Protein AF-A0A815QTU0-F1 (afdb_monomer)

Mean predicted aligned error: 11.9 Å

Nearest PDB structures (foldseek):
  2ivs-assembly1_A  TM=8.828E-01  e=6.767E-10  Homo sapiens
  2pvy-assembly1_A  TM=8.975E-01  e=2.713E-09  Homo sapiens
  6ne7-assembly1_A  TM=8.838E-01  e=2.173E-09  Homo sapiens
  3kxx-assembly1_A  TM=8.922E-01  e=3.032E-09  Homo sapiens
  4j95-assembly6_C  TM=8.896E-01  e=1.088E-08  Homo sapiens

Sequence (468 aa):
MAFQIASGINYLHQLPEPILHRDIKSLNFLIQRAYEGYIVKVCDFGLARTRNETTRYTTFNSTLAHTLPWTAPEILLLEDYVDKSDIYSLGIVFWELASRRVPYYEHKDDVIRTSVLAGDRLQIPESTPSGFQTIIERCWAQQPNDRPNSSYLVEMIEECIQMQIIRNIPVDARWSQNGKTVAGGNGQGNATNQLNYPHGLFVDDDQTMIIADCWNDRIVQWKMGDTMGQVVAGGKDRGNRSDQLYGPIDVLVDKETGSLIICDWQNRRVVRWSPRNGTTQGEILIDNIDCHGLFMDDQRYLYVSDYIKHEVRRYKIGDKNGIIVAGGNGKGAALNQLNSPTYAFVDQQQNVYVSDTHNHRVTKWNKGAKEGIVVAGGQGEGNALTQLSHSNGLFIDTLGNVYVADSWNNRVMRWPKGAKQGTVIVGGNGEGAGANQFNRLRGLSFDRKGNLYVVDVRNHRVHLFSIQ

Solvent-accessible surface area (backbone atoms only — not comparable to full-atom values): 23890 Å² total; per-residue (Å²): 106,70,56,47,53,39,48,53,52,24,54,36,53,68,36,99,70,27,41,39,54,80,63,53,47,68,89,34,49,50,77,43,84,51,99,84,57,70,48,59,44,81,50,75,64,88,67,40,42,49,72,88,50,80,44,63,74,83,67,93,48,86,66,51,80,79,46,50,82,32,57,32,53,52,58,79,70,72,40,65,68,51,73,40,41,45,36,21,6,46,16,45,39,49,45,30,71,68,60,75,50,69,72,68,69,97,59,53,70,70,57,51,51,52,37,47,67,72,65,54,75,82,86,76,56,86,89,46,55,62,61,56,48,53,50,32,55,34,22,52,37,80,52,58,84,69,24,58,55,50,64,58,44,37,51,52,43,50,47,34,58,51,60,72,45,41,46,76,56,56,95,83,64,41,48,44,69,67,33,40,80,59,42,43,57,70,45,77,42,79,53,54,40,27,22,25,49,32,32,19,44,30,50,40,87,85,48,38,32,39,33,12,22,16,77,52,16,21,30,33,36,34,46,74,86,48,79,53,38,44,80,69,41,45,59,81,53,75,44,80,53,48,56,31,23,27,41,22,40,21,42,44,70,44,78,90,78,61,22,38,40,33,25,24,29,76,67,19,22,32,29,39,31,38,56,87,77,73,46,75,46,40,45,79,56,36,69,90,32,45,36,45,16,68,35,68,48,97,86,52,36,40,35,36,14,22,30,81,62,6,28,30,30,41,22,54,80,90,45,76,75,53,48,80,61,41,45,66,66,38,76,42,81,53,54,38,26,20,27,41,24,32,24,42,43,67,48,94,80,50,29,39,33,34,16,22,12,78,52,8,20,30,32,40,18,50,69,89,49,79,47,40,43,82,63,39,44,61,69,42,73,44,82,53,56,42,27,19,26,47,25,27,18,54,49,68,37,74,81,49,30,39,36,35,18,22,13,77,56,14,25,33,34,38,20,52,63,89,47,84,47,43,43,79,60,44,44,59,69,47,78,42,83,53,52,39,26,21,32,51,30,31,20,46,36,50,37,81,84,42,26,40,38,37,23,21,18,76,53,10,27,31,34,39,22,49,56,105

Radius of gyration: 25.5 Å; Cα contacts (8 Å, |Δi|>4): 1181; chains: 1; bounding box: 70×51×62 Å

Foldseek 3Di:
DLLLVLVQQLVQCPPPFRKAQVQQDLVQWDWDQDPPGIHIHGHDSVVIDTPPPDQFPPDPDPPCQVRLLLAALCVLVRHGDDQLRNLQSSLSRLLCVQVVDDRPPPDHSVRSNVCLNVVHDDDGDPPGFPLSVVLSPLSNGNDSVSHDHSVVSSVSVVVVVVQLPPQCQDPPWAWDQQKDFFAALPDDDLFQRFAHQWAAWDADQQRWIWIQRFVQQFIWIGGGPDNGTDTQAARPDADDFQLTAHRWHYWDAPVVQRWIWICRQVQQFIWTGRSPVVDSGTDTQEHNANFQEWDADPQGWIWTQRQQQQFIFTHRRPDHDTDTQAANPGADLFQLHAHRWHYWDADSQRWIWTCSFCQQFIWTGGGPRNGTDTFAANPGDDDPQRTAHRWAAWGAGPQRWIWICSFVQQFIWIGGGPRNGTDTRAANPDDDDGSRHAHRKHHWDAYSQRWIWICRRVSRTIIIIHID

Secondary structure (DSSP, 8-state):
-HHHHHHHHHHHHTSSSPEE-S---GGGEEEEEETTEEEEEE---TT-EETTS-------STTHHHHGGG--HHHHTT----HHHHHHHHHHHHHHHHH-S-TTTT--HHHHHHHHHHT--PPPPTTS-HHHHHHHHHHT-SSGGGSPPHHHHHHHHHHHHHHS-S----TT--B-SS-EEEEE-S-BSSSTT-BSSEEEEEE-TT--EEEEEGGGTEEEEE-TT-SS-EEEEE-S-SSSSTT--SSEEEEEEETTTTEEEEEEGGGTEEEEE-GGGT---EEEEE-S--EEEEEE-TT-EEEEEETTTTEEEEEETT-SSPEEEEE-S-BSSSTT-BSS--EEEE-TT-PEEEEEGGGTEEEEE-TT-SS-EEEEE-S-BSSSTT-BSSEEEEEE-TT--EEEEEGGGTEEEEE-TT-SS-EEEEE-S-BSSSTT-BSS---EEE-TT--EEEEEGGGTEEEEE-B-

pLDDT: mean 91.35, std 10.58, range [44.47, 98.69]

Structure (mmCIF, N/CA/C/O backbone):
data_AF-A0A815QTU0-F1
#
_entry.id   AF-A0A815QTU0-F1
#
loop_
_atom_site.group_PDB
_atom_site.id
_atom_site.type_symbol
_atom_site.label_atom_id
_atom_site.label_alt_id
_atom_site.label_comp_id
_atom_site.label_asym_id
_atom_site.label_entity_id
_atom_site.label_seq_id
_atom_site.pdbx_PDB_ins_code
_atom_site.Cartn_x
_atom_site.Cartn_y
_atom_site.Cartn_z
_atom_site.occupancy
_atom_site.B_iso_or_equiv
_atom_site.auth_seq_id
_atom_site.auth_comp_id
_atom_site.auth_asym_id
_atom_site.auth_atom_id
_atom_site.pdbx_PDB_model_num
ATOM 1 N N . MET A 1 1 ? -22.224 14.462 4.110 1.00 89.50 1 MET A N 1
ATOM 2 C CA . MET A 1 1 ? -23.305 14.671 5.103 1.00 89.50 1 MET A CA 1
ATOM 3 C C . MET A 1 1 ? -22.862 14.247 6.497 1.00 89.50 1 MET A C 1
ATOM 5 O O . MET A 1 1 ? -22.789 15.128 7.337 1.00 89.50 1 MET A O 1
ATOM 9 N N . ALA A 1 2 ? -22.486 12.978 6.726 1.00 94.44 2 ALA A N 1
ATOM 10 C CA . ALA A 1 2 ? -22.025 12.492 8.040 1.00 94.44 2 ALA A CA 1
ATOM 11 C C . ALA A 1 2 ? -20.938 13.375 8.685 1.00 94.44 2 ALA A C 1
ATOM 13 O O . ALA A 1 2 ? -21.074 13.745 9.843 1.00 94.44 2 ALA A O 1
ATOM 14 N N . PHE A 1 3 ? -19.936 13.801 7.905 1.00 94.44 3 PHE A N 1
ATOM 15 C CA . PHE A 1 3 ? -18.907 14.743 8.360 1.00 94.44 3 PHE A CA 1
ATOM 16 C C . PHE A 1 3 ? -19.494 16.042 8.925 1.00 94.44 3 PHE A C 1
ATOM 18 O O . PHE A 1 3 ? -19.258 16.360 10.078 1.00 94.44 3 PHE A O 1
ATOM 25 N N . GLN A 1 4 ? -20.341 16.743 8.163 1.00 95.62 4 GLN A N 1
ATOM 26 C CA . GLN A 1 4 ? -20.954 18.004 8.607 1.00 95.62 4 GLN A CA 1
ATOM 27 C C . GLN A 1 4 ? -21.816 17.825 9.869 1.00 95.62 4 GLN A C 1
ATOM 29 O O . GLN A 1 4 ? -21.808 18.689 10.743 1.00 95.62 4 GLN A O 1
ATOM 34 N N . ILE A 1 5 ? -22.523 16.694 9.983 1.00 97.44 5 ILE A N 1
ATOM 35 C CA . ILE A 1 5 ? -23.316 16.339 11.168 1.00 97.44 5 ILE A CA 1
ATOM 36 C C . ILE A 1 5 ? -22.399 16.163 12.390 1.00 97.44 5 ILE A C 1
ATOM 38 O O . ILE A 1 5 ? -22.608 16.819 13.409 1.00 97.44 5 ILE A O 1
ATOM 42 N N . ALA A 1 6 ? -21.353 15.340 12.274 1.00 97.81 6 ALA A N 1
ATOM 43 C CA . ALA A 1 6 ? -20.394 15.109 13.352 1.00 97.81 6 ALA A CA 1
ATOM 44 C C . ALA A 1 6 ? -19.643 16.387 13.747 1.00 97.81 6 ALA A C 1
ATOM 46 O O . ALA A 1 6 ? -19.516 16.667 14.934 1.00 97.81 6 ALA A O 1
ATOM 47 N N . SER A 1 7 ? -19.207 17.198 12.778 1.00 97.44 7 SER A N 1
ATOM 48 C CA . SER A 1 7 ? -18.537 18.478 13.033 1.00 97.44 7 SER A CA 1
ATOM 49 C C . SER A 1 7 ? -19.438 19.457 13.785 1.00 97.44 7 SER A C 1
ATOM 51 O O . SER A 1 7 ? -18.960 20.161 14.671 1.00 97.44 7 SER A O 1
ATOM 53 N N . GLY A 1 8 ? -20.740 19.482 13.474 1.00 97.44 8 GLY A N 1
ATOM 54 C CA . GLY A 1 8 ? -21.716 20.299 14.194 1.00 97.44 8 GLY A CA 1
ATOM 55 C C . GLY A 1 8 ? -21.842 19.905 15.667 1.00 97.44 8 GLY A C 1
ATOM 56 O O . GLY A 1 8 ? -21.831 20.775 16.532 1.00 97.44 8 GLY A O 1
ATOM 57 N N . ILE A 1 9 ? -21.897 18.604 15.965 1.00 98.06 9 ILE A N 1
ATOM 58 C CA . ILE A 1 9 ? -21.956 18.110 17.352 1.00 98.06 9 ILE A CA 1
ATOM 59 C C . ILE A 1 9 ? -20.617 18.276 18.070 1.00 98.06 9 ILE A C 1
ATOM 61 O O . ILE A 1 9 ? -20.589 18.692 19.226 1.00 98.06 9 ILE A O 1
ATOM 65 N N . ASN A 1 10 ? -19.504 18.040 17.378 1.00 98.06 10 ASN A N 1
ATOM 66 C CA . ASN A 1 10 ? -18.172 18.296 17.909 1.00 98.06 10 ASN A CA 1
ATOM 67 C C . ASN A 1 10 ? -18.011 19.753 18.338 1.00 98.06 10 ASN A C 1
ATOM 69 O O . ASN A 1 10 ? -17.550 20.015 19.441 1.00 98.06 10 ASN A O 1
ATOM 73 N N . TYR A 1 11 ? -18.472 20.701 17.520 1.00 97.88 11 TYR A N 1
ATOM 74 C CA . TYR A 1 11 ? -18.448 22.112 17.890 1.00 97.88 11 TYR A CA 1
ATOM 75 C C . TYR A 1 11 ? -19.138 22.371 19.238 1.00 97.88 11 TYR A C 1
ATOM 77 O O . TYR A 1 11 ? -18.557 23.040 20.085 1.00 97.88 11 TYR A O 1
ATOM 85 N N . LEU A 1 12 ? -20.326 21.797 19.471 1.00 96.44 12 LEU A N 1
ATOM 86 C CA . LEU A 1 12 ? -21.066 21.948 20.733 1.00 96.44 12 LEU A CA 1
ATOM 87 C C . LEU A 1 12 ? -20.329 21.330 21.929 1.00 96.44 12 LEU A C 1
ATOM 89 O O . LEU A 1 12 ? -20.292 21.916 23.012 1.00 96.44 12 LEU A O 1
ATOM 93 N N . HIS A 1 13 ? -19.734 20.152 21.735 1.00 95.44 13 HIS A N 1
ATOM 94 C CA . HIS A 1 13 ? -19.006 19.425 22.779 1.00 95.44 13 HIS A CA 1
ATOM 95 C C . HIS A 1 13 ? -17.661 20.067 23.142 1.00 95.44 13 HIS A C 1
ATOM 97 O O . HIS A 1 13 ? -17.190 19.870 24.258 1.00 95.44 13 HIS A O 1
ATOM 103 N N . GLN A 1 14 ? -17.051 20.819 22.223 1.00 95.00 14 GLN A N 1
ATOM 104 C CA . GLN A 1 14 ? -15.752 21.481 22.412 1.00 95.00 14 GLN A CA 1
ATOM 105 C C . GLN A 1 14 ? -15.862 22.924 22.930 1.00 95.00 14 GLN A C 1
ATOM 107 O O . GLN A 1 14 ? -14.842 23.596 23.102 1.00 95.00 14 GLN A O 1
ATOM 112 N N . LEU A 1 15 ? -17.073 23.432 23.176 1.00 94.31 15 LEU A N 1
ATOM 113 C CA . LEU A 1 15 ? -17.246 24.736 23.816 1.00 94.31 15 LEU A CA 1
ATOM 114 C C . LEU A 1 15 ? -16.633 24.735 25.232 1.00 94.31 15 LEU A C 1
ATOM 116 O O . LEU A 1 15 ? -16.639 23.694 25.891 1.00 94.31 15 LEU A O 1
ATOM 120 N N . PRO A 1 16 ? -16.155 25.893 25.739 1.00 92.00 16 PRO A N 1
ATOM 121 C CA . PRO A 1 16 ? -15.638 26.003 27.109 1.00 92.00 16 PRO A CA 1
ATOM 122 C C . PRO A 1 16 ? -16.620 25.484 28.166 1.00 92.00 16 PRO A C 1
ATOM 124 O O . PRO A 1 16 ? -16.212 24.866 29.146 1.00 92.00 16 PRO A O 1
ATOM 127 N N . GLU A 1 17 ? -17.916 25.693 27.921 1.00 91.62 17 GLU A N 1
ATOM 128 C CA . GLU A 1 17 ? -19.011 24.995 28.587 1.00 91.62 17 GLU A CA 1
ATOM 129 C C . GLU A 1 17 ? -19.677 24.050 27.574 1.00 91.62 17 GLU A C 1
ATOM 131 O O . GLU A 1 17 ? -20.460 24.512 26.738 1.00 91.62 17 GLU A O 1
ATOM 136 N N . PRO A 1 18 ? -19.361 22.740 27.600 1.00 92.75 18 PRO A N 1
ATOM 137 C CA . PRO A 1 18 ? -19.889 21.795 26.624 1.00 92.75 18 PRO A CA 1
ATOM 138 C C . PRO A 1 18 ? -21.416 21.730 26.648 1.00 92.75 18 PRO A C 1
ATOM 140 O O . PRO A 1 18 ? -22.024 21.571 27.713 1.00 92.75 18 PRO A O 1
ATOM 143 N N . ILE A 1 19 ? -22.026 21.797 25.464 1.00 93.94 19 ILE A N 1
ATOM 144 C CA . ILE A 1 19 ? -23.475 21.685 25.273 1.00 93.94 19 ILE A CA 1
ATOM 145 C C . ILE A 1 19 ? -23.805 20.273 24.787 1.00 93.94 19 ILE A C 1
ATOM 147 O O . ILE A 1 19 ? -23.306 19.838 23.752 1.00 93.94 19 ILE A O 1
ATOM 151 N N . LEU A 1 20 ? -24.675 19.572 25.515 1.00 93.19 20 LEU A N 1
ATOM 152 C CA . LEU A 1 20 ? -25.203 18.258 25.141 1.00 93.19 20 LEU A CA 1
ATOM 153 C C . LEU A 1 20 ? -26.530 18.448 24.406 1.00 93.19 20 LEU A C 1
ATOM 155 O O . LEU A 1 20 ? -27.410 19.138 24.924 1.00 93.19 20 LEU A O 1
ATOM 159 N N . HIS A 1 21 ? -26.691 17.853 23.221 1.00 93.56 21 HIS A N 1
ATOM 160 C CA . HIS A 1 21 ? -27.870 18.110 22.384 1.00 93.56 21 HIS A CA 1
ATOM 161 C C . HIS A 1 21 ? -29.121 17.388 22.889 1.00 93.56 21 HIS A C 1
ATOM 163 O O . HIS A 1 21 ? -30.208 17.963 22.860 1.00 93.56 21 HIS A O 1
ATOM 169 N N . ARG A 1 22 ? -28.984 16.139 23.356 1.00 91.19 22 ARG A N 1
ATOM 170 C CA . ARG A 1 22 ? -30.058 15.354 24.005 1.00 91.19 22 ARG A CA 1
ATOM 171 C C . ARG A 1 22 ? -31.246 14.934 23.135 1.00 91.19 22 ARG A C 1
ATOM 173 O O . ARG A 1 22 ? -32.146 14.285 23.661 1.00 91.19 22 ARG A O 1
ATOM 180 N N . ASP A 1 23 ? -31.244 15.254 21.844 1.00 90.81 23 ASP A N 1
ATOM 181 C CA . ASP A 1 23 ? -32.301 14.884 20.885 1.00 90.81 23 ASP A CA 1
ATOM 182 C C . ASP A 1 23 ? -31.726 14.712 19.473 1.00 90.81 23 ASP A C 1
ATOM 184 O O . ASP A 1 23 ? -32.188 15.295 18.495 1.00 90.81 23 ASP A O 1
ATOM 188 N N . ILE A 1 24 ? -30.633 13.963 19.360 1.00 94.88 24 ILE A N 1
ATOM 189 C CA . ILE A 1 24 ? -30.015 13.694 18.062 1.00 94.88 24 ILE A CA 1
ATOM 190 C C . ILE A 1 24 ? -30.853 12.658 17.310 1.00 94.88 24 ILE A C 1
ATOM 192 O O . ILE A 1 24 ? -30.948 11.505 17.717 1.00 94.88 24 ILE A O 1
ATOM 196 N N . LYS A 1 25 ? -31.426 13.078 16.182 1.00 94.38 25 LYS A N 1
ATOM 197 C CA . LYS A 1 25 ? -32.176 12.244 15.232 1.00 94.38 25 LYS A CA 1
ATOM 198 C C . LYS A 1 25 ? -32.123 12.868 13.845 1.00 94.38 25 LYS A C 1
ATOM 200 O O . LYS A 1 25 ? -31.912 14.075 13.728 1.00 94.38 25 LYS A O 1
ATOM 205 N N . SER A 1 26 ? -32.339 12.079 12.795 1.00 93.81 26 SER A N 1
ATOM 206 C CA . SER A 1 26 ? -32.249 12.549 11.402 1.00 93.81 26 SER A CA 1
ATOM 207 C C . SER A 1 26 ? -33.130 13.774 11.106 1.00 93.81 26 SER A C 1
ATOM 209 O O . SER A 1 26 ? -32.721 14.645 10.340 1.00 93.81 26 SER A O 1
ATOM 211 N N . LEU A 1 27 ? -34.287 13.894 11.769 1.00 92.94 27 LEU A N 1
ATOM 212 C CA . LEU A 1 27 ? -35.217 15.028 11.644 1.00 92.94 27 LEU A CA 1
ATOM 213 C C . LEU A 1 27 ? -34.658 16.370 12.153 1.00 92.94 27 LEU A C 1
ATOM 215 O O . LEU A 1 27 ? -35.131 17.417 11.720 1.00 92.94 27 LEU A O 1
ATOM 219 N N . ASN A 1 28 ? -33.642 16.345 13.019 1.00 95.31 28 ASN A N 1
ATOM 220 C CA . ASN A 1 28 ? -33.026 17.540 13.606 1.00 95.31 28 ASN A CA 1
ATOM 221 C C . ASN A 1 28 ? -31.789 18.016 12.816 1.00 95.31 28 ASN A C 1
ATOM 223 O O . ASN A 1 28 ? -30.981 18.811 13.302 1.00 95.31 28 ASN A O 1
ATOM 227 N N . PHE A 1 29 ? -31.642 17.548 11.572 1.00 96.44 29 PHE A N 1
ATOM 228 C CA . PHE A 1 29 ? -30.621 18.009 10.637 1.00 96.44 29 PHE A CA 1
ATOM 229 C C . PHE A 1 29 ? -31.271 18.587 9.380 1.00 96.44 29 PHE A C 1
ATOM 231 O O . PHE A 1 29 ? -31.839 17.873 8.554 1.00 96.44 29 PHE A O 1
ATOM 238 N N . LEU A 1 30 ? -31.153 19.902 9.205 1.00 96.06 30 LEU A N 1
ATOM 239 C CA . LEU A 1 30 ? -31.683 20.611 8.044 1.00 96.06 30 LEU A CA 1
ATOM 240 C C . LEU A 1 30 ? -30.687 20.554 6.890 1.00 96.06 30 LEU A C 1
ATOM 242 O O . LEU A 1 30 ? -29.495 20.801 7.080 1.00 96.06 30 LEU A O 1
ATOM 246 N N . ILE A 1 31 ? -31.183 20.274 5.685 1.00 93.81 31 ILE A N 1
ATOM 247 C CA . ILE A 1 31 ? -30.371 20.151 4.472 1.00 93.81 31 ILE A CA 1
ATOM 248 C C . ILE A 1 31 ? -30.739 21.278 3.506 1.00 93.81 31 ILE A C 1
ATOM 250 O O . ILE A 1 31 ? -31.879 21.388 3.060 1.00 93.81 31 ILE A O 1
ATOM 254 N N . GLN A 1 32 ? -29.750 22.085 3.133 1.00 92.19 32 GLN A N 1
ATOM 255 C CA . GLN A 1 32 ? -29.858 23.099 2.091 1.00 92.19 32 GLN A CA 1
ATOM 256 C C . GLN A 1 32 ? -29.030 22.687 0.870 1.00 92.19 32 GLN A C 1
ATOM 258 O O . GLN A 1 32 ? -27.872 22.286 0.996 1.00 92.19 32 GLN A O 1
ATOM 263 N N . ARG A 1 33 ? -29.600 22.819 -0.332 1.00 86.69 33 ARG A N 1
ATOM 264 C CA . ARG A 1 33 ? -28.853 22.651 -1.586 1.00 86.69 33 ARG A CA 1
ATOM 265 C C . ARG A 1 33 ? -27.960 23.873 -1.824 1.00 86.69 33 ARG A C 1
ATOM 267 O O . ARG A 1 33 ? -28.449 25.000 -1.793 1.00 86.69 33 ARG A O 1
ATOM 274 N N . ALA A 1 34 ? -26.678 23.641 -2.078 1.00 80.44 34 ALA A N 1
ATOM 275 C CA . ALA A 1 34 ? -25.694 24.663 -2.428 1.00 80.44 34 ALA A CA 1
ATOM 276 C C . ALA A 1 34 ? -25.185 24.454 -3.866 1.00 80.44 34 ALA A C 1
ATOM 278 O O . ALA A 1 34 ? -25.551 23.477 -4.522 1.00 80.44 34 ALA A O 1
ATOM 279 N N . TYR A 1 35 ? -24.350 25.376 -4.359 1.00 64.31 35 TYR A N 1
ATOM 280 C CA . TYR A 1 35 ? -23.713 25.254 -5.678 1.00 64.31 35 TYR A CA 1
ATOM 281 C C . TYR A 1 35 ? -22.857 23.975 -5.772 1.00 64.31 35 TYR A C 1
ATOM 283 O O . TYR A 1 35 ? -22.950 23.239 -6.750 1.00 64.31 35 TYR A O 1
ATOM 291 N N . GLU A 1 36 ? -22.129 23.648 -4.698 1.00 62.00 36 GLU A N 1
ATOM 292 C CA . GLU A 1 36 ? -21.351 22.413 -4.548 1.00 62.00 36 GLU A CA 1
ATOM 293 C C . GLU A 1 36 ? -21.974 21.499 -3.478 1.00 62.00 36 GLU A C 1
ATOM 295 O O . GLU A 1 36 ? -21.541 21.431 -2.330 1.00 62.00 36 GLU A O 1
ATOM 300 N N . GLY A 1 37 ? -23.037 20.783 -3.853 1.00 77.00 37 GLY A N 1
ATOM 301 C CA . GLY A 1 37 ? -23.627 19.728 -3.023 1.00 77.00 37 GLY A CA 1
ATOM 302 C C . GLY A 1 37 ? -24.642 20.221 -1.986 1.00 77.00 37 GLY A C 1
ATOM 303 O O . GLY A 1 37 ? -25.589 20.938 -2.316 1.00 77.00 37 GLY A O 1
ATOM 304 N N . TYR A 1 38 ? -24.492 19.765 -0.741 1.00 86.75 38 TYR A N 1
ATOM 305 C CA . TYR A 1 38 ? -25.451 20.000 0.341 1.00 86.75 38 TYR A CA 1
ATOM 306 C C . TYR A 1 38 ? -24.764 20.546 1.589 1.00 86.75 38 TYR A C 1
ATOM 308 O O . TYR A 1 38 ? -23.722 20.034 2.006 1.00 86.75 38 TYR A O 1
ATOM 316 N N . ILE A 1 39 ? -25.401 21.535 2.209 1.00 90.81 39 ILE A N 1
ATOM 317 C CA . ILE A 1 39 ? -25.052 22.058 3.527 1.00 90.81 39 ILE A CA 1
ATOM 318 C C . ILE A 1 39 ? -26.024 21.450 4.536 1.00 90.81 39 ILE A C 1
ATOM 320 O O . ILE A 1 39 ? -27.236 21.530 4.345 1.00 90.81 39 ILE A O 1
ATOM 324 N N . VAL A 1 40 ? -25.493 20.849 5.596 1.00 95.44 40 VAL A N 1
ATOM 325 C CA . VAL A 1 40 ? -26.256 20.254 6.695 1.00 95.44 40 VAL A CA 1
ATOM 326 C C . VAL A 1 40 ? -26.027 21.076 7.957 1.00 95.44 40 VAL A C 1
ATOM 328 O O . VAL A 1 40 ? -24.883 21.366 8.304 1.00 95.44 40 VAL A O 1
ATOM 331 N N . LYS A 1 41 ? -27.104 21.453 8.650 1.00 95.81 41 LYS A N 1
ATOM 332 C CA . LYS A 1 41 ? -27.037 22.174 9.927 1.00 95.81 41 LYS A CA 1
ATOM 333 C C . LYS A 1 41 ? -27.876 21.487 10.993 1.00 95.81 41 LYS A C 1
ATOM 335 O O . LYS A 1 41 ? -28.964 21.001 10.704 1.00 95.81 41 LYS A O 1
ATOM 340 N N . VAL A 1 42 ? -27.357 21.490 12.216 1.00 96.00 42 VAL A N 1
ATOM 341 C CA . VAL A 1 42 ? -28.051 20.993 13.408 1.00 96.00 42 VAL A CA 1
ATOM 342 C C . VAL A 1 42 ? -29.141 21.988 13.807 1.00 96.00 42 VAL A C 1
ATOM 344 O O . VAL A 1 42 ? -28.900 23.199 13.794 1.00 96.00 42 VAL A O 1
ATOM 347 N N . CYS A 1 43 ? -30.330 21.497 14.142 1.00 94.06 43 CYS A N 1
ATOM 348 C CA . CYS A 1 43 ? -31.433 22.300 14.658 1.00 94.06 43 CYS A CA 1
ATOM 349 C C . CYS A 1 43 ? -32.085 21.640 15.881 1.00 94.06 43 CYS A C 1
ATOM 351 O O . CYS A 1 43 ? -31.730 20.532 16.253 1.00 94.06 43 CYS A O 1
ATOM 353 N N . ASP A 1 44 ? -33.067 22.332 16.462 1.00 88.69 44 ASP A N 1
ATOM 354 C CA . ASP A 1 44 ? -33.854 21.889 17.621 1.00 88.69 44 ASP A CA 1
ATOM 355 C C . ASP A 1 44 ? -33.043 21.655 18.912 1.00 88.69 44 ASP A C 1
ATOM 357 O O . ASP A 1 44 ? -32.759 20.542 19.344 1.00 88.69 44 ASP A O 1
ATOM 361 N N . PHE A 1 45 ? -32.710 22.763 19.574 1.00 90.31 45 PHE A N 1
ATOM 362 C CA . PHE A 1 45 ? -31.976 22.784 20.842 1.00 90.31 45 PHE A CA 1
ATOM 363 C C . PHE A 1 45 ? -32.904 22.802 22.071 1.00 90.31 45 PHE A C 1
ATOM 365 O O . PHE A 1 45 ? -32.465 23.156 23.164 1.00 90.31 45 PHE A O 1
ATOM 372 N N . GLY A 1 46 ? -34.190 22.448 21.929 1.00 85.06 46 GLY A N 1
ATOM 373 C CA . GLY A 1 46 ? -35.176 22.559 23.017 1.00 85.06 46 GLY A CA 1
ATOM 374 C C . GLY A 1 46 ? -34.840 21.722 24.260 1.00 85.06 46 GLY A C 1
ATOM 375 O O . GLY A 1 46 ? -35.170 22.103 25.387 1.00 85.06 46 GLY A O 1
ATOM 376 N N . LEU A 1 47 ? -34.129 20.608 24.060 1.00 84.44 47 LEU A N 1
ATOM 377 C CA . LEU A 1 47 ? -33.662 19.707 25.119 1.00 84.44 47 LEU A CA 1
ATOM 378 C C . LEU A 1 47 ? -32.176 19.883 25.463 1.00 84.44 47 LEU A C 1
ATOM 380 O O . LEU A 1 47 ? -31.690 19.235 26.394 1.00 84.44 47 LEU A O 1
ATOM 384 N N . ALA A 1 48 ? -31.466 20.773 24.765 1.00 88.38 48 ALA A N 1
ATOM 385 C CA . ALA A 1 48 ? -30.041 20.969 24.971 1.00 88.38 48 ALA A CA 1
ATOM 386 C C . ALA A 1 48 ? -29.752 21.559 26.360 1.00 88.38 48 ALA A C 1
ATOM 388 O O . ALA A 1 48 ? -30.507 22.394 26.874 1.00 88.38 48 ALA A O 1
ATOM 389 N N . ARG A 1 49 ? -28.667 21.108 26.990 1.00 88.31 49 ARG A N 1
ATOM 390 C CA . ARG A 1 49 ? -28.233 21.556 28.324 1.00 88.31 49 ARG A CA 1
ATOM 391 C C . ARG A 1 49 ? -26.717 21.642 28.389 1.00 88.31 49 ARG A C 1
ATOM 393 O O . ARG A 1 49 ? -26.029 20.913 27.671 1.00 88.31 49 ARG A O 1
ATOM 400 N N . THR A 1 50 ? -26.200 22.509 29.254 1.00 86.69 50 THR A N 1
ATOM 401 C CA . THR A 1 50 ? -24.764 22.503 29.552 1.00 86.69 50 THR A CA 1
ATOM 402 C C . THR A 1 50 ? -24.427 21.273 30.393 1.00 86.69 50 THR A C 1
ATOM 404 O O . THR A 1 50 ? -25.246 20.790 31.175 1.00 86.69 50 THR A O 1
ATOM 407 N N . ARG A 1 51 ? -23.211 20.743 30.251 1.00 78.94 51 ARG A N 1
ATOM 408 C CA . ARG A 1 51 ? -22.771 19.540 30.982 1.00 78.94 51 ARG A CA 1
ATOM 409 C C . ARG A 1 51 ? -22.839 19.683 32.512 1.00 78.94 51 ARG A C 1
ATOM 411 O O . ARG A 1 51 ? -22.964 18.680 33.206 1.00 78.94 51 ARG A O 1
ATOM 418 N N . ASN A 1 52 ? -22.737 20.909 33.026 1.00 72.06 52 ASN A N 1
ATOM 419 C CA . ASN A 1 52 ? -22.706 21.203 34.461 1.00 72.06 52 ASN A CA 1
ATOM 420 C C . ASN A 1 52 ? -24.108 21.365 35.081 1.00 72.06 52 ASN A C 1
ATOM 422 O O . ASN A 1 52 ? -24.236 21.393 36.305 1.00 72.06 52 ASN A O 1
ATOM 426 N N . GLU A 1 53 ? -25.158 21.466 34.263 1.00 69.12 53 GLU A N 1
ATOM 427 C CA . GLU A 1 53 ? -26.546 21.437 34.727 1.00 69.12 53 GLU A CA 1
ATOM 428 C C . GLU A 1 53 ? -26.963 19.994 35.048 1.00 69.12 53 GLU A C 1
ATOM 430 O O . GLU A 1 53 ? -26.543 19.049 34.384 1.00 69.12 53 GLU A O 1
ATOM 435 N N . THR A 1 54 ? -27.773 19.815 36.097 1.00 57.50 54 THR A N 1
ATOM 436 C CA . THR A 1 54 ? -28.089 18.516 36.718 1.00 57.50 54 THR A CA 1
ATOM 437 C C . THR A 1 54 ? -28.404 17.432 35.671 1.00 57.50 54 THR A C 1
ATOM 439 O O . THR A 1 54 ? -29.380 17.524 34.927 1.00 57.50 54 THR A O 1
ATOM 442 N N . THR A 1 55 ? -27.562 16.397 35.626 1.00 59.38 55 THR A N 1
ATOM 443 C CA . THR A 1 55 ? -27.428 15.395 34.547 1.00 59.38 55 THR A CA 1
ATOM 444 C C . THR A 1 55 ? -28.575 14.395 34.433 1.00 59.38 55 THR A C 1
ATOM 446 O O . THR A 1 55 ? -28.691 13.706 33.412 1.00 59.38 55 THR A O 1
ATOM 449 N N . ARG A 1 56 ? -29.473 14.350 35.425 1.00 58.50 56 ARG A N 1
ATOM 45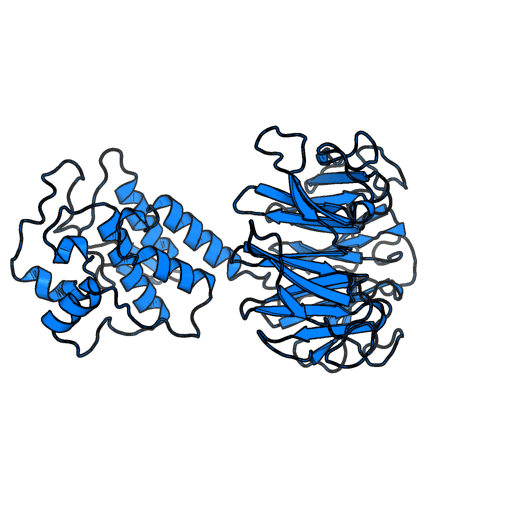0 C CA . ARG A 1 56 ? -30.663 13.498 35.376 1.00 58.50 56 ARG A CA 1
ATOM 451 C C . ARG A 1 56 ? -31.560 13.933 34.226 1.00 58.50 56 ARG A C 1
ATOM 453 O O . ARG A 1 56 ? -32.011 15.077 34.154 1.00 58.50 56 ARG A O 1
ATOM 460 N N . TYR A 1 57 ? -31.842 13.008 33.319 1.00 59.22 57 TYR A N 1
ATOM 461 C CA . TYR A 1 57 ? -32.864 13.186 32.295 1.00 59.22 57 TYR A CA 1
ATOM 462 C C . TYR A 1 57 ? -34.240 13.122 32.988 1.00 59.22 57 TYR A C 1
ATOM 464 O O . TYR A 1 57 ? -34.853 12.071 33.114 1.00 59.22 57 TYR A O 1
ATOM 472 N N . THR A 1 58 ? -34.696 14.240 33.561 1.00 49.28 58 THR A N 1
ATOM 473 C CA . THR A 1 58 ? -35.874 14.292 34.455 1.00 49.28 58 THR A CA 1
ATOM 474 C C . THR A 1 58 ? -37.224 14.237 33.736 1.00 49.28 58 THR A C 1
ATOM 476 O O . THR A 1 58 ? -38.265 14.285 34.386 1.00 49.28 58 THR A O 1
ATOM 479 N N . THR A 1 59 ? -37.248 14.118 32.408 1.00 48.59 59 THR A N 1
ATOM 480 C CA . THR A 1 59 ? -38.484 14.106 31.615 1.00 48.59 59 THR A CA 1
ATOM 481 C C . THR A 1 59 ? -38.779 12.722 31.053 1.00 48.59 59 THR A C 1
ATOM 483 O O . THR A 1 59 ? -38.606 12.447 29.874 1.00 48.59 59 THR A O 1
ATOM 486 N N . PHE A 1 60 ? -39.361 11.876 31.899 1.00 46.66 60 PHE A N 1
ATOM 487 C CA . PHE A 1 60 ? -40.205 10.754 31.468 1.00 46.66 60 PHE A CA 1
ATOM 488 C C . PHE A 1 60 ? -41.591 11.235 31.002 1.00 46.66 60 PHE A C 1
ATOM 490 O O . PHE A 1 60 ? -42.618 10.653 31.330 1.00 46.66 60 PHE A O 1
ATOM 497 N N . ASN A 1 61 ? -41.638 12.338 30.259 1.00 49.81 61 ASN A N 1
ATOM 498 C CA . ASN A 1 61 ? -42.864 12.787 29.612 1.00 49.81 61 ASN A CA 1
ATOM 499 C C . ASN A 1 61 ? -42.797 12.433 28.123 1.00 49.81 61 ASN A C 1
ATOM 501 O O . ASN A 1 61 ? -41.718 12.177 27.594 1.00 49.81 61 ASN A O 1
ATOM 505 N N . SER A 1 62 ? -43.970 12.399 27.489 1.00 49.22 62 SER A N 1
ATOM 506 C CA . SER A 1 62 ? -44.338 11.973 26.121 1.00 49.22 62 SER A CA 1
ATOM 507 C C . SER A 1 62 ? -43.324 12.108 24.967 1.00 49.22 62 SER A C 1
ATOM 509 O O . SER A 1 62 ? -43.512 11.482 23.930 1.00 49.22 62 SER A O 1
ATOM 511 N N . THR A 1 63 ? -42.266 12.903 25.103 1.00 52.22 63 THR A N 1
ATOM 512 C CA . THR A 1 63 ? -41.206 13.135 24.113 1.00 52.22 63 THR A CA 1
ATOM 513 C C . THR A 1 63 ? -40.306 11.911 23.881 1.00 52.22 63 THR A C 1
ATOM 515 O O . THR A 1 63 ? -39.870 11.687 22.755 1.00 52.22 63 THR A O 1
ATOM 518 N N . LEU A 1 64 ? -40.067 11.072 24.901 1.00 53.78 64 LEU A N 1
ATOM 519 C CA . LEU A 1 64 ? -39.184 9.894 24.782 1.00 53.78 64 LEU A CA 1
ATOM 520 C C . LEU A 1 64 ? -39.770 8.790 23.882 1.00 53.78 64 LEU A C 1
ATOM 522 O O . LEU A 1 64 ? -39.016 8.081 23.224 1.00 53.78 64 LEU A O 1
ATOM 526 N N . ALA A 1 65 ? -41.102 8.703 23.778 1.00 51.00 65 ALA A N 1
ATOM 527 C CA . ALA A 1 65 ? -41.780 7.752 22.889 1.00 51.00 65 ALA A CA 1
ATOM 528 C C . ALA A 1 65 ? -41.458 7.999 21.399 1.00 51.00 65 ALA A C 1
ATOM 530 O O . ALA A 1 65 ? -41.473 7.075 20.597 1.00 51.00 65 ALA A O 1
ATOM 531 N N . HIS A 1 66 ? -41.111 9.236 21.017 1.00 57.41 66 HIS A N 1
ATOM 532 C CA . HIS A 1 66 ? -40.827 9.596 19.622 1.00 57.41 66 HIS A CA 1
ATOM 533 C C . HIS A 1 66 ? -39.328 9.573 19.260 1.00 57.41 66 HIS A C 1
ATOM 535 O O . HIS A 1 66 ? -38.997 9.546 18.076 1.00 57.41 66 HIS A O 1
ATOM 541 N N . THR A 1 67 ? -38.423 9.559 20.249 1.00 73.12 67 THR A N 1
ATOM 542 C CA . THR A 1 67 ? -36.955 9.519 20.045 1.00 73.12 67 THR A CA 1
ATOM 543 C C . THR A 1 67 ? -36.343 8.167 20.469 1.00 73.12 67 THR A C 1
ATOM 545 O O . THR A 1 67 ? -35.139 7.947 20.320 1.00 73.12 67 THR A O 1
ATOM 548 N N . LEU A 1 68 ? -37.155 7.210 20.937 1.00 87.50 68 LEU A N 1
ATOM 549 C CA . LEU A 1 68 ? -36.693 5.907 21.433 1.00 87.50 68 LEU A CA 1
ATOM 550 C C . LEU A 1 68 ? -35.706 5.174 20.497 1.00 87.50 68 LEU A C 1
ATOM 552 O O . LEU A 1 68 ? -34.691 4.698 21.004 1.00 87.50 68 LEU A O 1
ATOM 556 N N . PRO A 1 69 ? -35.901 5.138 19.158 1.00 92.62 69 PRO A N 1
ATOM 557 C CA . PRO A 1 69 ? -34.969 4.463 18.247 1.00 92.62 69 PRO A CA 1
ATOM 558 C C . PRO A 1 69 ? -33.530 5.002 18.267 1.00 92.62 69 PRO A C 1
ATOM 560 O O . PRO A 1 69 ? -32.603 4.264 17.940 1.00 92.62 69 PRO A O 1
ATOM 563 N N . TRP A 1 70 ? -33.338 6.271 18.641 1.00 95.44 70 TRP A N 1
ATOM 564 C CA . TRP A 1 70 ? -32.026 6.923 18.731 1.00 95.44 70 TRP A CA 1
ATOM 565 C C . TRP A 1 70 ? -31.455 6.921 20.154 1.00 95.44 70 TRP A C 1
ATOM 567 O O . TRP A 1 70 ? -30.318 7.333 20.361 1.00 95.44 70 TRP A O 1
ATOM 577 N N . THR A 1 71 ? -32.226 6.467 21.144 1.00 93.06 71 THR A N 1
ATOM 578 C CA . THR A 1 71 ? -31.890 6.633 22.562 1.00 93.06 71 THR A CA 1
ATOM 579 C C . THR A 1 71 ? -30.829 5.629 23.017 1.00 93.06 71 THR A C 1
ATOM 581 O O . THR A 1 71 ? -30.957 4.424 22.807 1.00 93.06 71 THR A O 1
ATOM 584 N N . ALA A 1 72 ? -29.786 6.130 23.684 1.00 95.19 72 ALA A N 1
ATOM 585 C CA . ALA A 1 72 ? -28.678 5.315 24.175 1.00 95.19 72 ALA A CA 1
ATOM 586 C C . ALA A 1 72 ? -29.080 4.388 25.350 1.00 95.19 72 ALA A C 1
ATOM 588 O O . ALA A 1 72 ? -29.961 4.753 26.136 1.00 95.19 72 ALA A O 1
ATOM 589 N N . PRO A 1 73 ? -28.422 3.221 25.526 1.00 95.50 73 PRO A N 1
ATOM 590 C CA . PRO A 1 73 ? -28.747 2.251 26.575 1.00 95.50 73 PRO A CA 1
ATOM 591 C C . PRO A 1 73 ? -28.786 2.828 27.994 1.00 95.50 73 PRO A C 1
ATOM 593 O O . PRO A 1 73 ? -29.713 2.538 28.743 1.00 95.50 73 PRO A O 1
ATOM 596 N N . GLU A 1 74 ? -27.825 3.679 28.353 1.00 92.88 74 GLU A N 1
ATOM 597 C CA . GLU A 1 74 ? -27.747 4.315 29.674 1.00 92.88 74 GLU A CA 1
ATOM 598 C C . GLU A 1 74 ? -28.967 5.211 29.957 1.00 92.88 74 GLU A C 1
ATOM 600 O O . GLU A 1 74 ? -29.496 5.241 31.066 1.00 92.88 74 GLU A O 1
ATOM 605 N N . ILE A 1 75 ? -29.516 5.854 28.923 1.00 90.81 75 ILE A N 1
ATOM 606 C CA . ILE A 1 75 ? -30.714 6.692 29.046 1.00 90.81 75 ILE A CA 1
ATOM 607 C C . ILE A 1 75 ? -31.964 5.823 29.193 1.00 90.81 75 ILE A C 1
ATOM 609 O O . ILE A 1 75 ? -32.852 6.144 29.980 1.00 90.81 75 ILE A O 1
ATOM 613 N N . LEU A 1 76 ? -32.016 4.676 28.508 1.00 89.50 76 LEU A N 1
ATOM 614 C CA . LEU A 1 76 ? -33.070 3.675 28.706 1.00 89.50 76 LEU A CA 1
ATOM 615 C C . LEU A 1 76 ? -33.024 3.044 30.110 1.00 89.50 76 LEU A C 1
ATOM 617 O O . LEU A 1 76 ? -34.052 2.548 30.580 1.00 89.50 76 LEU A O 1
ATOM 621 N N . LEU A 1 77 ? -31.867 3.060 30.777 1.00 88.88 77 LEU A N 1
ATOM 622 C CA . LEU A 1 77 ? -31.674 2.630 32.168 1.00 88.88 77 LEU A CA 1
ATOM 623 C C . LEU A 1 77 ? -31.884 3.749 33.196 1.00 88.88 77 LEU A C 1
ATOM 625 O O . LEU A 1 77 ? -31.858 3.472 34.393 1.00 88.88 77 LEU A O 1
ATOM 629 N N . LEU A 1 78 ? -32.185 4.973 32.747 1.00 85.00 78 LEU A N 1
ATOM 630 C CA . LEU A 1 78 ? -32.408 6.149 33.603 1.00 85.00 78 LEU A CA 1
ATOM 631 C C . LEU A 1 78 ? -31.160 6.620 34.336 1.00 85.00 78 LEU A C 1
ATOM 633 O O . LEU A 1 78 ? -31.240 7.222 35.409 1.00 85.00 78 LEU A O 1
ATOM 637 N N . GLU A 1 79 ? -30.015 6.346 33.733 1.00 87.06 79 GLU A N 1
ATOM 638 C CA . GLU A 1 79 ? -28.737 6.866 34.163 1.00 87.06 79 GLU A CA 1
ATOM 639 C C . GLU A 1 79 ? -28.537 8.296 33.639 1.00 87.06 79 GLU A C 1
ATOM 641 O O . GLU A 1 79 ? -29.366 8.873 32.922 1.00 87.06 79 GLU A O 1
ATOM 646 N N . ASP A 1 80 ? -27.428 8.897 34.051 1.00 84.56 80 ASP A N 1
ATOM 647 C CA . ASP A 1 80 ? -27.090 10.266 33.700 1.00 84.56 80 ASP A CA 1
ATOM 648 C C . ASP A 1 80 ? -26.737 10.408 32.215 1.00 84.56 80 ASP A C 1
ATOM 650 O O . ASP A 1 80 ? -26.063 9.568 31.618 1.00 84.56 80 ASP A O 1
ATOM 654 N N . TYR A 1 81 ? -27.158 11.529 31.624 1.00 88.81 81 TYR A N 1
ATOM 655 C CA . TYR A 1 81 ? -26.814 11.845 30.241 1.00 88.81 81 TYR A CA 1
ATOM 656 C C . TYR A 1 81 ? -25.367 12.323 30.133 1.00 88.81 81 TYR A C 1
ATOM 658 O O . TYR A 1 81 ? -24.959 13.241 30.845 1.00 88.81 81 TYR A O 1
ATOM 666 N N . VAL A 1 82 ? -24.616 11.752 29.193 1.00 90.81 82 VAL A N 1
ATOM 667 C CA . VAL A 1 82 ? -23.212 12.097 28.931 1.00 90.81 82 VAL A CA 1
ATOM 668 C C . VAL A 1 82 ? -23.011 12.494 27.468 1.00 90.81 82 VAL A C 1
ATOM 670 O O . VAL A 1 82 ? -23.852 12.224 26.615 1.00 90.81 82 VAL A O 1
ATOM 673 N N . ASP A 1 83 ? -21.873 13.108 27.136 1.00 91.81 83 ASP A N 1
ATOM 674 C CA . ASP A 1 83 ? -21.520 13.464 25.750 1.00 91.81 83 ASP A CA 1
ATOM 675 C C . ASP A 1 83 ? -21.577 12.256 24.801 1.00 91.81 83 ASP A C 1
ATOM 677 O O . ASP A 1 83 ? -22.021 12.356 23.658 1.00 91.81 83 ASP A O 1
ATOM 681 N N . LYS A 1 84 ? -21.240 11.072 25.315 1.00 96.31 84 LYS A N 1
ATOM 682 C CA . LYS A 1 84 ? -21.291 9.795 24.594 1.00 96.31 84 LYS A CA 1
ATOM 683 C C . LYS A 1 84 ? -22.704 9.318 24.256 1.00 96.31 84 LYS A C 1
ATOM 685 O O . LYS A 1 84 ? -22.848 8.457 23.386 1.00 96.31 84 LYS A O 1
ATOM 690 N N . SER A 1 85 ? -23.738 9.857 24.896 1.00 95.25 85 SER A N 1
ATOM 691 C CA . SER A 1 85 ? -25.133 9.562 24.560 1.00 95.25 85 SER A CA 1
ATOM 692 C C . SER A 1 85 ? -25.537 10.244 23.240 1.00 95.25 85 SER A C 1
ATOM 694 O O . SER A 1 85 ? -26.211 9.626 22.411 1.00 95.25 85 SER A O 1
ATOM 696 N N . ASP A 1 86 ? -25.019 11.452 22.962 1.00 96.94 86 ASP A N 1
ATOM 697 C CA . ASP A 1 86 ? -25.147 12.084 21.635 1.00 96.94 86 ASP A CA 1
ATOM 698 C C . ASP A 1 86 ? -24.411 11.248 20.568 1.00 96.94 86 ASP A C 1
ATOM 700 O O . ASP A 1 86 ? -24.920 11.061 19.464 1.00 96.94 86 ASP A O 1
ATOM 704 N N . ILE A 1 87 ? -23.239 10.687 20.903 1.00 98.44 87 ILE A N 1
ATOM 705 C CA . ILE A 1 87 ? -22.449 9.842 19.986 1.00 98.44 87 ILE A CA 1
ATOM 706 C C . ILE A 1 87 ? -23.182 8.547 19.611 1.00 98.44 87 ILE A C 1
ATOM 708 O O . ILE A 1 87 ? -23.146 8.143 18.448 1.00 98.44 87 ILE A O 1
ATOM 712 N N . TYR A 1 88 ? -23.884 7.917 20.556 1.00 98.38 88 TYR A N 1
ATOM 713 C CA . TYR A 1 88 ? -24.734 6.758 20.259 1.00 98.38 88 TYR A CA 1
ATOM 714 C C . TYR A 1 88 ? -25.828 7.112 19.256 1.00 98.38 88 TYR A C 1
ATOM 716 O O . TYR A 1 88 ? -25.994 6.444 18.235 1.00 98.38 88 TYR A O 1
ATOM 724 N N . SER A 1 89 ? -26.525 8.212 19.530 1.00 97.88 89 SER A N 1
ATOM 725 C CA . SER A 1 89 ? -27.612 8.711 18.693 1.00 97.88 89 SER A CA 1
ATOM 726 C C . SER A 1 89 ? -27.120 9.048 17.276 1.00 97.88 89 SER A C 1
ATOM 728 O O . SER A 1 89 ? -27.781 8.719 16.290 1.00 97.88 89 SER A O 1
ATOM 730 N N . LEU A 1 90 ? -25.912 9.617 17.148 1.00 98.25 90 LEU A N 1
ATOM 731 C CA . LEU A 1 90 ? -25.235 9.818 15.861 1.00 98.25 90 LEU A CA 1
ATOM 732 C C . LEU A 1 90 ? -24.985 8.502 15.112 1.00 98.25 90 LEU A C 1
ATOM 734 O O . LEU A 1 90 ? -25.146 8.470 13.895 1.00 98.25 90 LEU A O 1
ATOM 738 N N . GLY A 1 91 ? -24.644 7.416 15.811 1.00 98.31 91 GLY A N 1
ATOM 739 C CA . GLY A 1 91 ? -24.493 6.087 15.209 1.00 98.31 91 GLY A CA 1
ATOM 740 C C . GLY A 1 91 ? -25.768 5.608 14.512 1.00 98.31 91 GLY A C 1
ATOM 741 O O . GLY A 1 91 ? -25.707 5.110 13.388 1.00 98.31 91 GLY A O 1
ATOM 742 N N . ILE A 1 92 ? -26.931 5.845 15.126 1.00 98.31 92 ILE A N 1
ATOM 743 C CA . ILE A 1 92 ? -28.237 5.538 14.523 1.00 98.31 92 ILE A CA 1
ATOM 744 C C . ILE A 1 92 ? -28.500 6.434 13.303 1.00 98.31 92 ILE A C 1
ATOM 746 O O . ILE A 1 92 ? -28.885 5.927 12.252 1.00 98.31 92 ILE A O 1
ATOM 750 N N . VAL A 1 93 ? -28.193 7.734 13.381 1.00 98.19 93 VAL A N 1
ATOM 751 C CA . VAL A 1 93 ? -28.298 8.653 12.227 1.00 98.19 93 VAL A CA 1
ATOM 752 C C . VAL A 1 93 ? -27.384 8.225 11.072 1.00 98.19 93 VAL A C 1
ATOM 754 O O . VAL A 1 93 ? -27.767 8.285 9.904 1.00 98.19 93 VAL A O 1
ATOM 757 N N . PHE A 1 94 ? -26.173 7.752 11.359 1.00 98.19 94 PHE A N 1
ATOM 758 C CA . PHE A 1 94 ? -25.266 7.233 10.334 1.00 98.19 94 PHE A CA 1
ATOM 759 C C . PHE A 1 94 ? -25.771 5.925 9.724 1.00 98.19 94 PHE A C 1
ATOM 761 O O . PHE A 1 94 ? -25.651 5.735 8.511 1.00 98.19 94 PHE A O 1
ATOM 768 N N . TRP A 1 95 ? -26.406 5.064 10.521 1.00 98.31 95 TRP A N 1
ATOM 769 C CA . TRP A 1 95 ? -27.111 3.895 10.006 1.00 98.31 95 TRP A CA 1
ATOM 770 C C . TRP A 1 95 ? -28.283 4.284 9.090 1.00 98.31 95 TRP A C 1
ATOM 772 O O . TRP A 1 95 ? -28.465 3.658 8.043 1.00 98.31 95 TRP A O 1
ATOM 782 N N . GLU A 1 96 ? -29.043 5.338 9.404 1.00 97.62 96 GLU A N 1
ATOM 783 C CA . GLU A 1 96 ? -30.094 5.864 8.516 1.00 97.62 96 GLU A CA 1
ATOM 784 C C . GLU A 1 96 ? -29.512 6.341 7.180 1.00 97.62 96 GLU A C 1
ATOM 786 O O . GLU A 1 96 ? -30.045 6.015 6.118 1.00 97.62 96 GLU A O 1
ATOM 791 N N . LEU A 1 97 ? -28.380 7.056 7.208 1.00 95.44 97 LEU A N 1
ATOM 792 C CA . LEU A 1 97 ? -27.681 7.482 5.990 1.00 95.44 97 LEU A CA 1
ATOM 793 C C . LEU A 1 97 ? -27.230 6.287 5.135 1.00 95.44 97 LEU A C 1
ATOM 795 O O . LEU A 1 97 ? -27.335 6.343 3.908 1.00 95.44 97 LEU A O 1
ATOM 799 N N . ALA A 1 98 ? -26.734 5.221 5.770 1.00 94.31 98 ALA A N 1
ATOM 800 C CA . ALA A 1 98 ? -26.250 4.022 5.089 1.00 94.31 98 ALA A CA 1
ATOM 801 C C . ALA A 1 98 ? -27.390 3.161 4.518 1.00 94.31 98 ALA A C 1
ATOM 803 O O . ALA A 1 98 ? -27.306 2.674 3.391 1.00 94.31 98 ALA A O 1
ATOM 804 N N . SER A 1 99 ? -28.465 2.978 5.286 1.00 95.00 99 SER A N 1
ATOM 805 C CA . SER A 1 99 ? -29.572 2.075 4.950 1.00 95.00 99 SER A CA 1
ATOM 806 C C . SER A 1 99 ? -30.687 2.732 4.145 1.00 95.00 99 SER A C 1
ATOM 808 O O . SER A 1 99 ? -31.403 2.034 3.425 1.00 95.00 99 SER A O 1
ATOM 810 N N . ARG A 1 100 ? -30.842 4.057 4.263 1.00 93.62 100 ARG A N 1
ATOM 811 C CA . ARG A 1 100 ? -32.009 4.822 3.795 1.00 93.62 100 ARG A CA 1
ATOM 812 C C . ARG A 1 100 ? -33.333 4.283 4.350 1.00 93.62 100 ARG A C 1
ATOM 814 O O . ARG A 1 100 ? -34.357 4.331 3.669 1.00 93.62 100 ARG A O 1
ATOM 821 N N . ARG A 1 101 ? -33.306 3.735 5.567 1.00 94.88 101 ARG A N 1
ATOM 822 C CA . ARG A 1 101 ? -34.462 3.164 6.269 1.00 94.88 101 ARG A CA 1
ATOM 823 C C . ARG A 1 101 ? -34.712 3.902 7.578 1.00 94.88 101 ARG A C 1
ATOM 825 O O . ARG A 1 101 ? -33.807 4.511 8.135 1.00 94.88 101 ARG A O 1
ATOM 832 N N . VAL A 1 102 ? -35.942 3.790 8.072 1.00 93.12 102 VAL A N 1
ATOM 833 C CA . VAL A 1 102 ? -36.320 4.242 9.417 1.00 93.12 102 VAL A CA 1
ATOM 834 C C . VAL A 1 102 ? -35.802 3.215 10.440 1.00 93.12 102 VAL A C 1
ATOM 836 O O . VAL A 1 102 ? -36.017 2.014 10.234 1.00 93.12 102 VAL A O 1
ATOM 839 N N . PRO A 1 103 ? -35.103 3.633 11.513 1.00 94.38 103 PRO A N 1
ATOM 840 C CA . PRO A 1 103 ? -34.546 2.710 12.498 1.00 94.38 103 PRO A CA 1
ATOM 841 C C . PRO A 1 103 ? -35.666 1.985 13.246 1.00 94.38 103 PRO A C 1
ATOM 843 O O . PRO A 1 103 ? -36.651 2.600 13.646 1.00 94.38 103 PRO A O 1
ATOM 846 N N . TYR A 1 104 ? -35.514 0.668 13.408 1.00 91.62 104 TYR A N 1
ATOM 847 C CA . TYR A 1 104 ? -36.494 -0.209 14.066 1.00 91.62 104 TYR A CA 1
ATOM 848 C C . TYR A 1 104 ? -37.929 -0.095 13.517 1.00 91.62 104 TYR A C 1
ATOM 850 O O . TYR A 1 104 ? -38.897 -0.259 14.258 1.00 91.62 104 TYR A O 1
ATOM 858 N N . TYR A 1 105 ? -38.078 0.161 12.210 1.00 86.00 105 TYR A N 1
ATOM 859 C CA . TYR A 1 105 ? -39.383 0.193 11.543 1.00 86.00 105 TYR A CA 1
ATOM 860 C C . TYR A 1 105 ? -40.240 -1.030 11.941 1.00 86.00 105 TYR A C 1
ATOM 862 O O . TYR A 1 105 ? -39.723 -2.146 12.018 1.00 86.00 105 TYR A O 1
ATOM 870 N N . GLU A 1 106 ? -41.521 -0.798 12.252 1.00 83.25 106 GLU A N 1
ATOM 871 C CA . GLU A 1 106 ? -42.523 -1.786 12.719 1.00 83.25 106 GLU A CA 1
ATOM 872 C C . GLU A 1 106 ? -42.314 -2.412 14.114 1.00 83.25 106 GLU A C 1
ATOM 874 O O . GLU A 1 106 ? -43.179 -3.161 14.576 1.00 83.25 106 GLU A O 1
ATOM 879 N N . HIS A 1 107 ? -41.237 -2.093 14.836 1.00 87.25 107 HIS A N 1
ATOM 880 C CA . HIS A 1 107 ? -41.041 -2.597 16.198 1.00 87.25 107 HIS A CA 1
ATOM 881 C C . HIS A 1 107 ? -41.776 -1.719 17.219 1.00 87.25 107 HIS A C 1
ATOM 883 O O . HIS A 1 107 ? -41.805 -0.496 17.103 1.00 87.25 107 HIS A O 1
ATOM 889 N N . LYS A 1 108 ? -42.364 -2.347 18.243 1.00 89.00 108 LYS A N 1
ATOM 890 C CA . LYS A 1 108 ? -42.961 -1.633 19.383 1.00 89.00 108 LYS A CA 1
ATOM 891 C C . LYS A 1 108 ? -41.874 -1.145 20.339 1.00 89.00 108 LYS A C 1
ATOM 893 O O . LYS A 1 108 ? -40.867 -1.829 20.508 1.00 89.00 108 LYS A O 1
ATOM 898 N N . ASP A 1 109 ? -42.139 -0.047 21.038 1.00 87.38 109 ASP A N 1
ATOM 899 C CA . ASP A 1 109 ? -41.214 0.589 21.984 1.00 87.38 109 ASP A CA 1
ATOM 900 C C . ASP A 1 109 ? -40.589 -0.383 22.996 1.00 87.38 109 ASP A C 1
ATOM 902 O O . ASP A 1 109 ? -39.370 -0.397 23.169 1.00 87.38 109 ASP A O 1
ATOM 906 N N . ASP A 1 110 ? -41.392 -1.260 23.606 1.00 87.19 110 ASP A N 1
ATOM 907 C CA . ASP A 1 110 ? -40.889 -2.257 24.561 1.00 87.19 110 ASP A CA 1
ATOM 908 C C . ASP A 1 110 ? -39.884 -3.222 23.918 1.00 87.19 110 ASP A C 1
ATOM 910 O O . ASP A 1 110 ? -38.874 -3.570 24.525 1.00 87.19 110 ASP A O 1
ATOM 914 N N . VAL A 1 111 ? -40.118 -3.611 22.660 1.00 91.00 111 VAL A N 1
ATOM 915 C CA . VAL A 1 111 ? -39.221 -4.503 21.914 1.00 91.00 111 VAL A CA 1
ATOM 916 C C . VAL A 1 111 ? -37.911 -3.792 21.594 1.00 91.00 111 VAL A C 1
ATOM 918 O O . VAL A 1 111 ? -36.844 -4.376 21.789 1.00 91.00 111 VAL A O 1
ATOM 921 N N . ILE A 1 112 ? -37.972 -2.530 21.154 1.00 91.50 112 ILE A N 1
ATOM 922 C CA . ILE A 1 112 ? -36.778 -1.714 20.888 1.00 91.50 112 ILE A CA 1
ATOM 923 C C . ILE A 1 112 ? -35.954 -1.592 22.170 1.00 91.50 112 ILE A C 1
ATOM 925 O O . ILE A 1 112 ? -34.761 -1.896 22.168 1.00 91.50 112 ILE A O 1
ATOM 929 N N . ARG A 1 113 ? -36.601 -1.225 23.283 1.00 91.94 113 ARG A N 1
ATOM 930 C CA . ARG A 1 113 ? -35.943 -1.065 24.581 1.00 91.94 113 ARG A CA 1
ATOM 931 C C . ARG A 1 113 ? -35.265 -2.354 25.032 1.00 91.94 113 ARG A C 1
ATOM 933 O O . ARG A 1 113 ? -34.085 -2.323 25.368 1.00 91.94 113 ARG A O 1
ATOM 940 N N . THR A 1 114 ? -35.975 -3.482 25.029 1.00 93.50 114 THR A N 1
ATOM 941 C CA . THR A 1 114 ? -35.403 -4.767 25.452 1.00 93.50 114 THR A CA 1
ATOM 942 C C . THR A 1 114 ? -34.240 -5.196 24.555 1.00 93.50 114 THR A C 1
ATOM 944 O O . THR A 1 114 ? -33.217 -5.624 25.082 1.00 93.50 114 THR A O 1
ATOM 947 N N . SER A 1 115 ? -34.348 -5.019 23.235 1.00 93.81 115 SER A N 1
ATOM 948 C CA . SER A 1 115 ? -33.296 -5.408 22.279 1.00 93.81 115 SER A CA 1
ATOM 949 C C . SER A 1 115 ? -32.027 -4.564 22.457 1.00 93.81 115 SER A C 1
ATOM 951 O O . SER A 1 115 ? -30.927 -5.095 22.595 1.00 93.81 115 SER A O 1
ATOM 953 N N . VAL A 1 116 ? -32.170 -3.235 22.549 1.00 95.06 116 VAL A N 1
ATOM 954 C CA . VAL A 1 116 ? -31.033 -2.319 22.754 1.00 95.06 116 VAL A CA 1
ATOM 955 C C . VAL A 1 116 ? -30.321 -2.607 24.079 1.00 95.06 116 VAL A C 1
ATOM 957 O O . VAL A 1 116 ? -29.087 -2.623 24.125 1.00 95.06 116 VAL A O 1
ATOM 960 N N . LEU A 1 117 ? -31.080 -2.877 25.148 1.00 95.31 117 LEU A N 1
ATOM 961 C CA . LEU A 1 117 ? -30.528 -3.238 26.456 1.00 95.31 117 LEU A CA 1
ATOM 962 C C . LEU A 1 117 ? -29.851 -4.616 26.460 1.00 95.31 117 LEU A C 1
ATOM 964 O O . LEU A 1 117 ? -28.881 -4.798 27.193 1.00 95.31 117 LEU A O 1
ATOM 968 N N . ALA A 1 118 ? -30.310 -5.553 25.627 1.00 96.06 118 ALA A N 1
ATOM 969 C CA . ALA A 1 118 ? -29.673 -6.857 25.433 1.00 96.06 118 ALA A CA 1
ATOM 970 C C . ALA A 1 118 ? -28.374 -6.789 24.606 1.00 96.06 118 ALA A C 1
ATOM 972 O O . ALA A 1 118 ? -27.615 -7.756 24.582 1.00 96.06 118 ALA A O 1
ATOM 973 N N . GLY A 1 119 ? -28.088 -5.649 23.966 1.00 95.12 119 GLY A N 1
ATOM 974 C CA . GLY A 1 119 ? -26.908 -5.463 23.120 1.00 95.12 119 GLY A CA 1
ATOM 975 C C . GLY A 1 119 ? -27.165 -5.682 21.629 1.00 95.12 119 GLY A C 1
ATOM 976 O O . GLY A 1 119 ? -26.237 -5.524 20.835 1.00 95.12 119 GLY A O 1
ATOM 977 N N . ASP A 1 120 ? -28.406 -5.968 21.231 1.00 95.44 120 ASP A N 1
ATOM 978 C CA . ASP A 1 120 ? -28.768 -6.126 19.824 1.00 95.44 120 ASP A CA 1
ATOM 979 C C . ASP A 1 120 ? -28.642 -4.792 19.078 1.00 95.44 120 ASP A C 1
ATOM 981 O O . ASP A 1 120 ? -28.839 -3.707 19.642 1.00 95.44 120 ASP A O 1
ATOM 985 N N . ARG A 1 121 ? -28.289 -4.861 17.791 1.00 95.94 121 ARG A N 1
ATOM 986 C CA . ARG A 1 121 ? -28.112 -3.699 16.910 1.00 95.94 121 ARG A CA 1
ATOM 987 C C . ARG A 1 121 ? -28.750 -3.943 15.551 1.00 95.94 121 ARG A C 1
ATOM 989 O O . ARG A 1 121 ? -28.932 -5.082 15.126 1.00 95.94 121 ARG A O 1
ATOM 996 N N . LEU A 1 122 ? -29.077 -2.853 14.861 1.00 95.94 122 LEU A N 1
ATOM 997 C CA . LEU A 1 122 ? -29.608 -2.907 13.503 1.00 95.94 122 LEU A CA 1
ATOM 998 C C . LEU A 1 122 ? -28.577 -3.529 12.554 1.00 95.94 122 LEU A C 1
ATOM 1000 O O . LEU A 1 122 ? -27.379 -3.279 12.659 1.00 95.94 122 LEU A O 1
ATOM 1004 N N . GLN A 1 123 ? -29.040 -4.300 11.574 1.00 95.50 123 GLN A N 1
ATOM 1005 C CA . GLN A 1 123 ? -28.150 -4.827 10.545 1.00 95.50 123 GLN A CA 1
ATOM 1006 C C . GLN A 1 123 ? -27.652 -3.686 9.649 1.00 95.50 123 GLN A C 1
ATOM 1008 O O . GLN A 1 123 ? -28.451 -2.960 9.049 1.00 95.50 123 GLN A O 1
ATOM 1013 N N . ILE A 1 124 ? -26.334 -3.533 9.530 1.00 94.62 124 ILE A N 1
ATOM 1014 C CA . ILE A 1 124 ? -25.725 -2.592 8.586 1.00 94.62 124 ILE A CA 1
ATOM 1015 C C . ILE A 1 124 ? -25.762 -3.224 7.181 1.00 94.62 124 ILE A C 1
ATOM 1017 O O . ILE A 1 124 ? -25.377 -4.386 7.038 1.00 94.62 124 ILE A O 1
ATOM 1021 N N . PRO A 1 125 ? -26.225 -2.516 6.130 1.00 92.44 125 PRO A N 1
ATOM 1022 C CA . PRO A 1 125 ? -26.217 -3.058 4.773 1.00 92.44 125 PRO A CA 1
ATOM 1023 C C . PRO A 1 125 ? -24.801 -3.423 4.318 1.00 92.44 125 PRO A C 1
ATOM 1025 O O . PRO A 1 125 ? -23.890 -2.606 4.456 1.00 92.44 125 PRO A O 1
ATOM 1028 N N . GLU A 1 126 ? -24.631 -4.587 3.686 1.00 81.50 126 GLU A N 1
ATOM 1029 C CA . GLU A 1 126 ? -23.330 -5.059 3.174 1.00 81.50 126 GLU A CA 1
ATOM 1030 C C . GLU A 1 126 ? -22.695 -4.100 2.155 1.00 81.50 126 GLU A C 1
ATOM 1032 O O . GLU A 1 126 ? -21.477 -4.050 2.016 1.00 81.50 126 GLU A O 1
ATOM 1037 N N . SER A 1 127 ? -23.510 -3.293 1.467 1.00 81.12 127 SER A N 1
ATOM 1038 C CA . SER A 1 127 ? -23.049 -2.256 0.537 1.00 81.12 127 SER A CA 1
ATOM 1039 C C . SER A 1 127 ? -22.382 -1.055 1.219 1.00 81.12 127 SER A C 1
ATOM 1041 O O . SER A 1 127 ? -21.856 -0.180 0.534 1.00 81.12 127 SER A O 1
ATOM 1043 N N . THR A 1 128 ? -22.448 -0.955 2.547 1.00 84.00 128 THR A N 1
ATOM 1044 C CA . THR A 1 128 ? -21.856 0.151 3.308 1.00 84.00 128 THR A CA 1
ATOM 1045 C C . THR A 1 128 ? -20.329 -0.001 3.324 1.00 84.00 128 THR A C 1
ATOM 1047 O O . THR A 1 128 ? -19.858 -1.081 3.666 1.00 84.00 128 THR A O 1
ATOM 1050 N N . PRO A 1 129 ? -19.527 1.028 2.993 1.00 81.31 129 PRO A N 1
ATOM 1051 C CA . PRO A 1 129 ? -18.062 0.926 3.021 1.00 81.31 129 PRO A CA 1
ATOM 1052 C C . PRO A 1 129 ? -17.528 0.525 4.404 1.00 81.31 129 PRO A C 1
ATOM 1054 O O . PRO A 1 129 ? -18.006 1.061 5.402 1.00 81.31 129 PRO A O 1
ATOM 1057 N N . SER A 1 130 ? -16.533 -0.370 4.463 1.00 79.19 130 SER A N 1
ATOM 1058 C CA . SER A 1 130 ? -15.975 -0.956 5.702 1.00 79.19 130 SER A CA 1
ATOM 1059 C C . SER A 1 130 ? -15.652 0.086 6.773 1.00 79.19 130 SER A C 1
ATOM 1061 O O . SER A 1 130 ? -16.131 -0.028 7.897 1.00 79.19 130 SER A O 1
ATOM 1063 N N . GLY A 1 131 ? -14.926 1.148 6.412 1.00 82.44 131 GLY A N 1
ATOM 1064 C CA . GLY A 1 131 ? -14.608 2.236 7.341 1.00 82.44 131 GLY A CA 1
ATOM 1065 C C . GLY A 1 131 ? -15.854 2.912 7.927 1.00 82.44 131 GLY A C 1
ATOM 1066 O O . GLY A 1 131 ? -15.887 3.235 9.112 1.00 82.44 131 GLY A O 1
ATOM 1067 N N . PHE A 1 132 ? -16.923 3.056 7.135 1.00 91.62 132 PHE A N 1
ATOM 1068 C CA . PHE A 1 132 ? -18.178 3.644 7.606 1.00 91.62 132 PHE A CA 1
ATOM 1069 C C . PHE A 1 132 ? -18.993 2.658 8.452 1.00 91.62 132 PHE A C 1
ATOM 1071 O O . PHE A 1 132 ? -19.633 3.084 9.411 1.00 91.62 132 PHE A O 1
ATOM 1078 N N . GLN A 1 133 ? -18.911 1.349 8.170 1.00 90.75 133 GLN A N 1
ATOM 1079 C CA . GLN A 1 133 ? -19.451 0.310 9.058 1.00 90.75 133 GLN A CA 1
ATOM 1080 C C . GLN A 1 133 ? -18.785 0.388 10.438 1.00 90.75 133 GLN A C 1
ATOM 1082 O O . GLN A 1 133 ? -19.482 0.498 11.441 1.00 90.75 133 GLN A O 1
ATOM 1087 N N . THR A 1 134 ? -17.449 0.444 10.488 1.00 92.69 134 THR A N 1
ATOM 1088 C CA . THR A 1 134 ? -16.692 0.563 11.743 1.00 92.69 134 THR A CA 1
ATOM 1089 C C . THR A 1 134 ? -17.046 1.834 12.518 1.00 92.69 134 THR A C 1
ATOM 1091 O O . THR A 1 134 ? -17.148 1.794 13.742 1.00 92.69 134 THR A O 1
ATOM 1094 N N . ILE A 1 135 ? -17.280 2.962 11.836 1.00 96.62 135 ILE A N 1
ATOM 1095 C CA . ILE A 1 135 ? -17.753 4.194 12.488 1.00 96.62 135 ILE A CA 1
ATOM 1096 C C . ILE A 1 135 ? -19.117 3.979 13.151 1.00 96.62 135 ILE A C 1
ATOM 1098 O O . ILE A 1 135 ? -19.259 4.284 14.335 1.00 96.62 135 ILE A O 1
ATOM 1102 N N . ILE A 1 136 ? -20.099 3.430 12.424 1.00 98.31 136 ILE A N 1
ATOM 1103 C CA . ILE A 1 136 ? -21.434 3.130 12.970 1.00 98.31 136 ILE A CA 1
ATOM 1104 C C . ILE A 1 136 ? -21.303 2.203 14.188 1.00 98.31 136 ILE A C 1
ATOM 1106 O O . ILE A 1 136 ? -21.863 2.490 15.248 1.00 98.31 136 ILE A O 1
ATOM 1110 N N . GLU A 1 137 ? -20.492 1.149 14.063 1.00 97.50 137 GLU A N 1
ATOM 1111 C CA . GLU A 1 137 ? -20.260 0.160 15.114 1.00 97.50 137 GLU A CA 1
ATOM 1112 C C . GLU A 1 137 ? -19.636 0.741 16.382 1.00 97.50 137 GLU A C 1
ATOM 1114 O O . GLU A 1 137 ? -20.059 0.414 17.493 1.00 97.50 137 GLU A O 1
ATOM 1119 N N . ARG A 1 138 ? -18.661 1.642 16.239 1.00 96.12 138 ARG A N 1
ATOM 1120 C CA . ARG A 1 138 ? -18.036 2.311 17.385 1.00 96.12 138 ARG A CA 1
ATOM 1121 C C . ARG A 1 138 ? -18.957 3.352 18.015 1.00 96.12 138 ARG A C 1
ATOM 1123 O O . ARG A 1 138 ? -18.941 3.505 19.233 1.00 96.12 138 ARG A O 1
ATOM 1130 N N . CYS A 1 139 ? -19.780 4.046 17.228 1.00 98.56 139 CYS A N 1
ATOM 1131 C CA . CYS A 1 139 ? -20.732 5.023 17.753 1.00 98.56 139 CYS A CA 1
ATOM 1132 C C . CYS A 1 139 ? -21.782 4.381 18.667 1.00 98.56 139 CYS A C 1
ATOM 1134 O O . CYS A 1 139 ? -22.046 4.919 19.738 1.00 98.56 139 CYS A O 1
ATOM 1136 N N . TRP A 1 140 ? -22.349 3.227 18.299 1.00 97.75 140 TRP A N 1
ATOM 1137 C CA . TRP A 1 140 ? -23.427 2.588 19.068 1.00 97.75 140 TRP A CA 1
ATOM 1138 C C . TRP A 1 140 ? -22.960 1.504 20.057 1.00 97.75 140 TRP A C 1
ATOM 1140 O O . TRP A 1 140 ? -23.738 0.615 20.426 1.00 97.75 140 TRP A O 1
ATOM 1150 N N . ALA A 1 141 ? -21.689 1.529 20.475 1.00 97.75 141 ALA A N 1
ATOM 1151 C CA . ALA A 1 141 ? -21.156 0.582 21.456 1.00 97.75 141 ALA A CA 1
ATOM 1152 C C . ALA A 1 141 ? -21.987 0.594 22.755 1.00 97.75 141 ALA A C 1
ATOM 1154 O O . ALA A 1 141 ? -22.525 1.635 23.150 1.00 97.75 141 ALA A O 1
ATOM 1155 N N . GLN A 1 142 ? -22.131 -0.568 23.406 1.00 97.06 142 GLN A N 1
ATOM 1156 C CA . GLN A 1 142 ? -23.001 -0.708 24.581 1.00 97.06 142 GLN A CA 1
ATOM 1157 C C . GLN A 1 142 ? -22.572 0.234 25.706 1.00 97.06 142 GLN A C 1
ATOM 1159 O O . GLN A 1 142 ? -23.392 1.005 26.199 1.00 97.06 142 GLN A O 1
ATOM 1164 N N . GLN A 1 143 ? -21.289 0.209 26.069 1.00 96.06 143 GLN A N 1
ATOM 1165 C CA . GLN A 1 143 ? -20.751 1.061 27.121 1.00 96.06 143 GLN A CA 1
ATOM 1166 C C . GLN A 1 143 ? -20.382 2.442 26.558 1.00 96.06 143 GLN A C 1
ATOM 1168 O O . GLN A 1 143 ? -19.704 2.514 25.530 1.00 96.06 143 GLN A O 1
ATOM 1173 N N . PRO A 1 144 ? -20.758 3.550 27.228 1.00 96.12 144 PRO A N 1
ATOM 1174 C CA . PRO A 1 144 ? -20.417 4.903 26.783 1.00 96.12 144 PRO A CA 1
ATOM 1175 C C . PRO A 1 144 ? -18.918 5.129 26.538 1.00 96.12 144 PRO A C 1
ATOM 1177 O O . PRO A 1 144 ? -18.543 5.824 25.595 1.00 96.12 144 PRO A O 1
ATOM 1180 N N . ASN A 1 145 ? -18.058 4.510 27.351 1.00 93.56 145 ASN A N 1
ATOM 1181 C CA . ASN A 1 145 ? -16.603 4.675 27.273 1.00 93.56 145 ASN A CA 1
ATOM 1182 C C . ASN A 1 145 ? -15.964 4.003 26.050 1.00 93.56 145 ASN A C 1
ATOM 1184 O O . ASN A 1 145 ? -14.881 4.415 25.641 1.00 93.56 145 ASN A O 1
ATOM 1188 N N . ASP A 1 146 ? -16.637 3.027 25.437 1.00 92.75 146 ASP A N 1
ATOM 1189 C CA . ASP A 1 146 ? -16.154 2.362 24.220 1.00 92.75 146 ASP A CA 1
ATOM 1190 C C . ASP A 1 146 ? -16.440 3.196 22.959 1.00 92.75 146 ASP A C 1
ATOM 1192 O O . ASP A 1 146 ? -15.876 2.951 21.887 1.00 92.75 146 ASP A O 1
ATOM 1196 N N . ARG A 1 147 ? -17.309 4.209 23.081 1.00 98.06 147 ARG A N 1
ATOM 1197 C CA . ARG A 1 147 ? -17.674 5.117 21.992 1.00 98.06 147 ARG A CA 1
ATOM 1198 C C . ARG A 1 147 ? -16.588 6.186 21.807 1.00 98.06 147 ARG A C 1
ATOM 1200 O O . ARG A 1 147 ? -16.023 6.668 22.797 1.00 98.06 147 ARG A O 1
ATOM 1207 N N . PRO A 1 148 ? -16.305 6.638 20.572 1.00 95.56 148 PRO A N 1
ATOM 1208 C CA . PRO A 1 148 ? -15.345 7.715 20.321 1.00 95.56 148 PRO A CA 1
ATOM 1209 C C . PRO A 1 148 ? -15.816 9.029 20.960 1.00 95.56 148 PRO A C 1
ATOM 1211 O O . PRO A 1 148 ? -16.992 9.203 21.272 1.00 95.56 148 PRO A O 1
ATOM 1214 N N . ASN A 1 149 ? -14.901 9.950 21.277 1.00 95.62 149 ASN A N 1
ATOM 1215 C CA . ASN A 1 149 ? -15.315 11.328 21.587 1.00 95.62 149 ASN A CA 1
ATOM 1216 C C . ASN A 1 149 ? -15.628 12.053 20.270 1.00 95.62 149 ASN A C 1
ATOM 1218 O O . ASN A 1 149 ? -15.273 11.557 19.202 1.00 95.62 149 ASN A O 1
ATOM 1222 N N . SER A 1 150 ? -16.314 13.190 20.328 1.00 96.62 150 SER A N 1
ATOM 1223 C CA . SER A 1 150 ? -16.751 13.889 19.118 1.00 96.62 150 SER A CA 1
ATOM 1224 C C . SER A 1 150 ? -15.595 14.365 18.231 1.00 96.62 150 SER A C 1
ATOM 1226 O O . SER A 1 150 ? -15.723 14.270 17.012 1.00 96.62 150 SER A O 1
ATOM 1228 N N . SER A 1 151 ? -14.450 14.766 18.796 1.00 94.44 151 SER A N 1
ATOM 1229 C CA . SER A 1 151 ? -13.258 15.132 18.013 1.00 94.44 151 SER A CA 1
ATOM 1230 C C . SER A 1 151 ? -12.705 13.938 17.240 1.00 94.44 151 SER A C 1
ATOM 1232 O O . SER A 1 151 ? -12.571 13.994 16.022 1.00 94.44 151 SER A O 1
ATOM 1234 N N . TYR A 1 152 ? -12.473 12.822 17.931 1.00 92.31 152 TYR A N 1
ATOM 1235 C CA . TYR A 1 152 ? -11.966 11.599 17.315 1.00 92.31 152 TYR A CA 1
ATOM 1236 C C . TYR A 1 152 ? -12.980 10.992 16.337 1.00 92.31 152 TYR A C 1
ATOM 1238 O O . TYR A 1 152 ? -12.600 10.425 15.323 1.00 92.31 152 TYR A O 1
ATOM 1246 N N . LEU A 1 153 ? -14.285 11.155 16.576 1.00 96.44 153 LEU A N 1
ATOM 1247 C CA . LEU A 1 153 ? -15.310 10.764 15.609 1.00 96.44 153 LEU A CA 1
ATOM 1248 C C . LEU A 1 153 ? -15.208 11.576 14.309 1.00 96.44 153 LEU A C 1
ATOM 1250 O O . LEU A 1 153 ? -15.366 11.012 13.227 1.00 96.44 153 LEU A O 1
ATOM 1254 N N . VAL A 1 154 ? -14.960 12.886 14.400 1.00 95.88 154 VAL A N 1
ATOM 1255 C CA . VAL A 1 154 ? -14.734 13.730 13.219 1.00 95.88 154 VAL A CA 1
ATOM 1256 C C . VAL A 1 154 ? -13.494 13.255 12.464 1.00 95.88 154 VAL A C 1
ATOM 1258 O O . VAL A 1 154 ? -13.600 13.039 11.260 1.00 95.88 154 VAL A O 1
ATOM 1261 N N . GLU A 1 155 ? -12.383 13.001 13.160 1.00 88.12 155 GLU A N 1
ATOM 1262 C CA . GLU A 1 155 ? -11.152 12.451 12.569 1.00 88.12 155 GLU A CA 1
ATOM 1263 C C . GLU A 1 155 ? -11.412 11.108 11.873 1.00 88.12 155 GLU A C 1
ATOM 1265 O O . GLU A 1 155 ? -11.105 10.957 10.695 1.00 88.12 155 GLU A O 1
ATOM 1270 N N . MET A 1 156 ? -12.092 10.169 12.538 1.00 89.56 156 MET A N 1
ATOM 1271 C CA . MET A 1 156 ? -12.471 8.883 11.947 1.00 89.56 156 MET A CA 1
ATOM 1272 C C . MET A 1 156 ? -13.316 9.050 10.675 1.00 89.56 156 MET A C 1
ATOM 1274 O O . MET A 1 156 ? -13.140 8.307 9.710 1.00 89.56 156 MET A O 1
ATOM 1278 N N . ILE A 1 157 ? -14.264 9.995 10.654 1.00 90.19 157 ILE A N 1
ATOM 1279 C CA . ILE A 1 157 ? -15.101 10.252 9.473 1.00 90.19 157 ILE A CA 1
ATOM 1280 C C . ILE A 1 157 ? -14.284 10.907 8.359 1.00 90.19 157 ILE A C 1
ATOM 1282 O O . ILE A 1 157 ? -14.473 10.546 7.198 1.00 90.19 157 ILE A O 1
ATOM 1286 N N . GLU A 1 158 ? -13.387 11.841 8.676 1.00 84.25 158 GLU A N 1
ATOM 1287 C CA . GLU A 1 158 ? -12.452 12.407 7.701 1.00 84.25 158 GLU A CA 1
ATOM 1288 C C . GLU A 1 158 ? -11.576 11.319 7.104 1.00 84.25 158 GLU A C 1
ATOM 1290 O O . GLU A 1 158 ? -11.498 11.221 5.885 1.00 84.25 158 GLU A O 1
ATOM 1295 N N . GLU A 1 159 ? -10.992 10.461 7.934 1.00 77.00 159 GLU A N 1
ATOM 1296 C CA . GLU A 1 159 ? -10.217 9.307 7.501 1.00 77.00 159 GLU A CA 1
ATOM 1297 C C . GLU A 1 159 ? -11.063 8.368 6.655 1.00 77.00 159 GLU A C 1
ATOM 1299 O O . GLU A 1 159 ? -10.624 7.977 5.588 1.00 77.00 159 GLU A O 1
ATOM 1304 N N . CYS A 1 160 ? -12.301 8.055 7.037 1.00 77.31 160 CYS A N 1
ATOM 1305 C CA . CYS A 1 160 ? -13.179 7.213 6.230 1.00 77.31 160 CYS A CA 1
ATOM 1306 C C . CYS A 1 160 ? -13.532 7.858 4.883 1.00 77.31 160 CYS A C 1
ATOM 1308 O O . CYS A 1 160 ? -13.609 7.159 3.873 1.00 77.31 160 CYS A O 1
ATOM 1310 N N . ILE A 1 161 ? -13.744 9.174 4.833 1.00 72.81 161 ILE A N 1
ATOM 1311 C CA . ILE A 1 161 ? -13.944 9.910 3.577 1.00 72.81 161 ILE A CA 1
ATOM 1312 C C . ILE A 1 161 ? -12.655 9.881 2.752 1.00 72.81 161 ILE A C 1
ATOM 1314 O O . ILE A 1 161 ? -12.708 9.672 1.544 1.00 72.81 161 ILE A O 1
ATOM 1318 N N . GLN A 1 162 ? -11.500 10.014 3.402 1.00 59.72 162 GLN A N 1
ATOM 1319 C CA . GLN A 1 162 ? -10.178 9.917 2.789 1.00 59.72 162 GLN A CA 1
ATOM 1320 C C . GLN A 1 162 ? -9.823 8.474 2.382 1.00 59.72 162 GLN A C 1
ATOM 1322 O O . GLN A 1 162 ? -9.081 8.286 1.429 1.00 59.72 162 GLN A O 1
ATOM 1327 N N . MET A 1 163 ? -10.393 7.448 3.017 1.00 52.28 163 MET A N 1
ATOM 1328 C CA . MET A 1 163 ? -10.185 6.020 2.735 1.00 52.28 163 MET A CA 1
ATOM 1329 C C . MET A 1 163 ? -11.198 5.466 1.731 1.00 52.28 163 MET A C 1
ATOM 1331 O O . MET A 1 163 ? -10.918 4.483 1.045 1.00 52.28 163 MET A O 1
ATOM 1335 N N . GLN A 1 164 ? -12.332 6.150 1.540 1.00 48.12 164 GLN A N 1
ATOM 1336 C CA . GLN A 1 164 ? -13.122 6.060 0.307 1.00 48.12 164 GLN A CA 1
ATOM 1337 C C . GLN A 1 164 ? -12.391 6.684 -0.895 1.00 48.12 164 GLN A C 1
ATOM 1339 O O . GLN A 1 164 ? -12.807 6.475 -2.033 1.00 48.12 164 GLN A O 1
ATOM 1344 N N . ILE A 1 165 ? -11.254 7.350 -0.661 1.00 44.47 165 ILE A N 1
ATOM 1345 C CA . ILE A 1 165 ? -10.244 7.668 -1.669 1.00 44.47 165 ILE A CA 1
ATOM 1346 C C . ILE A 1 165 ? -9.114 6.628 -1.566 1.00 44.47 165 ILE A C 1
ATOM 1348 O O . ILE A 1 165 ? -7.952 6.939 -1.310 1.00 44.47 165 ILE A O 1
ATOM 1352 N N . ILE A 1 166 ? -9.416 5.368 -1.905 1.00 48.44 166 ILE A N 1
ATOM 1353 C CA . ILE A 1 166 ? -8.458 4.702 -2.796 1.00 48.44 166 ILE A CA 1
ATOM 1354 C C . ILE A 1 166 ? -8.392 5.626 -4.026 1.00 48.44 166 ILE A C 1
ATOM 1356 O O . ILE A 1 166 ? -9.411 6.114 -4.513 1.00 48.44 166 ILE A O 1
ATOM 1360 N N . ARG A 1 167 ? -7.178 6.011 -4.414 1.00 58.88 167 ARG A N 1
ATOM 1361 C CA . ARG A 1 167 ? -6.905 7.160 -5.292 1.00 58.88 167 ARG A CA 1
ATOM 1362 C C . ARG A 1 167 ? -7.777 7.078 -6.546 1.00 58.88 167 ARG A C 1
ATOM 1364 O O . ARG A 1 167 ? -7.592 6.172 -7.355 1.00 58.88 167 ARG A O 1
ATOM 1371 N N . ASN A 1 168 ? -8.754 7.983 -6.667 1.00 58.81 168 ASN A N 1
ATOM 1372 C CA . ASN A 1 168 ? -9.686 8.009 -7.790 1.00 58.81 168 ASN A CA 1
ATOM 1373 C C . ASN A 1 168 ? -8.935 8.554 -9.006 1.00 58.81 168 ASN A C 1
ATOM 1375 O O . ASN A 1 168 ? -8.991 9.743 -9.310 1.00 58.81 168 ASN A O 1
ATOM 1379 N N . ILE A 1 169 ? -8.137 7.689 -9.629 1.00 74.94 169 ILE A N 1
ATOM 1380 C CA . ILE A 1 169 ? -7.473 7.986 -10.887 1.00 74.94 169 ILE A CA 1
ATOM 1381 C C . ILE A 1 169 ? -8.592 8.113 -11.932 1.00 74.94 169 ILE A C 1
ATOM 1383 O O . ILE A 1 169 ? -9.348 7.153 -12.107 1.00 74.94 169 ILE A O 1
ATOM 1387 N N . PRO A 1 170 ? -8.738 9.272 -12.603 1.00 71.44 170 PRO A N 1
ATOM 1388 C CA . PRO A 1 170 ? -9.732 9.455 -13.654 1.00 71.44 170 PRO A CA 1
ATOM 1389 C C . PRO A 1 170 ? -9.718 8.299 -14.663 1.00 71.44 170 PRO A C 1
ATOM 1391 O O . PRO A 1 170 ? -8.661 7.777 -15.020 1.00 71.44 170 PRO A O 1
ATOM 1394 N N . VAL A 1 171 ? -10.894 7.893 -15.142 1.00 71.00 171 VAL A N 1
ATOM 1395 C CA . VAL A 1 171 ? -11.047 6.738 -16.052 1.00 71.00 171 VAL A CA 1
ATOM 1396 C C . VAL A 1 171 ? -10.177 6.900 -17.308 1.00 71.00 171 VAL A C 1
ATOM 1398 O O . VAL A 1 171 ? -9.551 5.957 -17.795 1.00 71.00 171 VAL A O 1
ATOM 1401 N N . ASP A 1 172 ? -10.102 8.126 -17.805 1.00 79.38 172 ASP A N 1
ATOM 1402 C CA . ASP A 1 172 ? -9.357 8.566 -18.976 1.00 79.38 172 ASP A CA 1
ATOM 1403 C C . ASP A 1 172 ? -7.986 9.168 -18.640 1.00 79.38 172 ASP A C 1
ATOM 1405 O O . ASP A 1 172 ? -7.332 9.703 -19.536 1.00 79.38 172 ASP A O 1
ATOM 1409 N N . ALA A 1 173 ? -7.526 9.024 -17.390 1.00 85.81 173 ALA A N 1
ATOM 1410 C CA . ALA A 1 173 ? -6.248 9.546 -16.927 1.00 85.81 173 ALA A CA 1
ATOM 1411 C C . ALA A 1 173 ? -5.110 9.182 -17.880 1.00 85.81 173 ALA A C 1
ATOM 1413 O O . ALA A 1 173 ? -4.916 8.018 -18.262 1.00 85.81 173 ALA A O 1
ATOM 1414 N N . ARG A 1 174 ? -4.332 10.206 -18.220 1.00 91.81 174 ARG A N 1
ATOM 1415 C CA . ARG A 1 174 ? -3.065 10.087 -18.930 1.00 91.81 174 ARG A CA 1
ATOM 1416 C C . ARG A 1 174 ? -1.990 10.722 -18.079 1.00 91.81 174 ARG A C 1
ATOM 1418 O O . ARG A 1 174 ? -2.236 11.703 -17.389 1.00 91.81 174 ARG A O 1
ATOM 1425 N N . TRP A 1 175 ? -0.792 10.168 -18.148 1.00 95.12 175 TRP A N 1
ATOM 1426 C CA . TRP A 1 175 ? 0.361 10.719 -17.458 1.00 95.12 175 TRP A CA 1
ATOM 1427 C C . TRP A 1 175 ? 1.256 11.420 -18.465 1.00 95.12 175 TRP A C 1
ATOM 1429 O O . TRP A 1 175 ? 1.422 10.954 -19.599 1.00 95.12 175 TRP A O 1
ATOM 1439 N N . SER A 1 176 ? 1.847 12.534 -18.036 1.00 96.12 176 SER A N 1
ATOM 1440 C CA . SER A 1 176 ? 2.927 13.200 -18.757 1.00 96.12 176 SER A CA 1
ATOM 1441 C C . SER A 1 176 ? 3.938 12.154 -19.207 1.00 96.12 176 SER A C 1
ATOM 1443 O O . SER A 1 176 ? 4.310 11.285 -18.431 1.00 96.12 176 SER A O 1
ATOM 1445 N N . GLN A 1 177 ? 4.406 12.241 -20.447 1.00 96.19 177 GLN A N 1
ATOM 1446 C CA . GLN A 1 177 ? 5.506 11.397 -20.919 1.00 96.19 177 GLN A CA 1
ATOM 1447 C C . GLN A 1 177 ? 6.872 12.029 -20.613 1.00 96.19 177 GLN A C 1
ATOM 1449 O O . GLN A 1 177 ? 7.901 11.461 -20.942 1.00 96.19 177 GLN A O 1
ATOM 1454 N N . ASN A 1 178 ? 6.908 13.206 -19.985 1.00 95.44 178 ASN A N 1
ATOM 1455 C CA . ASN A 1 178 ? 8.130 13.845 -19.511 1.00 95.44 178 ASN A CA 1
ATOM 1456 C C . ASN A 1 178 ? 8.188 13.723 -17.983 1.00 95.44 178 ASN A C 1
ATOM 1458 O O . ASN A 1 178 ? 7.620 14.56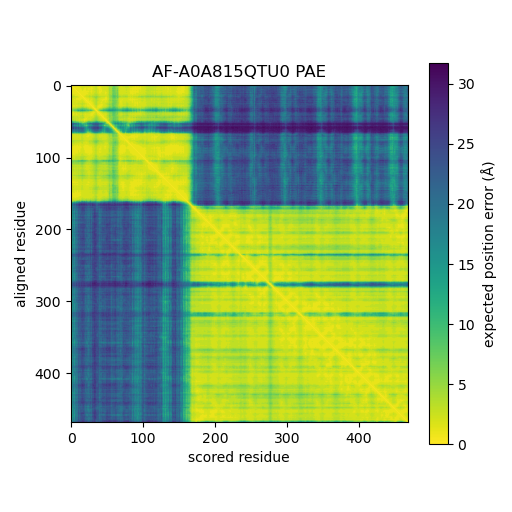0 -17.272 1.00 95.44 178 ASN A O 1
ATOM 1462 N N . GLY A 1 179 ? 8.793 12.638 -17.495 1.00 95.06 179 GLY A N 1
ATOM 1463 C CA . GLY A 1 179 ? 8.979 12.382 -16.071 1.00 95.06 179 GLY A CA 1
ATOM 1464 C C . GLY A 1 179 ? 10.025 13.305 -15.456 1.00 95.06 179 GLY A C 1
ATOM 1465 O O . GLY A 1 179 ? 10.998 13.689 -16.106 1.00 95.06 179 GLY A O 1
ATOM 1466 N N . LYS A 1 180 ? 9.816 13.669 -14.191 1.00 96.56 180 LYS A N 1
ATOM 1467 C CA . LYS A 1 180 ? 10.730 14.517 -13.419 1.00 96.56 180 LYS A CA 1
ATOM 1468 C C . LYS A 1 180 ? 11.360 13.713 -12.293 1.00 96.56 180 LYS A C 1
ATOM 1470 O O . LYS A 1 180 ? 10.645 13.092 -11.514 1.00 96.56 180 LYS A O 1
ATOM 1475 N N . THR A 1 181 ? 12.679 13.771 -12.150 1.00 97.38 181 THR A N 1
ATOM 1476 C CA . THR A 1 181 ? 13.340 13.268 -10.940 1.00 97.38 181 THR A CA 1
ATOM 1477 C C . THR A 1 181 ? 12.943 14.122 -9.743 1.00 97.38 181 THR A C 1
ATOM 1479 O O . THR A 1 181 ? 13.117 15.337 -9.774 1.00 97.38 181 THR A O 1
ATOM 1482 N N . VAL A 1 182 ? 12.415 13.480 -8.702 1.00 97.56 182 VAL A N 1
ATOM 1483 C CA . VAL A 1 182 ? 11.960 14.140 -7.463 1.00 97.56 182 VAL A CA 1
ATOM 1484 C C . VAL A 1 182 ? 12.724 13.687 -6.219 1.00 97.56 182 VAL A C 1
ATOM 1486 O O . VAL A 1 182 ? 12.657 14.356 -5.196 1.00 97.56 182 VAL A O 1
ATOM 1489 N N . ALA A 1 183 ? 13.484 12.594 -6.312 1.00 98.00 183 ALA A N 1
ATOM 1490 C CA . ALA A 1 183 ? 14.442 12.165 -5.297 1.00 98.00 183 ALA A CA 1
ATOM 1491 C C . ALA A 1 183 ? 15.602 11.400 -5.955 1.00 98.00 183 ALA A C 1
ATOM 1493 O O . ALA A 1 183 ? 15.399 10.683 -6.941 1.00 98.00 183 ALA A O 1
ATOM 1494 N N . GLY A 1 184 ? 16.811 11.526 -5.404 1.00 97.44 184 GLY A N 1
ATOM 1495 C CA . GLY A 1 184 ? 18.022 10.910 -5.956 1.00 97.44 184 GLY A CA 1
ATOM 1496 C C . GLY A 1 184 ? 18.431 11.479 -7.321 1.00 97.44 184 GLY A C 1
ATOM 1497 O O . GLY A 1 184 ? 18.324 12.678 -7.564 1.00 97.44 184 GLY A O 1
ATOM 1498 N N . GLY A 1 185 ? 18.944 10.621 -8.209 1.00 94.94 185 GLY A N 1
ATOM 1499 C CA . GLY A 1 185 ? 19.374 11.003 -9.564 1.00 94.94 185 GLY A CA 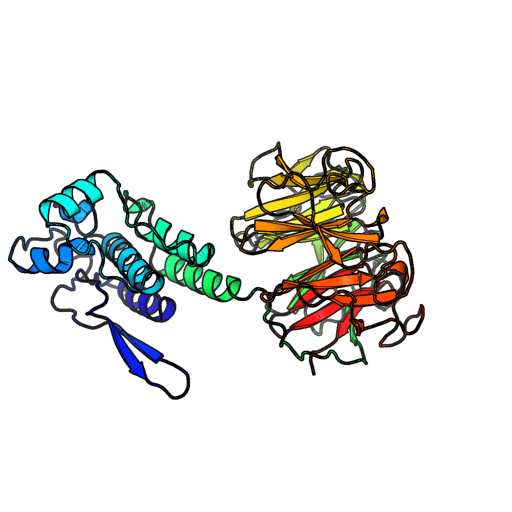1
ATOM 1500 C C . GLY A 1 185 ? 20.715 11.740 -9.650 1.00 94.94 185 GLY A C 1
ATOM 1501 O O . GLY A 1 185 ? 21.147 12.079 -10.747 1.00 94.94 185 GLY A O 1
ATOM 1502 N N . ASN A 1 186 ? 21.410 11.930 -8.526 1.00 96.25 186 ASN A N 1
ATOM 1503 C CA . ASN A 1 186 ? 22.748 12.535 -8.454 1.00 96.25 186 ASN A CA 1
ATOM 1504 C C . ASN A 1 186 ? 23.867 11.476 -8.459 1.00 96.25 186 ASN A C 1
ATOM 1506 O O . ASN A 1 186 ? 24.881 11.610 -7.771 1.00 96.25 186 ASN A O 1
ATOM 1510 N N . GLY A 1 187 ? 23.655 10.395 -9.213 1.00 95.19 187 GLY A N 1
ATOM 1511 C CA . GLY A 1 187 ? 24.505 9.208 -9.206 1.00 95.19 187 GLY A CA 1
ATOM 1512 C C . GLY A 1 187 ? 24.249 8.273 -8.020 1.00 95.19 187 GLY A C 1
ATOM 1513 O O . GLY A 1 187 ? 23.525 8.595 -7.075 1.00 95.19 187 GLY A O 1
ATOM 1514 N N . GLN A 1 188 ? 24.853 7.088 -8.098 1.00 97.38 188 GLN A N 1
ATOM 1515 C CA . GLN A 1 188 ? 24.850 6.100 -7.025 1.00 97.38 188 GLN A CA 1
ATOM 1516 C C . GLN A 1 188 ? 25.731 6.577 -5.866 1.00 97.38 188 GLN A C 1
ATOM 1518 O O . GLN A 1 188 ? 26.897 6.910 -6.074 1.00 97.38 188 GLN A O 1
ATOM 1523 N N . GLY A 1 189 ? 25.210 6.548 -4.641 1.00 96.31 189 GLY A N 1
ATOM 1524 C CA . GLY A 1 189 ? 26.004 6.848 -3.452 1.00 96.31 189 GLY A CA 1
ATOM 1525 C C . GLY A 1 189 ? 25.163 6.985 -2.190 1.00 96.31 189 GLY A C 1
ATOM 1526 O O . GLY A 1 189 ? 23.975 6.665 -2.194 1.00 96.31 189 GLY A O 1
ATOM 1527 N N . ASN A 1 190 ? 25.789 7.440 -1.106 1.00 95.81 190 ASN A N 1
ATOM 1528 C CA . ASN A 1 190 ? 25.186 7.548 0.226 1.00 95.81 190 ASN A CA 1
ATOM 1529 C C . ASN A 1 190 ? 25.052 8.994 0.733 1.00 95.81 190 ASN A C 1
ATOM 1531 O O . ASN A 1 190 ? 24.589 9.201 1.859 1.00 95.81 190 ASN A O 1
ATOM 1535 N N . ALA A 1 191 ? 25.406 9.996 -0.079 1.00 97.06 191 ALA A N 1
ATOM 1536 C CA . ALA A 1 191 ? 25.146 11.394 0.250 1.00 97.06 191 ALA A CA 1
ATOM 1537 C C . ALA A 1 191 ? 23.636 11.648 0.435 1.00 97.06 191 ALA A C 1
ATOM 1539 O O . ALA A 1 191 ? 22.791 10.855 0.013 1.00 97.06 191 ALA A O 1
ATOM 1540 N N . THR A 1 192 ? 23.275 12.762 1.073 1.00 95.31 192 THR A N 1
ATOM 1541 C CA . THR A 1 192 ? 21.869 13.111 1.352 1.00 95.31 192 THR A CA 1
ATOM 1542 C C . THR A 1 192 ? 21.059 13.375 0.084 1.00 95.31 192 THR A C 1
ATOM 1544 O O . THR A 1 192 ? 19.849 13.203 0.086 1.00 95.31 192 THR A O 1
ATOM 1547 N N . ASN A 1 193 ? 21.706 13.740 -1.023 1.00 96.88 193 ASN A N 1
ATOM 1548 C CA . ASN A 1 193 ? 21.076 13.918 -2.330 1.00 96.88 193 ASN A CA 1
ATOM 1549 C C . ASN A 1 193 ? 21.212 12.687 -3.259 1.00 96.88 193 ASN A C 1
ATOM 1551 O O . ASN A 1 193 ? 20.834 12.764 -4.431 1.00 96.88 193 ASN A O 1
ATOM 1555 N N . GLN A 1 194 ? 21.756 11.568 -2.770 1.00 98.12 194 GLN A N 1
ATOM 1556 C CA . GLN A 1 194 ? 21.990 10.339 -3.534 1.00 98.12 194 GLN A CA 1
ATOM 1557 C C . GLN A 1 194 ? 21.182 9.167 -2.973 1.00 98.12 194 GLN A C 1
ATOM 1559 O O . GLN A 1 194 ? 20.867 9.112 -1.785 1.00 98.12 194 GLN A O 1
ATOM 1564 N N . LEU A 1 195 ? 20.874 8.211 -3.848 1.00 98.19 195 LEU A N 1
ATOM 1565 C CA . LEU A 1 195 ? 20.277 6.925 -3.494 1.00 98.19 195 LEU A CA 1
ATOM 1566 C C . LEU A 1 195 ? 21.161 5.796 -4.039 1.00 98.19 195 LEU A C 1
ATOM 1568 O O . LEU A 1 195 ? 21.923 5.970 -4.992 1.00 98.19 195 LEU A O 1
ATOM 1572 N N . ASN A 1 196 ? 21.040 4.609 -3.466 1.00 97.56 196 ASN A N 1
ATOM 1573 C CA . ASN A 1 196 ? 21.762 3.413 -3.859 1.00 97.56 196 ASN A CA 1
ATOM 1574 C C . ASN A 1 196 ? 20.810 2.210 -3.888 1.00 97.56 196 ASN A C 1
ATOM 1576 O O . ASN A 1 196 ? 20.491 1.623 -2.856 1.00 97.56 196 ASN A O 1
ATOM 1580 N N . TYR A 1 197 ? 20.371 1.831 -5.095 1.00 97.19 197 TYR A N 1
ATOM 1581 C CA . TYR A 1 197 ? 19.380 0.772 -5.289 1.00 97.19 197 TYR A CA 1
ATOM 1582 C C . TYR A 1 197 ? 18.079 1.029 -4.498 1.00 97.19 197 TYR A C 1
ATOM 1584 O O . TYR A 1 197 ? 17.645 0.167 -3.731 1.00 97.19 197 TYR A O 1
ATOM 1592 N N . PRO A 1 198 ? 17.433 2.206 -4.658 1.00 97.94 198 PRO A N 1
ATOM 1593 C CA . PRO A 1 198 ? 16.143 2.438 -4.021 1.00 97.94 198 PRO A CA 1
ATOM 1594 C C . PRO A 1 198 ? 15.139 1.394 -4.516 1.00 97.94 198 PRO A C 1
ATOM 1596 O O . PRO A 1 198 ? 15.195 1.003 -5.683 1.00 97.94 198 PRO A O 1
ATOM 1599 N N . HIS A 1 199 ? 14.242 0.922 -3.653 1.00 96.75 199 HIS A N 1
ATOM 1600 C CA . HIS A 1 199 ? 13.354 -0.197 -3.994 1.00 96.75 199 HIS A CA 1
ATOM 1601 C C . HIS A 1 199 ? 11.881 0.109 -3.698 1.00 96.75 199 HIS A C 1
ATOM 1603 O O . HIS A 1 199 ? 11.145 0.462 -4.623 1.00 96.75 199 HIS A O 1
ATOM 1609 N N . GLY A 1 200 ? 11.462 0.019 -2.437 1.00 95.50 200 GLY A N 1
ATOM 1610 C CA . GLY A 1 200 ? 10.128 0.406 -1.986 1.00 95.50 200 GLY A CA 1
ATOM 1611 C C . GLY A 1 200 ? 9.963 1.914 -1.820 1.00 95.50 200 GLY A C 1
ATOM 1612 O O . GLY A 1 200 ? 10.917 2.641 -1.520 1.00 95.50 200 GLY A O 1
ATOM 1613 N N . LE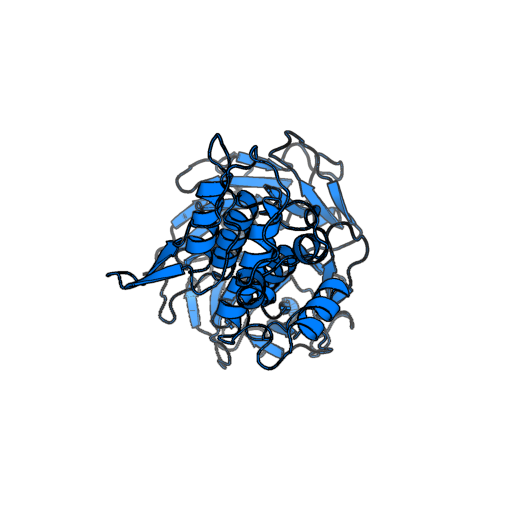U A 1 201 ? 8.731 2.373 -2.023 1.00 96.31 201 LEU A N 1
ATOM 1614 C CA . LEU A 1 201 ? 8.340 3.774 -1.953 1.00 96.31 201 LEU A CA 1
ATOM 1615 C C . LEU A 1 201 ? 6.933 3.886 -1.377 1.00 96.31 201 LEU A C 1
ATOM 1617 O O . LEU A 1 201 ? 5.982 3.343 -1.937 1.00 96.31 201 LEU A O 1
ATOM 1621 N N . PHE A 1 202 ? 6.803 4.708 -0.346 1.00 94.75 202 PHE A N 1
ATOM 1622 C CA . PHE A 1 202 ? 5.532 5.237 0.118 1.00 94.75 202 PHE A CA 1
ATOM 1623 C C . PHE A 1 202 ? 5.467 6.734 -0.193 1.00 94.75 202 PHE A C 1
ATOM 1625 O O . PHE A 1 202 ? 6.450 7.453 -0.014 1.00 94.75 202 PHE A O 1
ATOM 1632 N N . VAL A 1 203 ? 4.315 7.206 -0.668 1.00 93.19 203 VAL A N 1
ATOM 1633 C CA . VAL A 1 203 ? 4.052 8.635 -0.886 1.00 93.19 203 VAL A CA 1
ATOM 1634 C C . VAL A 1 203 ? 2.841 9.010 -0.057 1.00 93.19 203 VAL A C 1
ATOM 1636 O O . VAL A 1 203 ? 1.763 8.440 -0.259 1.00 93.19 203 VAL A O 1
ATOM 1639 N N . ASP A 1 204 ? 3.048 9.941 0.867 1.00 86.50 204 ASP A N 1
ATOM 1640 C CA . ASP A 1 204 ? 2.002 10.467 1.726 1.00 86.50 204 ASP A CA 1
ATOM 1641 C C . ASP A 1 204 ? 1.182 11.552 1.015 1.00 86.50 204 ASP A C 1
ATOM 1643 O O . ASP A 1 204 ? 1.477 12.005 -0.095 1.00 86.50 204 ASP A O 1
ATOM 1647 N N . ASP A 1 205 ? 0.115 11.967 1.673 1.00 80.81 205 ASP A N 1
ATOM 1648 C CA . ASP A 1 205 ? -0.885 12.883 1.150 1.00 80.81 205 ASP A CA 1
ATOM 1649 C C . ASP A 1 205 ? -0.361 14.305 0.904 1.00 80.81 205 ASP A C 1
ATOM 1651 O O . ASP A 1 205 ? -0.868 15.009 0.027 1.00 80.81 205 ASP A O 1
ATOM 1655 N N . ASP A 1 206 ? 0.678 14.705 1.635 1.00 82.06 206 ASP A N 1
ATOM 1656 C CA . ASP A 1 206 ? 1.408 15.964 1.471 1.00 82.06 206 ASP A CA 1
ATOM 1657 C C . ASP A 1 206 ? 2.562 15.863 0.450 1.00 82.06 206 ASP A C 1
ATOM 1659 O O . ASP A 1 206 ? 3.374 16.781 0.337 1.00 82.06 206 ASP A O 1
ATOM 1663 N N . GLN A 1 207 ? 2.628 14.760 -0.310 1.00 88.88 207 GLN A N 1
ATOM 1664 C CA . GLN A 1 207 ? 3.698 14.428 -1.258 1.00 88.88 207 GLN A CA 1
ATOM 1665 C C . GLN A 1 207 ? 5.072 14.197 -0.606 1.00 88.88 207 GLN A C 1
ATOM 1667 O O . GLN A 1 207 ? 6.097 14.224 -1.294 1.00 88.88 207 GLN A O 1
ATOM 1672 N N . THR A 1 208 ? 5.116 13.921 0.700 1.00 93.12 208 THR A N 1
ATOM 1673 C CA . THR A 1 208 ? 6.315 13.388 1.347 1.00 93.12 208 THR A CA 1
ATOM 1674 C C . THR A 1 208 ? 6.555 11.950 0.889 1.00 93.12 208 THR A C 1
ATOM 1676 O O . THR A 1 208 ? 5.688 11.083 0.985 1.00 93.12 208 THR A O 1
ATOM 1679 N N . MET A 1 209 ? 7.755 11.687 0.385 1.00 96.75 209 MET A N 1
ATOM 1680 C CA . MET A 1 209 ? 8.205 10.373 -0.063 1.00 96.75 209 MET A CA 1
ATOM 1681 C C . MET A 1 209 ? 9.021 9.703 1.041 1.00 96.75 209 MET A C 1
ATOM 1683 O O . MET A 1 209 ? 9.956 10.304 1.566 1.00 96.75 209 MET A O 1
ATOM 1687 N N . ILE A 1 210 ? 8.713 8.447 1.352 1.00 97.50 210 ILE A N 1
ATOM 1688 C CA . ILE A 1 210 ? 9.515 7.578 2.219 1.00 97.50 210 ILE A CA 1
ATOM 1689 C C . ILE A 1 210 ? 10.070 6.451 1.352 1.00 97.50 210 ILE A C 1
ATOM 1691 O O . ILE A 1 210 ? 9.313 5.683 0.760 1.00 97.50 210 ILE A O 1
ATOM 1695 N N . ILE A 1 211 ? 11.393 6.383 1.243 1.00 98.25 211 ILE A N 1
ATOM 1696 C CA . ILE A 1 211 ? 12.097 5.551 0.266 1.00 98.25 211 ILE A CA 1
ATOM 1697 C C . ILE A 1 211 ? 12.983 4.552 1.003 1.00 98.25 211 ILE A C 1
ATOM 1699 O O . ILE A 1 211 ? 13.790 4.937 1.854 1.00 98.25 211 ILE A O 1
ATOM 1703 N N . ALA A 1 212 ? 12.870 3.276 0.640 1.00 98.00 212 ALA A N 1
ATOM 1704 C CA . ALA A 1 212 ? 13.804 2.246 1.073 1.00 98.00 212 ALA A CA 1
ATOM 1705 C C . ALA A 1 212 ? 15.080 2.317 0.220 1.00 98.00 212 ALA A C 1
ATOM 1707 O O . ALA A 1 212 ? 15.094 1.892 -0.937 1.00 98.00 212 ALA A O 1
ATOM 1708 N N . ASP A 1 213 ? 16.147 2.884 0.786 1.00 97.88 213 ASP A N 1
ATOM 1709 C CA . ASP A 1 213 ? 17.450 3.057 0.142 1.00 97.88 213 ASP A CA 1
ATOM 1710 C C . ASP A 1 213 ? 18.337 1.838 0.444 1.00 97.88 213 ASP A C 1
ATOM 1712 O O . ASP A 1 213 ? 19.208 1.853 1.319 1.00 97.88 213 ASP A O 1
ATOM 1716 N N . CYS A 1 214 ? 18.015 0.737 -0.242 1.00 96.50 214 CYS A N 1
ATOM 1717 C CA . CYS A 1 214 ? 18.370 -0.625 0.151 1.00 96.50 214 CYS A CA 1
ATOM 1718 C C . CYS A 1 214 ? 19.866 -0.834 0.393 1.00 96.50 214 CYS A C 1
ATOM 1720 O O . CYS A 1 214 ? 20.242 -1.402 1.415 1.00 96.50 214 CYS A O 1
ATOM 1722 N N . TRP A 1 215 ? 20.734 -0.383 -0.515 1.00 96.56 215 TRP A N 1
ATOM 1723 C CA . TRP A 1 215 ? 22.175 -0.653 -0.408 1.00 96.56 215 TRP A CA 1
ATOM 1724 C C . TRP A 1 215 ? 22.928 0.349 0.467 1.00 96.56 215 TRP A C 1
ATOM 1726 O O . TRP A 1 215 ? 24.129 0.191 0.683 1.00 96.56 215 TRP A O 1
ATOM 1736 N N . ASN A 1 216 ? 22.223 1.352 0.987 1.00 97.19 216 ASN A N 1
ATOM 1737 C CA . ASN A 1 216 ? 22.713 2.228 2.044 1.00 97.19 216 ASN A CA 1
ATOM 1738 C C . ASN A 1 216 ? 22.129 1.860 3.419 1.00 97.19 216 ASN A C 1
ATOM 1740 O O . ASN A 1 216 ? 22.340 2.604 4.376 1.00 97.19 216 ASN A O 1
ATOM 1744 N N . ASP A 1 217 ? 21.392 0.743 3.519 1.00 97.19 217 ASP A N 1
ATOM 1745 C CA . ASP A 1 217 ? 20.866 0.197 4.775 1.00 97.19 217 ASP A CA 1
ATOM 1746 C C . ASP A 1 217 ? 20.050 1.233 5.582 1.00 97.19 217 ASP A C 1
ATOM 1748 O O . ASP A 1 217 ? 20.158 1.348 6.809 1.00 97.19 217 ASP A O 1
ATOM 1752 N N . ARG A 1 218 ? 19.254 2.047 4.874 1.00 96.69 218 ARG A N 1
ATOM 1753 C CA . ARG A 1 218 ? 18.527 3.184 5.453 1.00 96.69 218 ARG A CA 1
ATOM 1754 C C . ARG A 1 218 ? 17.170 3.424 4.801 1.00 96.69 218 ARG A C 1
ATOM 1756 O O . ARG A 1 218 ? 16.938 3.058 3.651 1.00 96.69 218 ARG A O 1
ATOM 1763 N N . ILE A 1 219 ? 16.300 4.113 5.531 1.00 97.44 219 ILE A N 1
ATOM 1764 C CA . ILE A 1 219 ? 15.076 4.718 5.003 1.00 97.44 219 ILE A CA 1
ATOM 1765 C C . ILE A 1 219 ? 15.273 6.228 4.935 1.00 97.44 219 ILE A C 1
ATOM 1767 O O . ILE A 1 219 ? 15.702 6.850 5.913 1.00 97.44 219 ILE A O 1
ATOM 1771 N N . VAL A 1 220 ? 14.945 6.815 3.787 1.00 97.06 220 VAL A N 1
ATOM 1772 C CA . VAL A 1 220 ? 15.102 8.248 3.523 1.00 97.06 220 VAL A CA 1
ATOM 1773 C C . VAL A 1 220 ? 13.735 8.879 3.303 1.00 97.06 220 VAL A C 1
ATOM 1775 O O . VAL A 1 220 ? 12.945 8.396 2.497 1.00 97.06 220 VAL A O 1
ATOM 1778 N N . GLN A 1 221 ? 13.471 9.973 4.008 1.00 96.56 221 GLN A N 1
ATOM 1779 C CA . GLN A 1 221 ? 12.343 10.857 3.765 1.00 96.56 221 GLN A CA 1
ATOM 1780 C C . GLN A 1 221 ? 12.761 11.983 2.821 1.00 96.56 221 GLN A C 1
ATOM 1782 O O . GLN A 1 221 ? 13.823 12.579 2.994 1.00 96.56 221 GLN A O 1
ATOM 1787 N N . TRP A 1 222 ? 11.906 12.312 1.862 1.00 96.94 222 TRP A N 1
ATOM 1788 C CA . TRP A 1 222 ? 12.136 13.377 0.894 1.00 96.94 222 TRP A CA 1
ATOM 1789 C C . TRP A 1 222 ? 10.843 14.151 0.669 1.00 96.94 222 TRP A C 1
ATOM 1791 O O . TRP A 1 222 ? 9.834 13.550 0.303 1.00 96.94 222 TRP A O 1
ATOM 1801 N N . LYS A 1 223 ? 10.834 15.468 0.887 1.00 94.81 223 LYS A N 1
ATOM 1802 C CA . LYS A 1 223 ? 9.645 16.276 0.591 1.00 94.81 223 LYS A CA 1
ATOM 1803 C C . LYS A 1 223 ? 9.694 16.781 -0.840 1.00 94.81 223 LYS A C 1
ATOM 1805 O O . LYS A 1 223 ? 10.765 16.994 -1.409 1.00 94.81 223 LYS A O 1
ATOM 1810 N N . MET A 1 224 ? 8.525 16.973 -1.436 1.00 93.31 224 MET A N 1
ATOM 1811 C CA . MET A 1 224 ? 8.443 17.489 -2.794 1.00 93.31 224 MET A CA 1
ATOM 1812 C C . MET A 1 224 ? 9.118 18.869 -2.897 1.00 93.31 224 MET A C 1
ATOM 1814 O O . MET A 1 224 ? 8.744 19.802 -2.193 1.00 93.31 224 MET A O 1
ATOM 1818 N N . GLY A 1 225 ? 10.097 18.990 -3.798 1.00 92.62 225 GLY A N 1
ATOM 1819 C CA . GLY A 1 225 ? 10.880 20.214 -4.009 1.00 92.62 225 GLY A CA 1
ATOM 1820 C C . GLY A 1 225 ? 12.226 20.256 -3.277 1.00 92.62 225 GLY A C 1
ATOM 1821 O O . GLY A 1 225 ? 13.075 21.064 -3.652 1.00 92.62 225 GLY A O 1
ATOM 1822 N N . ASP A 1 226 ? 12.462 19.370 -2.306 1.00 95.50 226 ASP A N 1
ATOM 1823 C CA . ASP A 1 226 ? 13.755 19.286 -1.626 1.00 95.50 226 ASP A CA 1
ATOM 1824 C C . ASP A 1 226 ? 14.836 18.721 -2.558 1.00 95.50 226 ASP A C 1
ATOM 1826 O O . ASP A 1 226 ? 14.595 17.828 -3.373 1.00 95.50 226 ASP A O 1
ATOM 1830 N N . THR A 1 227 ? 16.074 19.189 -2.398 1.00 94.94 227 THR A N 1
ATOM 1831 C CA . THR A 1 227 ? 17.242 18.654 -3.121 1.00 94.94 227 THR A CA 1
ATOM 1832 C C . THR A 1 227 ? 18.004 17.590 -2.332 1.00 94.94 227 THR A C 1
ATOM 1834 O O . THR A 1 227 ? 18.921 16.969 -2.868 1.00 94.94 227 THR A O 1
ATOM 1837 N N . MET A 1 228 ? 17.673 17.405 -1.053 1.00 96.81 228 MET A N 1
ATOM 1838 C CA . MET A 1 228 ? 18.330 16.476 -0.136 1.00 96.81 228 MET A CA 1
ATOM 1839 C C . MET A 1 228 ? 17.276 15.721 0.668 1.00 96.81 228 MET A C 1
ATOM 1841 O O . MET A 1 228 ? 16.340 16.324 1.182 1.00 96.81 228 MET A O 1
ATOM 1845 N N . GLY A 1 229 ? 17.463 14.416 0.813 1.00 96.38 229 GLY A N 1
ATOM 1846 C CA . GLY A 1 229 ? 16.683 13.579 1.706 1.00 96.38 229 GLY A CA 1
ATOM 1847 C C . GLY A 1 229 ? 17.233 13.563 3.131 1.00 96.38 229 GLY A C 1
ATOM 1848 O O . GLY A 1 229 ? 18.420 13.791 3.382 1.00 96.38 229 GLY A O 1
ATOM 1849 N N . GLN A 1 230 ? 16.355 13.235 4.071 1.00 95.50 230 GLN A N 1
ATOM 1850 C CA . GLN A 1 230 ? 16.658 13.053 5.484 1.00 95.50 230 GLN A CA 1
ATOM 1851 C C . GLN A 1 230 ? 16.575 11.569 5.846 1.00 95.50 230 GLN A C 1
ATOM 1853 O O . GLN A 1 230 ? 15.572 10.915 5.577 1.00 95.50 230 GLN A O 1
ATOM 1858 N N . VAL A 1 231 ? 17.603 11.028 6.498 1.00 94.62 231 VAL A N 1
ATOM 1859 C CA . VAL A 1 231 ? 17.547 9.654 7.021 1.00 94.62 231 VAL A CA 1
ATOM 1860 C C . VAL A 1 231 ? 16.594 9.602 8.215 1.00 94.62 231 VAL A C 1
ATOM 1862 O O . VAL A 1 231 ? 16.780 10.339 9.182 1.00 94.62 231 VAL A O 1
ATOM 1865 N N . VAL A 1 232 ? 15.587 8.730 8.146 1.00 94.12 232 VAL A N 1
ATOM 1866 C CA . VAL A 1 232 ? 14.541 8.581 9.180 1.00 94.12 232 VAL A CA 1
ATOM 1867 C C . VAL A 1 232 ? 14.562 7.219 9.880 1.00 94.12 232 VAL A C 1
ATOM 1869 O O . VAL A 1 232 ? 13.971 7.079 10.949 1.00 94.12 232 VAL A O 1
ATOM 1872 N N . ALA A 1 233 ? 15.277 6.236 9.326 1.00 94.44 233 ALA A N 1
ATOM 1873 C CA . ALA A 1 233 ? 15.598 4.966 9.980 1.00 94.44 233 ALA A CA 1
ATOM 1874 C C . ALA A 1 233 ? 16.891 4.366 9.397 1.00 94.44 233 ALA A C 1
ATOM 1876 O O . ALA A 1 233 ? 17.181 4.548 8.212 1.00 94.44 233 ALA A O 1
ATOM 1877 N N . GLY A 1 234 ? 17.654 3.631 10.211 1.00 93.50 234 GLY A N 1
ATOM 1878 C CA . GLY A 1 234 ? 18.933 3.030 9.806 1.00 93.50 234 GLY A CA 1
ATOM 1879 C C . GLY A 1 234 ? 20.036 4.050 9.474 1.00 93.50 234 GLY A C 1
ATOM 1880 O O . GLY A 1 234 ? 20.083 5.142 10.040 1.00 93.50 234 GLY A O 1
ATOM 1881 N N . GLY A 1 235 ? 20.950 3.678 8.569 1.00 86.19 235 GLY A N 1
ATOM 1882 C CA . GLY A 1 235 ? 21.974 4.575 8.007 1.00 86.19 235 GLY A CA 1
ATOM 1883 C C . GLY A 1 235 ? 23.213 4.859 8.865 1.00 86.19 235 GLY A C 1
ATOM 1884 O O . GLY A 1 235 ? 24.025 5.692 8.469 1.00 86.19 235 GLY A O 1
ATOM 1885 N N . LYS A 1 236 ? 23.375 4.192 10.016 1.00 77.50 236 LYS A N 1
ATOM 1886 C CA . LYS A 1 236 ? 24.590 4.292 10.849 1.00 77.50 236 LYS A CA 1
ATOM 1887 C C . LYS A 1 236 ? 25.610 3.206 10.522 1.00 77.50 236 LYS A C 1
ATOM 1889 O O . LYS A 1 236 ? 26.763 3.529 10.304 1.00 77.50 236 LYS A O 1
ATOM 1894 N N . ASP A 1 237 ? 25.156 1.956 10.450 1.00 86.81 237 ASP A N 1
ATOM 1895 C CA . ASP A 1 237 ? 25.926 0.772 10.060 1.00 86.81 237 ASP A CA 1
ATOM 1896 C C . ASP A 1 237 ? 24.952 -0.350 9.689 1.00 86.81 237 ASP A C 1
ATOM 1898 O O . ASP A 1 237 ? 23.872 -0.448 10.283 1.00 86.81 237 ASP A O 1
ATOM 1902 N N . ARG A 1 238 ? 25.361 -1.252 8.794 1.00 94.56 238 ARG A N 1
ATOM 1903 C CA . ARG A 1 238 ? 24.602 -2.479 8.521 1.00 94.56 238 ARG A CA 1
ATOM 1904 C C . ARG A 1 238 ? 24.613 -3.426 9.715 1.00 94.56 238 ARG A C 1
ATOM 1906 O O . ARG A 1 238 ? 25.636 -3.581 10.386 1.00 94.56 238 ARG A O 1
ATOM 1913 N N . GLY A 1 239 ? 23.501 -4.106 9.948 1.00 94.88 239 GLY A N 1
ATOM 1914 C CA . GLY A 1 239 ? 23.419 -5.155 10.960 1.00 94.88 239 GLY A CA 1
ATOM 1915 C C . GLY A 1 239 ? 21.991 -5.426 11.404 1.00 94.88 239 GLY A C 1
ATOM 1916 O O . GLY A 1 239 ? 21.038 -5.002 10.757 1.00 94.88 239 GLY A O 1
ATOM 1917 N N . ASN A 1 240 ? 21.851 -6.148 12.512 1.00 95.31 240 ASN A N 1
ATOM 1918 C CA . ASN A 1 240 ? 20.570 -6.645 13.017 1.00 95.31 240 ASN A CA 1
ATOM 1919 C C . ASN A 1 240 ? 20.202 -6.107 14.409 1.00 95.31 240 ASN A C 1
ATOM 1921 O O . ASN A 1 240 ? 19.194 -6.534 14.980 1.00 95.31 240 ASN A O 1
ATOM 1925 N N . ARG A 1 241 ? 20.981 -5.170 14.967 1.00 94.88 241 ARG A N 1
ATOM 1926 C CA . ARG A 1 241 ? 20.613 -4.486 16.215 1.00 94.88 241 ARG A CA 1
ATOM 1927 C C . ARG A 1 241 ? 19.312 -3.699 16.039 1.00 94.88 241 ARG A C 1
ATOM 1929 O O . ARG A 1 241 ? 18.853 -3.477 14.918 1.00 94.88 241 ARG A O 1
ATOM 1936 N N . SER A 1 242 ? 18.714 -3.276 17.151 1.00 91.75 242 SER A N 1
ATOM 1937 C CA . SER A 1 242 ? 17.477 -2.491 17.118 1.00 91.75 242 SER A CA 1
ATOM 1938 C C . SER A 1 242 ? 17.663 -1.144 16.417 1.00 91.75 242 SER A C 1
ATOM 1940 O O . SER A 1 242 ? 16.726 -0.647 15.818 1.00 91.75 242 SER A O 1
ATOM 1942 N N . ASP A 1 243 ? 18.862 -0.568 16.402 1.00 91.31 243 ASP A N 1
ATOM 1943 C CA . ASP A 1 243 ? 19.173 0.687 15.710 1.00 91.31 243 ASP A CA 1
ATOM 1944 C C . ASP A 1 243 ? 19.720 0.503 14.279 1.00 91.31 243 ASP A C 1
ATOM 1946 O O . ASP A 1 243 ? 20.165 1.470 13.658 1.00 91.31 243 ASP A O 1
ATOM 1950 N N . GLN A 1 244 ? 19.695 -0.722 13.743 1.00 95.44 244 GLN A N 1
ATOM 1951 C CA . GLN A 1 244 ? 20.268 -1.068 12.440 1.00 95.44 244 GLN A CA 1
ATOM 1952 C C . GLN A 1 244 ? 19.249 -1.717 11.501 1.00 95.44 244 GLN A C 1
ATOM 1954 O O . GLN A 1 244 ? 18.295 -2.367 11.929 1.00 95.44 244 GLN A O 1
ATOM 1959 N N . LEU A 1 245 ? 19.511 -1.571 10.205 1.00 96.75 245 LEU A N 1
ATOM 1960 C CA . LEU A 1 245 ? 18.844 -2.287 9.122 1.00 96.75 245 LEU A CA 1
ATOM 1961 C C . LEU A 1 245 ? 19.906 -3.021 8.294 1.00 96.75 245 LEU A C 1
ATOM 1963 O O . LEU A 1 245 ? 21.095 -2.687 8.345 1.00 96.75 245 LEU A O 1
ATOM 1967 N N . TYR A 1 246 ? 19.476 -4.010 7.520 1.00 97.31 246 TYR A N 1
ATOM 1968 C CA . TYR A 1 246 ? 20.290 -4.661 6.510 1.00 97.31 246 TYR A CA 1
ATOM 1969 C C . TYR A 1 246 ? 19.442 -4.972 5.271 1.00 97.31 246 TYR A C 1
ATOM 1971 O O . TYR A 1 246 ? 18.603 -5.873 5.253 1.00 97.31 246 TYR A O 1
ATOM 1979 N N . GLY A 1 247 ? 19.676 -4.210 4.203 1.00 96.56 247 GLY A N 1
ATOM 1980 C CA . GLY A 1 247 ? 18.936 -4.331 2.955 1.00 96.56 247 GLY A CA 1
ATOM 1981 C C . GLY A 1 247 ? 17.429 -4.107 3.116 1.00 96.56 247 GLY A C 1
ATOM 1982 O O . GLY A 1 247 ? 16.667 -5.000 2.741 1.00 96.56 247 GLY A O 1
ATOM 1983 N N . PRO A 1 248 ? 16.970 -2.952 3.637 1.00 97.75 248 PRO A N 1
ATOM 1984 C CA . PRO A 1 248 ? 15.550 -2.645 3.659 1.00 97.75 248 PRO A CA 1
ATOM 1985 C C . PRO A 1 248 ? 15.039 -2.508 2.224 1.00 97.75 248 PRO A C 1
ATOM 1987 O O . PRO A 1 248 ? 15.602 -1.746 1.437 1.00 97.75 248 PRO A O 1
ATOM 1990 N N . ILE A 1 249 ? 13.995 -3.251 1.864 1.00 96.88 249 ILE A N 1
ATOM 1991 C CA . ILE A 1 249 ? 13.493 -3.270 0.478 1.00 96.88 249 ILE A CA 1
ATOM 1992 C C . ILE A 1 249 ? 12.096 -2.700 0.317 1.00 96.88 249 ILE A C 1
ATOM 1994 O O . ILE A 1 249 ? 11.757 -2.301 -0.791 1.00 96.88 249 ILE A O 1
ATOM 1998 N N . ASP A 1 250 ? 11.319 -2.612 1.393 1.00 97.75 250 ASP A N 1
ATOM 1999 C CA . ASP A 1 250 ? 10.003 -1.989 1.348 1.00 97.75 250 ASP A CA 1
ATOM 2000 C C . ASP A 1 250 ? 9.671 -1.261 2.647 1.00 97.75 250 ASP A C 1
ATOM 2002 O O . ASP A 1 250 ? 10.204 -1.588 3.713 1.00 97.75 250 ASP A O 1
ATOM 2006 N N . VAL A 1 251 ? 8.815 -0.248 2.545 1.00 97.31 251 VAL A N 1
ATOM 2007 C CA . VAL A 1 251 ? 8.424 0.601 3.670 1.00 97.31 251 VAL A CA 1
ATOM 2008 C C . VAL A 1 251 ? 7.027 1.175 3.462 1.00 97.31 251 VAL A C 1
ATOM 2010 O O . VAL A 1 251 ? 6.685 1.617 2.370 1.00 97.31 251 VAL A O 1
ATOM 2013 N N . LEU A 1 252 ? 6.240 1.220 4.535 1.00 94.38 252 LEU A N 1
ATOM 2014 C CA . LEU A 1 252 ? 4.978 1.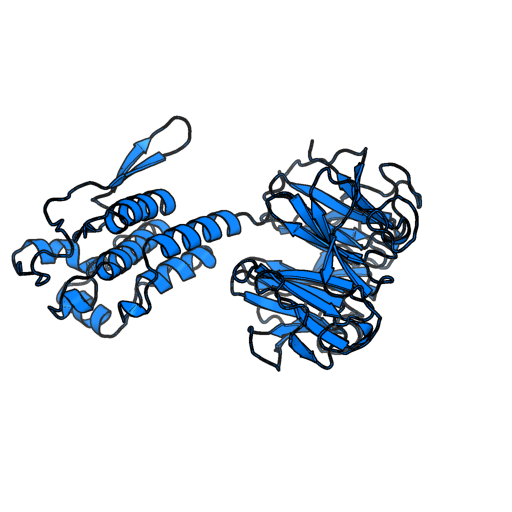956 4.598 1.00 94.38 252 LEU A CA 1
ATOM 2015 C C . LEU A 1 252 ? 4.884 2.771 5.889 1.00 94.38 252 LEU A C 1
ATOM 2017 O O . LEU A 1 252 ? 5.640 2.541 6.835 1.00 94.38 252 LEU A O 1
ATOM 2021 N N . VAL A 1 253 ? 3.948 3.715 5.928 1.00 91.56 253 VAL A N 1
ATOM 2022 C CA . VAL A 1 253 ? 3.628 4.495 7.128 1.00 91.56 253 VAL A CA 1
ATOM 2023 C C . VAL A 1 253 ? 2.314 3.983 7.711 1.00 91.56 253 VAL A C 1
ATOM 2025 O O . VAL A 1 253 ? 1.295 3.966 7.023 1.00 91.56 253 VAL A O 1
ATOM 2028 N N . ASP A 1 254 ? 2.331 3.584 8.982 1.00 89.12 254 ASP A N 1
ATOM 2029 C CA . ASP A 1 254 ? 1.115 3.387 9.775 1.00 89.12 254 ASP A CA 1
ATOM 2030 C C . ASP A 1 254 ? 0.559 4.776 10.105 1.00 89.12 254 ASP A C 1
ATOM 2032 O O . ASP A 1 254 ? 1.115 5.483 10.948 1.00 89.12 254 ASP A O 1
ATOM 2036 N N . LYS A 1 255 ? -0.481 5.208 9.384 1.00 82.06 255 LYS A N 1
ATOM 2037 C CA . LYS A 1 255 ? -1.010 6.577 9.490 1.00 82.06 255 LYS A CA 1
ATOM 2038 C C . LYS A 1 255 ? -1.547 6.905 10.880 1.00 82.06 255 LYS A C 1
ATOM 2040 O O . LYS A 1 255 ? -1.439 8.055 11.294 1.00 82.06 255 LYS A O 1
ATOM 2045 N N . GLU A 1 256 ? -2.042 5.911 11.615 1.00 80.44 256 GLU A N 1
ATOM 2046 C CA . GLU A 1 256 ? -2.606 6.154 12.942 1.00 80.44 256 GLU A CA 1
ATOM 2047 C C . GLU A 1 256 ? -1.522 6.401 13.996 1.00 80.44 256 GLU A C 1
ATOM 2049 O O . GLU A 1 256 ? -1.703 7.215 14.898 1.00 80.44 256 GLU A O 1
ATOM 2054 N N . THR A 1 257 ? -0.360 5.749 13.887 1.00 82.75 257 THR A N 1
ATOM 2055 C CA . THR A 1 257 ? 0.746 5.971 14.841 1.00 82.75 257 THR A CA 1
ATOM 2056 C C . THR A 1 257 ? 1.827 6.910 14.309 1.00 82.75 257 THR A C 1
ATOM 2058 O O . THR A 1 257 ? 2.664 7.395 15.071 1.00 82.75 257 THR A O 1
ATOM 2061 N N . GLY A 1 258 ? 1.857 7.148 12.998 1.00 84.88 258 GLY A N 1
ATOM 2062 C CA . GLY A 1 258 ? 2.954 7.816 12.301 1.00 84.88 258 GLY A CA 1
ATOM 2063 C C . GLY A 1 258 ? 4.258 7.009 12.277 1.00 84.88 258 GLY A C 1
ATOM 2064 O O . GLY A 1 258 ? 5.319 7.586 12.029 1.00 84.88 258 GLY A O 1
ATOM 2065 N N . SER A 1 259 ? 4.210 5.707 12.578 1.00 91.12 259 SER A N 1
ATOM 2066 C CA . SER A 1 259 ? 5.380 4.822 12.579 1.00 91.12 259 SER A CA 1
ATOM 2067 C C . SER A 1 259 ? 5.681 4.303 11.173 1.00 91.12 259 SER A C 1
ATOM 2069 O O . SER A 1 259 ? 4.777 4.054 10.380 1.00 91.12 259 SER A O 1
ATOM 2071 N N . LEU A 1 260 ? 6.956 4.065 10.883 1.00 95.19 260 LEU A N 1
ATOM 2072 C CA . LEU A 1 260 ? 7.391 3.353 9.686 1.00 95.19 260 LEU A CA 1
ATOM 2073 C C . LEU A 1 260 ? 7.313 1.849 9.942 1.00 95.19 260 LEU A C 1
ATOM 2075 O O . LEU A 1 260 ? 7.812 1.377 10.962 1.00 95.19 260 LEU A O 1
ATOM 2079 N N . ILE A 1 261 ? 6.742 1.093 9.013 1.00 96.69 261 ILE A N 1
ATOM 2080 C CA . ILE A 1 261 ? 6.826 -0.368 8.985 1.00 96.69 261 ILE A CA 1
ATOM 2081 C C . ILE A 1 261 ? 7.758 -0.739 7.841 1.00 96.69 261 ILE A C 1
ATOM 2083 O O . ILE A 1 261 ? 7.504 -0.373 6.696 1.00 96.69 261 ILE A O 1
ATOM 2087 N N . ILE A 1 262 ? 8.854 -1.416 8.160 1.00 98.00 262 ILE A N 1
ATOM 2088 C CA . ILE A 1 262 ? 9.981 -1.622 7.252 1.00 98.00 262 ILE A CA 1
ATOM 2089 C C . ILE A 1 262 ? 10.207 -3.115 7.070 1.00 98.00 262 ILE A C 1
ATOM 2091 O O . ILE A 1 262 ? 10.315 -3.864 8.043 1.00 98.00 262 ILE A O 1
ATOM 2095 N N . CYS A 1 263 ? 10.325 -3.533 5.816 1.00 98.00 263 CYS A N 1
ATOM 2096 C CA . CYS A 1 263 ? 10.771 -4.865 5.465 1.00 98.00 263 CYS A CA 1
ATOM 2097 C C . CYS A 1 263 ? 12.300 -4.881 5.427 1.00 98.00 263 CYS A C 1
ATOM 2099 O O . CYS A 1 263 ? 12.916 -4.356 4.497 1.00 98.00 263 CYS A O 1
ATOM 2101 N N . ASP A 1 264 ? 12.896 -5.475 6.456 1.00 97.75 264 ASP A N 1
ATOM 2102 C CA . ASP A 1 264 ? 14.336 -5.578 6.673 1.00 97.75 264 ASP A CA 1
ATOM 2103 C C . ASP A 1 264 ? 14.818 -6.954 6.186 1.00 97.75 264 ASP A C 1
ATOM 2105 O O . ASP A 1 264 ? 15.056 -7.886 6.962 1.00 97.75 264 ASP A O 1
ATOM 2109 N N . TRP A 1 265 ? 14.835 -7.100 4.860 1.00 97.00 265 TRP A N 1
ATOM 2110 C CA . TRP A 1 265 ? 14.819 -8.392 4.173 1.00 97.00 265 TRP A CA 1
ATOM 2111 C C . TRP A 1 265 ? 16.025 -9.284 4.482 1.00 97.00 265 TRP A C 1
ATOM 2113 O O . TRP A 1 265 ? 15.830 -10.470 4.749 1.00 97.00 265 TRP A O 1
ATOM 2123 N N . GLN A 1 266 ? 17.254 -8.753 4.520 1.00 97.50 266 GLN A N 1
ATOM 2124 C CA . GLN A 1 266 ? 18.424 -9.597 4.821 1.00 97.50 266 GLN A CA 1
ATOM 2125 C C . GLN A 1 266 ? 18.404 -10.110 6.264 1.00 97.50 266 GLN A C 1
ATOM 2127 O O . GLN A 1 266 ? 18.907 -11.195 6.551 1.00 97.50 266 GLN A O 1
ATOM 2132 N N . ASN A 1 267 ? 17.788 -9.352 7.172 1.00 97.62 267 ASN A N 1
ATOM 2133 C CA . ASN A 1 267 ? 17.569 -9.770 8.553 1.00 97.62 267 ASN A CA 1
ATOM 2134 C C . ASN A 1 267 ? 16.314 -10.644 8.722 1.00 97.62 267 ASN A C 1
ATOM 2136 O O . ASN A 1 267 ? 16.012 -11.051 9.845 1.00 97.62 267 ASN A O 1
ATOM 2140 N N . ARG A 1 268 ? 15.590 -10.939 7.632 1.00 97.56 268 ARG A N 1
ATOM 2141 C CA . ARG A 1 268 ? 14.387 -11.785 7.588 1.00 97.56 268 ARG A CA 1
ATOM 2142 C C . ARG A 1 268 ? 13.335 -11.378 8.620 1.00 97.56 268 ARG A C 1
ATOM 2144 O O . ARG A 1 268 ? 12.802 -12.216 9.356 1.00 97.56 268 ARG A O 1
ATOM 2151 N N . ARG A 1 269 ? 13.076 -10.072 8.710 1.00 97.25 269 ARG A N 1
ATOM 2152 C CA . ARG A 1 269 ? 12.161 -9.490 9.696 1.00 97.25 269 ARG A CA 1
ATOM 2153 C C . ARG A 1 269 ? 11.406 -8.284 9.152 1.00 97.25 269 ARG A C 1
ATOM 2155 O O . ARG A 1 269 ? 11.865 -7.594 8.244 1.00 97.25 269 ARG A O 1
ATOM 2162 N N . VAL A 1 270 ? 10.270 -7.995 9.774 1.00 97.44 270 VAL A N 1
ATOM 2163 C CA . VAL A 1 270 ? 9.552 -6.728 9.621 1.00 97.44 270 VAL A CA 1
ATOM 2164 C C . VAL A 1 270 ? 9.670 -5.952 10.923 1.00 97.44 270 VAL A C 1
ATOM 2166 O O . VAL A 1 270 ? 9.380 -6.490 11.995 1.00 97.44 270 VAL A O 1
ATOM 2169 N N . VAL A 1 271 ? 10.094 -4.692 10.837 1.00 96.12 271 VAL A N 1
ATOM 2170 C CA . VAL A 1 271 ? 10.311 -3.828 12.003 1.00 96.12 271 VAL A CA 1
ATOM 2171 C C . VAL A 1 271 ? 9.405 -2.605 11.971 1.00 96.12 271 VAL A C 1
ATOM 2173 O O . VAL A 1 271 ? 9.138 -2.044 10.910 1.00 96.12 271 VAL A O 1
ATOM 2176 N N . ARG A 1 272 ? 8.954 -2.170 13.145 1.00 94.62 272 ARG A N 1
ATOM 2177 C CA . ARG A 1 272 ? 8.312 -0.876 13.358 1.00 94.62 272 ARG A CA 1
ATOM 2178 C C . ARG A 1 272 ? 9.341 0.116 13.869 1.00 94.62 272 ARG A C 1
ATOM 2180 O O . ARG A 1 272 ? 10.002 -0.141 14.867 1.00 94.62 272 ARG A O 1
ATOM 2187 N N . TRP A 1 273 ? 9.419 1.274 13.238 1.00 92.94 273 TRP A N 1
ATOM 2188 C CA . TRP A 1 273 ? 10.237 2.398 13.673 1.00 92.94 273 TRP A CA 1
ATOM 2189 C C . TRP A 1 273 ? 9.329 3.582 13.992 1.00 92.94 273 TRP A C 1
ATOM 2191 O O . TRP A 1 273 ? 8.450 3.898 13.197 1.00 92.94 273 TRP A O 1
ATOM 2201 N N . SER A 1 274 ? 9.525 4.262 15.122 1.00 86.56 274 SER A N 1
ATOM 2202 C CA . SER A 1 274 ? 8.642 5.359 15.560 1.00 86.56 274 SER A CA 1
ATOM 2203 C C . SER A 1 274 ? 9.395 6.691 15.655 1.00 86.56 274 SER A C 1
ATOM 2205 O O . SER A 1 274 ? 9.783 7.099 16.751 1.00 86.56 274 SER A O 1
ATOM 2207 N N . PRO A 1 275 ? 9.597 7.412 14.532 1.00 67.00 275 PRO A N 1
ATOM 2208 C CA . PRO A 1 275 ? 10.388 8.645 14.518 1.00 67.00 275 PRO A CA 1
ATOM 2209 C C . PRO A 1 275 ? 9.836 9.734 15.450 1.00 67.00 275 PRO A C 1
ATOM 2211 O O . PRO A 1 275 ? 10.608 10.463 16.069 1.00 67.00 275 PRO A O 1
ATOM 2214 N N . ARG A 1 276 ? 8.503 9.827 15.594 1.00 59.47 276 ARG A N 1
ATOM 2215 C CA . ARG A 1 276 ? 7.829 10.867 16.398 1.00 59.47 276 ARG A CA 1
ATOM 2216 C C . ARG A 1 276 ? 8.080 10.752 17.903 1.00 59.47 276 ARG A C 1
ATOM 2218 O O . ARG A 1 276 ? 7.993 11.755 18.600 1.00 59.47 276 ARG A O 1
ATOM 2225 N N . ASN A 1 277 ? 8.451 9.569 18.390 1.00 58.78 277 ASN A N 1
ATOM 2226 C CA . ASN A 1 277 ? 8.730 9.341 19.811 1.00 58.78 277 ASN A CA 1
ATOM 2227 C C . ASN A 1 277 ? 10.213 9.556 20.162 1.00 58.78 277 ASN A C 1
ATOM 2229 O O . ASN A 1 277 ? 10.644 9.195 21.253 1.00 58.78 277 ASN A O 1
ATOM 2233 N N . GLY A 1 278 ? 11.024 10.075 19.229 1.00 57.50 278 GLY A N 1
ATOM 2234 C CA . GLY A 1 278 ? 12.466 10.267 19.424 1.00 57.50 278 GLY A CA 1
ATOM 2235 C C . GLY A 1 278 ? 13.265 8.961 19.522 1.00 57.50 278 GLY A C 1
ATOM 2236 O O . GLY A 1 278 ? 14.474 8.987 19.754 1.00 57.50 278 GLY A O 1
ATOM 2237 N N . THR A 1 279 ? 12.618 7.806 19.333 1.00 66.38 279 THR A N 1
ATOM 2238 C CA . THR A 1 279 ? 13.273 6.500 19.368 1.00 66.38 279 THR A CA 1
ATOM 2239 C C . THR A 1 279 ? 14.044 6.275 18.074 1.00 66.38 279 THR A 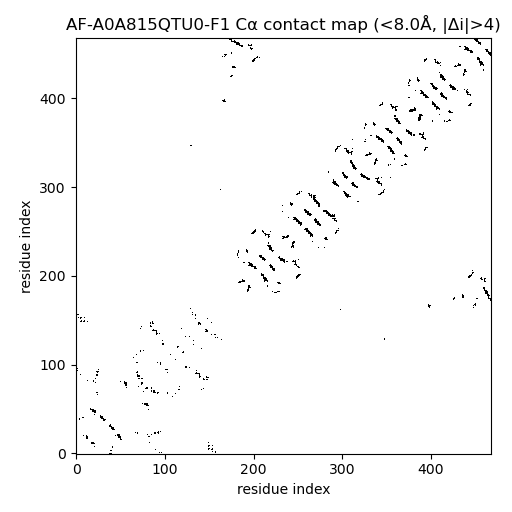C 1
ATOM 2241 O O . THR A 1 279 ? 13.480 6.316 16.981 1.00 66.38 279 THR A O 1
ATOM 2244 N N . THR A 1 280 ? 15.333 5.978 18.197 1.00 76.12 280 THR A N 1
ATOM 2245 C CA . THR A 1 280 ? 16.201 5.579 17.074 1.00 76.12 280 THR A CA 1
ATOM 2246 C C . THR A 1 280 ? 16.308 4.060 16.944 1.00 76.12 280 THR A C 1
ATOM 2248 O O . THR A 1 280 ? 17.243 3.558 16.332 1.00 76.12 280 THR A O 1
ATOM 2251 N N . GLN A 1 281 ? 15.371 3.334 17.554 1.00 86.88 281 GLN A N 1
ATOM 2252 C CA . GLN A 1 281 ? 15.351 1.881 17.612 1.00 86.88 281 GLN A CA 1
ATOM 2253 C C . GLN A 1 281 ? 14.073 1.359 16.954 1.00 86.88 281 GLN A C 1
ATOM 2255 O O . GLN A 1 281 ? 12.984 1.879 17.196 1.00 86.88 281 GLN A O 1
ATOM 2260 N N . GLY A 1 282 ? 14.226 0.327 16.135 1.00 90.38 282 GLY A N 1
ATOM 2261 C CA . GLY A 1 282 ? 13.166 -0.482 15.574 1.00 90.38 282 GLY A CA 1
ATOM 2262 C C . GLY A 1 282 ? 12.753 -1.617 16.512 1.00 90.38 282 GLY A C 1
ATOM 2263 O O . GLY A 1 282 ? 13.586 -2.316 17.094 1.00 90.38 282 GLY A O 1
ATOM 2264 N N . GLU A 1 283 ? 11.447 -1.811 16.621 1.00 93.44 283 GLU A N 1
ATOM 2265 C CA . GLU A 1 283 ? 10.792 -2.938 17.278 1.00 93.44 283 GLU A CA 1
ATOM 2266 C C . GLU A 1 283 ? 10.533 -4.040 16.243 1.00 93.44 283 GLU A C 1
ATOM 2268 O O . GLU A 1 283 ? 9.991 -3.771 15.172 1.00 93.44 283 GLU A O 1
ATOM 2273 N N . ILE A 1 284 ? 10.897 -5.289 16.538 1.00 95.00 284 ILE A N 1
ATOM 2274 C CA . ILE A 1 284 ? 10.600 -6.417 15.645 1.00 95.00 284 ILE A CA 1
ATOM 2275 C C . ILE A 1 284 ? 9.117 -6.772 15.775 1.00 95.00 284 ILE A C 1
ATOM 2277 O O . ILE A 1 284 ? 8.677 -7.195 16.841 1.00 95.00 284 ILE A O 1
ATOM 2281 N N . LEU A 1 285 ? 8.364 -6.637 14.682 1.00 95.00 285 LEU A N 1
ATOM 2282 C CA . LEU A 1 285 ? 6.962 -7.056 14.617 1.00 95.00 285 LEU A CA 1
ATOM 2283 C C . LEU A 1 285 ? 6.826 -8.519 14.198 1.00 95.00 285 LEU A C 1
ATOM 2285 O O . LEU A 1 285 ? 6.004 -9.250 14.743 1.00 95.00 285 LEU A O 1
ATOM 2289 N N . ILE A 1 286 ? 7.616 -8.926 13.204 1.00 95.94 286 ILE A N 1
ATOM 2290 C CA . ILE A 1 286 ? 7.584 -10.266 12.613 1.00 95.94 286 ILE A CA 1
ATOM 2291 C C . ILE A 1 286 ? 9.028 -10.704 12.386 1.00 95.94 286 ILE A C 1
ATOM 2293 O O . ILE A 1 286 ? 9.813 -9.948 11.813 1.00 95.94 286 ILE A O 1
ATOM 2297 N N . ASP A 1 287 ? 9.372 -11.917 12.806 1.00 94.88 287 ASP A N 1
ATOM 2298 C CA . ASP A 1 287 ? 10.660 -12.560 12.552 1.00 94.88 287 ASP A CA 1
ATOM 2299 C C . ASP A 1 287 ? 10.508 -13.775 11.617 1.00 94.88 287 ASP A C 1
ATOM 2301 O O . ASP A 1 287 ? 9.401 -14.208 11.290 1.00 94.88 287 ASP A O 1
ATOM 2305 N N . ASN A 1 288 ? 11.640 -14.296 11.132 1.00 94.81 288 ASN A N 1
ATOM 2306 C CA . ASN A 1 288 ? 11.713 -15.475 10.262 1.00 94.81 288 ASN A CA 1
ATOM 2307 C C . ASN A 1 288 ? 10.803 -15.399 9.015 1.00 94.81 288 ASN A C 1
ATOM 2309 O O . ASN A 1 288 ? 10.141 -16.372 8.615 1.00 94.81 288 ASN A O 1
ATOM 2313 N N . ILE A 1 289 ? 10.778 -14.219 8.398 1.00 95.75 289 ILE A N 1
ATOM 2314 C CA . ILE A 1 289 ? 10.011 -13.926 7.192 1.00 95.75 289 ILE A CA 1
ATOM 2315 C C . ILE A 1 289 ? 10.919 -13.327 6.123 1.00 95.75 289 ILE A C 1
ATOM 2317 O O . ILE A 1 289 ? 11.577 -12.314 6.349 1.00 95.75 289 ILE A O 1
ATOM 2321 N N . ASP A 1 290 ? 10.932 -13.923 4.932 1.00 97.25 290 ASP A N 1
ATOM 2322 C CA . A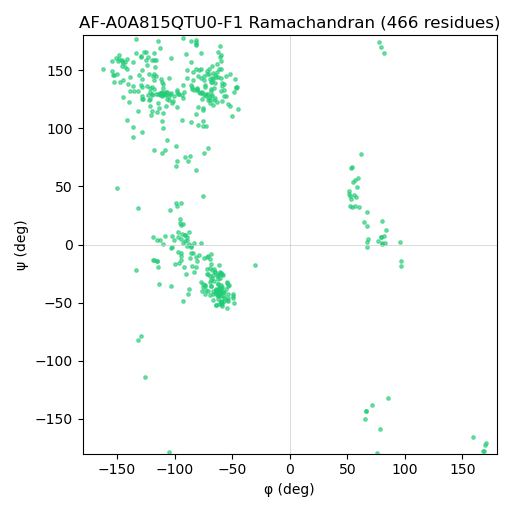SP A 1 290 ? 11.617 -13.357 3.765 1.00 97.25 290 ASP A CA 1
ATOM 2323 C C . ASP A 1 290 ? 10.720 -12.299 3.126 1.00 97.25 290 ASP A C 1
ATOM 2325 O O . ASP A 1 290 ? 10.210 -12.471 2.017 1.00 97.25 290 ASP A O 1
ATOM 2329 N N . CYS A 1 291 ? 10.456 -11.232 3.884 1.00 97.00 291 CYS A N 1
ATOM 2330 C CA . CYS A 1 291 ? 9.560 -10.169 3.460 1.00 97.00 291 CYS A CA 1
ATOM 2331 C C . CYS A 1 291 ? 10.074 -9.546 2.156 1.00 97.00 291 CYS A C 1
ATOM 2333 O O . CYS A 1 291 ? 11.276 -9.347 2.000 1.00 97.00 291 CYS A O 1
ATOM 2335 N N . HIS A 1 292 ? 9.170 -9.243 1.224 1.00 96.75 292 HIS A N 1
ATOM 2336 C CA . HIS A 1 292 ? 9.496 -8.506 -0.003 1.00 96.75 292 HIS A CA 1
ATOM 2337 C C . HIS A 1 292 ? 8.537 -7.371 -0.346 1.00 96.75 292 HIS A C 1
ATOM 2339 O O . HIS A 1 292 ? 8.935 -6.447 -1.053 1.00 96.75 292 HIS A O 1
ATOM 2345 N N . GLY A 1 293 ? 7.316 -7.432 0.177 1.00 95.56 293 GLY A N 1
ATOM 2346 C CA . GLY A 1 293 ? 6.303 -6.409 -0.020 1.00 95.56 293 GLY A CA 1
ATOM 2347 C C . GLY A 1 293 ? 5.428 -6.300 1.209 1.00 95.56 293 GLY A C 1
ATOM 2348 O O . GLY A 1 293 ? 5.079 -7.323 1.811 1.00 95.56 293 GLY A O 1
ATOM 2349 N N . LEU A 1 294 ? 5.095 -5.066 1.560 1.00 97.00 294 LEU A N 1
ATOM 2350 C CA . LEU A 1 294 ? 4.260 -4.706 2.690 1.00 97.00 294 LEU A CA 1
ATOM 2351 C C . LEU A 1 294 ? 2.995 -4.002 2.205 1.00 97.00 294 LEU A C 1
ATOM 2353 O O . LEU A 1 294 ? 3.028 -3.160 1.313 1.00 97.00 294 LEU A O 1
ATOM 2357 N N . PHE A 1 295 ? 1.878 -4.304 2.851 1.00 95.81 295 PHE A N 1
ATOM 2358 C CA . PHE A 1 295 ? 0.649 -3.535 2.709 1.00 95.81 295 PHE A CA 1
ATOM 2359 C C . PHE A 1 295 ? -0.084 -3.499 4.045 1.00 95.81 295 PHE A C 1
ATOM 2361 O O . PHE A 1 295 ? -0.106 -4.500 4.756 1.00 95.81 295 PHE A O 1
ATOM 2368 N N . MET A 1 296 ? -0.689 -2.369 4.391 1.00 92.50 296 MET A N 1
ATOM 2369 C CA . MET A 1 296 ? -1.535 -2.246 5.575 1.00 92.50 296 MET A CA 1
ATOM 2370 C C . MET A 1 296 ? -2.927 -1.813 5.130 1.00 92.50 296 MET A C 1
ATOM 2372 O O . MET A 1 296 ? -3.048 -0.826 4.406 1.00 92.50 296 MET A O 1
ATOM 2376 N N . ASP A 1 297 ? -3.948 -2.580 5.514 1.00 87.31 297 ASP A N 1
ATOM 2377 C CA . ASP A 1 297 ? -5.338 -2.233 5.205 1.00 87.31 297 ASP A CA 1
ATOM 2378 C C . ASP A 1 297 ? -5.917 -1.204 6.191 1.00 87.31 297 ASP A C 1
ATOM 2380 O O . ASP A 1 297 ? -5.286 -0.816 7.177 1.00 87.31 297 ASP A O 1
ATOM 2384 N N . ASP A 1 298 ? -7.138 -0.759 5.901 1.00 78.50 298 ASP A N 1
ATOM 2385 C CA . ASP A 1 298 ? -7.908 0.195 6.704 1.00 78.50 298 ASP A CA 1
ATOM 2386 C C . ASP A 1 298 ? -8.206 -0.303 8.126 1.00 78.50 298 ASP A C 1
ATOM 2388 O O . ASP A 1 298 ? -8.377 0.487 9.050 1.00 78.50 298 ASP A O 1
ATOM 2392 N N . GLN A 1 299 ? -8.234 -1.620 8.310 1.00 80.00 299 GLN A N 1
ATOM 2393 C CA . GLN A 1 299 ? -8.425 -2.287 9.595 1.00 80.00 299 GLN A CA 1
ATOM 2394 C C . GLN A 1 299 ? -7.103 -2.539 10.336 1.00 80.00 299 GLN A C 1
ATOM 2396 O O . GLN A 1 299 ? -7.097 -3.204 11.377 1.00 80.00 299 GLN A O 1
ATOM 2401 N N . ARG A 1 300 ? -5.987 -2.013 9.815 1.00 87.44 300 ARG A N 1
ATOM 2402 C CA . ARG A 1 300 ? -4.631 -2.151 10.359 1.00 87.44 300 ARG A CA 1
ATOM 2403 C C . ARG A 1 300 ? -4.151 -3.599 10.458 1.00 87.44 300 ARG A C 1
ATOM 2405 O O . ARG A 1 300 ? -3.348 -3.941 11.330 1.00 87.44 300 ARG A O 1
ATOM 2412 N N . TYR A 1 301 ? -4.591 -4.459 9.543 1.00 93.06 301 TYR A N 1
ATOM 2413 C CA . TYR A 1 301 ? -3.903 -5.718 9.286 1.00 93.06 301 TYR A CA 1
ATOM 2414 C C . TYR A 1 301 ? -2.703 -5.475 8.377 1.00 93.06 301 TYR A C 1
ATOM 2416 O O . TYR A 1 301 ? -2.798 -4.806 7.348 1.00 93.06 301 TYR A O 1
ATOM 2424 N N . LEU A 1 302 ? -1.570 -6.063 8.749 1.00 96.81 302 LEU A N 1
ATOM 2425 C CA . LEU A 1 302 ? -0.345 -6.035 7.966 1.00 96.81 302 LEU A CA 1
ATOM 2426 C C . LEU A 1 302 ? -0.277 -7.272 7.069 1.00 96.81 302 LEU A C 1
ATOM 2428 O O . LEU A 1 302 ? -0.355 -8.403 7.546 1.00 96.81 302 LEU A O 1
ATOM 2432 N N . TYR A 1 303 ? -0.087 -7.058 5.777 1.00 97.94 303 TYR A N 1
ATOM 2433 C CA . TYR A 1 303 ? 0.102 -8.092 4.774 1.00 97.94 303 TYR A CA 1
ATOM 2434 C C . TYR A 1 303 ? 1.561 -8.091 4.344 1.00 97.94 303 TYR A C 1
ATOM 2436 O O . TYR A 1 303 ? 2.112 -7.046 4.000 1.00 97.94 303 TYR A O 1
ATOM 2444 N N . VAL A 1 304 ? 2.182 -9.265 4.371 1.00 98.12 304 VAL A N 1
ATOM 2445 C CA . VAL A 1 304 ? 3.594 -9.441 4.038 1.00 98.12 304 VAL A CA 1
ATOM 2446 C C . VAL A 1 304 ? 3.726 -10.547 3.006 1.00 98.12 304 VAL A C 1
ATOM 2448 O O . VAL A 1 304 ? 3.254 -11.665 3.223 1.00 98.12 304 VAL A O 1
ATOM 2451 N N . SER A 1 305 ? 4.366 -10.234 1.882 1.00 97.94 305 SER A N 1
ATOM 2452 C CA . SER A 1 305 ? 4.756 -11.243 0.891 1.00 97.94 305 SER A CA 1
ATOM 2453 C C . SER A 1 305 ? 6.034 -11.935 1.356 1.00 97.94 305 SER A C 1
ATOM 2455 O O . SER A 1 305 ? 7.053 -11.263 1.513 1.00 97.94 305 SER A O 1
ATOM 2457 N N . ASP A 1 306 ? 5.977 -13.249 1.580 1.00 98.00 306 ASP A N 1
ATOM 2458 C CA . ASP A 1 306 ? 7.138 -14.092 1.884 1.00 98.00 306 ASP A CA 1
ATOM 2459 C C . ASP A 1 306 ? 7.663 -14.699 0.574 1.00 98.00 306 ASP A C 1
ATOM 2461 O O . ASP A 1 306 ? 7.051 -15.576 -0.052 1.00 98.00 306 ASP A O 1
ATOM 2465 N N . TYR A 1 307 ? 8.807 -14.184 0.135 1.00 97.50 307 TYR A N 1
ATOM 2466 C CA . TYR A 1 307 ? 9.387 -14.480 -1.168 1.00 97.50 307 TYR A CA 1
ATOM 2467 C C . TYR A 1 307 ? 9.871 -15.927 -1.294 1.00 97.50 307 TYR A C 1
ATOM 2469 O O . TYR A 1 307 ? 9.767 -16.518 -2.374 1.00 97.50 307 TYR A O 1
ATOM 2477 N N . ILE A 1 308 ? 10.395 -16.508 -0.212 1.00 97.38 308 ILE A N 1
ATOM 2478 C CA . ILE A 1 308 ? 10.956 -17.865 -0.218 1.00 97.38 308 ILE A CA 1
ATOM 2479 C C . ILE A 1 308 ? 9.870 -18.905 0.048 1.00 97.38 308 ILE A C 1
ATOM 2481 O O . ILE A 1 308 ? 9.877 -19.958 -0.585 1.00 97.38 308 ILE A O 1
ATOM 2485 N N . LYS A 1 309 ? 8.910 -18.617 0.934 1.00 97.56 309 LYS A N 1
ATOM 2486 C CA . LYS A 1 309 ? 7.784 -19.531 1.191 1.00 97.56 309 LYS A CA 1
ATOM 2487 C C . LYS A 1 309 ? 6.695 -19.466 0.119 1.00 97.56 309 LYS A C 1
ATOM 2489 O O . LYS A 1 309 ? 5.821 -20.329 0.096 1.00 97.56 309 LYS A O 1
ATOM 2494 N N . HIS A 1 310 ? 6.774 -18.497 -0.795 1.00 98.25 310 HIS A N 1
ATOM 2495 C CA . HIS A 1 310 ? 5.846 -18.333 -1.914 1.00 98.25 310 HIS A CA 1
ATOM 2496 C C . HIS A 1 310 ? 4.394 -18.151 -1.450 1.00 98.25 310 HIS A C 1
ATOM 2498 O O . HIS A 1 310 ? 3.461 -18.818 -1.907 1.00 98.25 310 HIS A O 1
ATOM 2504 N N . GLU A 1 311 ? 4.208 -17.241 -0.501 1.00 98.38 311 GLU A N 1
ATOM 2505 C CA . GLU A 1 311 ? 2.919 -16.982 0.132 1.00 98.38 311 GLU A CA 1
ATOM 2506 C C . GLU A 1 311 ? 2.790 -15.517 0.542 1.00 98.38 311 GLU A C 1
ATOM 2508 O O . GLU A 1 311 ? 3.780 -14.802 0.696 1.00 98.38 311 GLU A O 1
ATOM 2513 N N . VAL A 1 312 ? 1.553 -15.071 0.739 1.00 98.50 312 VAL A N 1
ATOM 2514 C CA . VAL A 1 312 ? 1.257 -13.795 1.391 1.00 98.50 312 VAL A CA 1
ATOM 2515 C C . VAL A 1 312 ? 0.553 -14.091 2.701 1.00 98.50 312 VAL A C 1
ATOM 2517 O O . VAL A 1 312 ? -0.424 -14.848 2.738 1.00 98.50 312 VAL A O 1
ATOM 2520 N N . ARG A 1 313 ? 1.045 -13.485 3.780 1.00 98.00 313 ARG A N 1
ATOM 2521 C CA . ARG A 1 313 ? 0.492 -13.630 5.125 1.00 98.00 313 ARG A CA 1
ATOM 2522 C C . ARG A 1 313 ? -0.136 -12.339 5.608 1.00 98.00 313 ARG A C 1
ATOM 2524 O O . ARG A 1 313 ? 0.414 -11.270 5.375 1.00 98.00 313 ARG A O 1
ATOM 2531 N N . ARG A 1 314 ? -1.250 -12.457 6.328 1.00 97.44 314 ARG A N 1
ATOM 2532 C CA . ARG A 1 314 ? -1.923 -11.365 7.033 1.00 97.44 314 ARG A CA 1
ATOM 2533 C C . ARG A 1 314 ? -1.716 -11.501 8.537 1.00 97.44 314 ARG A C 1
ATOM 2535 O O . ARG A 1 314 ? -1.989 -12.560 9.100 1.00 97.44 314 ARG A O 1
ATOM 2542 N N . TYR A 1 315 ? -1.322 -10.414 9.179 1.00 96.94 315 TYR A N 1
ATOM 2543 C CA . TYR A 1 315 ? -1.062 -10.299 10.607 1.00 96.94 315 TYR A CA 1
ATOM 2544 C C . TYR A 1 315 ? -1.968 -9.226 11.194 1.00 96.94 315 TYR A C 1
ATOM 2546 O O . TYR A 1 315 ? -2.075 -8.134 10.635 1.00 96.94 315 TYR A O 1
ATOM 2554 N N . LYS A 1 316 ? -2.602 -9.504 12.333 1.00 91.31 316 LYS A N 1
ATOM 2555 C CA . LYS A 1 316 ? -3.121 -8.426 13.175 1.00 91.31 316 LYS A CA 1
ATOM 2556 C C . LYS A 1 316 ? -1.929 -7.786 13.882 1.00 91.31 316 LYS A C 1
ATOM 2558 O O . LYS A 1 316 ? -1.009 -8.495 14.284 1.00 91.31 316 LYS A O 1
ATOM 2563 N N . ILE A 1 317 ? -1.914 -6.465 14.042 1.00 78.94 317 ILE A N 1
ATOM 2564 C CA . ILE A 1 317 ? -0.849 -5.811 14.814 1.00 78.94 317 ILE A CA 1
ATOM 2565 C C . ILE A 1 317 ? -0.775 -6.430 16.221 1.00 78.94 317 ILE A C 1
ATOM 2567 O O . ILE A 1 317 ? -1.781 -6.500 16.924 1.00 78.94 317 ILE A O 1
ATOM 2571 N N . GLY A 1 318 ? 0.428 -6.863 16.611 1.00 77.75 318 GLY A N 1
ATOM 2572 C CA . GLY A 1 318 ? 0.701 -7.558 17.874 1.00 77.75 318 GLY A CA 1
ATOM 2573 C C . GLY A 1 318 ? 0.746 -9.087 17.759 1.00 77.75 318 GLY A C 1
ATOM 2574 O O . GLY A 1 318 ? 1.355 -9.735 18.611 1.00 77.75 318 GLY A O 1
ATOM 2575 N N . ASP A 1 319 ? 0.186 -9.669 16.695 1.00 87.81 319 ASP A N 1
ATOM 2576 C CA . ASP A 1 319 ? 0.252 -11.111 16.458 1.00 87.81 319 ASP A CA 1
ATOM 2577 C C . ASP A 1 319 ? 1.602 -11.501 15.848 1.00 87.81 319 ASP A C 1
ATOM 2579 O O . ASP A 1 319 ? 2.048 -10.929 14.854 1.00 87.81 319 ASP A O 1
ATOM 2583 N N . LYS A 1 320 ? 2.220 -12.554 16.391 1.00 81.88 320 LYS A N 1
ATOM 2584 C CA . LYS A 1 320 ? 3.457 -13.132 15.834 1.00 81.88 320 LYS A CA 1
ATOM 2585 C C . LYS A 1 320 ? 3.201 -14.115 14.689 1.00 81.88 320 LYS A C 1
ATOM 2587 O O . LYS A 1 320 ? 4.068 -14.339 13.851 1.00 81.88 320 LYS A O 1
ATOM 2592 N N . ASN A 1 321 ? 2.007 -14.705 14.648 1.00 88.88 321 ASN A N 1
ATOM 2593 C CA . ASN A 1 321 ? 1.641 -15.740 13.686 1.00 88.88 321 ASN A CA 1
ATOM 2594 C C . ASN A 1 321 ? 0.602 -15.204 12.702 1.00 88.88 321 ASN A C 1
ATOM 2596 O O . ASN A 1 321 ? -0.567 -15.051 13.043 1.00 88.88 321 ASN A O 1
ATOM 2600 N N . GLY A 1 322 ? 1.030 -14.942 11.471 1.00 93.06 322 GLY A N 1
ATOM 2601 C CA . GLY A 1 322 ? 0.137 -14.518 10.397 1.00 93.06 322 GLY A CA 1
ATOM 2602 C C . GLY A 1 322 ? -0.575 -15.699 9.747 1.00 93.06 322 GLY A C 1
ATOM 2603 O O . GLY A 1 322 ? -0.024 -16.802 9.664 1.00 93.06 322 GLY A O 1
ATOM 2604 N N . ILE A 1 323 ? -1.777 -15.454 9.231 1.00 96.12 323 ILE A N 1
ATOM 2605 C CA . ILE A 1 323 ? -2.536 -16.426 8.437 1.00 96.12 323 ILE A CA 1
ATOM 2606 C C . ILE A 1 323 ? -2.185 -16.293 6.955 1.00 96.12 323 ILE A C 1
ATOM 2608 O O . ILE A 1 323 ? -1.993 -15.183 6.463 1.00 96.12 323 ILE A O 1
ATOM 2612 N N . ILE A 1 324 ? -2.125 -17.407 6.229 1.00 97.88 324 ILE A N 1
ATOM 2613 C CA . ILE A 1 324 ? -1.914 -17.389 4.776 1.00 97.88 324 ILE A CA 1
ATOM 2614 C C . ILE A 1 324 ? -3.200 -16.904 4.100 1.00 97.88 324 ILE A C 1
ATOM 2616 O O . ILE A 1 324 ? -4.279 -17.437 4.361 1.00 97.88 324 ILE A O 1
ATOM 2620 N N . VAL A 1 325 ? -3.076 -15.900 3.233 1.00 98.12 325 VAL A N 1
ATOM 2621 C CA . VAL A 1 325 ? -4.198 -15.309 2.481 1.00 98.12 325 VAL A CA 1
ATOM 2622 C C . VAL A 1 325 ? -4.052 -15.441 0.963 1.00 98.12 325 VAL A C 1
ATOM 2624 O O . VAL A 1 325 ? -5.029 -15.252 0.247 1.00 98.12 325 VAL A O 1
ATOM 2627 N N . ALA A 1 326 ? -2.862 -15.799 0.475 1.00 98.38 326 ALA A N 1
ATOM 2628 C CA . ALA A 1 326 ? -2.609 -16.173 -0.915 1.00 98.38 326 ALA A CA 1
ATOM 2629 C C . ALA A 1 326 ? -1.395 -17.114 -0.999 1.00 98.38 326 ALA A C 1
ATOM 2631 O O . ALA A 1 326 ? -0.437 -16.960 -0.237 1.00 98.38 326 ALA A O 1
ATOM 2632 N N . GLY A 1 327 ? -1.414 -18.065 -1.936 1.00 97.94 327 GLY A N 1
ATOM 2633 C CA . GLY A 1 327 ? -0.356 -19.071 -2.088 1.00 97.94 327 GLY A CA 1
ATOM 2634 C C . GLY A 1 327 ? -0.351 -20.120 -0.970 1.00 97.94 327 GLY A C 1
ATOM 2635 O O . GLY A 1 327 ? -1.403 -20.633 -0.594 1.00 97.94 327 GLY A O 1
ATOM 2636 N N . GLY A 1 328 ? 0.839 -20.475 -0.473 1.00 95.31 328 GLY A N 1
ATOM 2637 C CA . GLY A 1 328 ? 1.013 -21.446 0.622 1.00 95.31 328 GLY A CA 1
ATOM 2638 C C . GLY A 1 328 ? 0.996 -22.922 0.202 1.00 95.31 328 GLY A C 1
ATOM 2639 O O . GLY A 1 328 ? 1.156 -23.802 1.041 1.00 95.31 328 GLY A O 1
ATOM 2640 N N . ASN A 1 329 ? 0.851 -23.212 -1.095 1.00 97.25 329 ASN A N 1
ATOM 2641 C CA . ASN A 1 329 ? 0.899 -24.571 -1.657 1.00 97.25 329 ASN A CA 1
ATOM 2642 C C . ASN A 1 329 ? 2.231 -24.857 -2.380 1.00 97.25 329 ASN A C 1
ATOM 2644 O O . ASN A 1 329 ? 2.286 -25.617 -3.350 1.00 97.25 329 ASN A O 1
ATOM 2648 N N . GLY A 1 330 ? 3.306 -24.215 -1.915 1.00 96.12 330 GLY A N 1
ATOM 2649 C CA . GLY A 1 330 ? 4.640 -24.301 -2.500 1.00 96.12 330 GLY A CA 1
ATOM 2650 C C . GLY A 1 330 ? 4.813 -23.492 -3.789 1.00 96.12 330 GLY A C 1
ATOM 2651 O O . GLY A 1 330 ? 3.897 -22.821 -4.272 1.00 96.12 330 GLY A O 1
ATOM 2652 N N . LYS A 1 331 ? 6.030 -23.569 -4.337 1.00 98.38 331 LYS A N 1
ATOM 2653 C CA . LYS A 1 331 ? 6.429 -22.906 -5.582 1.00 98.38 331 LYS A CA 1
ATOM 2654 C C . LYS A 1 331 ? 5.699 -23.508 -6.779 1.00 98.38 331 LYS A C 1
ATOM 2656 O O . LYS A 1 331 ? 5.808 -24.712 -7.005 1.00 98.38 331 LYS A O 1
ATOM 2661 N N . GLY A 1 332 ? 5.075 -22.684 -7.612 1.00 98.12 332 GLY A N 1
ATOM 2662 C CA . GLY A 1 332 ? 4.580 -23.141 -8.911 1.00 98.12 332 GLY A CA 1
ATOM 2663 C C . GLY A 1 332 ? 3.656 -22.151 -9.605 1.00 98.12 332 GLY A C 1
ATOM 2664 O O . GLY A 1 332 ? 3.435 -21.050 -9.111 1.00 98.12 332 GLY A O 1
ATOM 2665 N N . ALA A 1 333 ? 3.141 -22.548 -10.770 1.00 97.75 333 ALA A N 1
ATOM 2666 C CA . ALA A 1 333 ? 2.308 -21.711 -11.640 1.00 97.75 333 ALA A CA 1
ATOM 2667 C C . ALA A 1 333 ? 0.804 -22.037 -11.568 1.00 97.75 333 ALA A C 1
ATOM 2669 O O . ALA A 1 333 ? -0.005 -21.351 -12.201 1.00 97.75 333 ALA A O 1
ATOM 2670 N N . ALA A 1 334 ? 0.406 -23.061 -10.802 1.00 98.38 334 ALA A N 1
ATOM 2671 C CA . ALA A 1 334 ? -1.005 -23.351 -10.559 1.00 98.38 334 ALA A CA 1
ATOM 2672 C C . ALA A 1 334 ? -1.701 -22.154 -9.884 1.00 98.38 334 ALA A C 1
ATOM 2674 O O . ALA A 1 334 ? -1.050 -21.298 -9.282 1.00 98.38 334 ALA A O 1
ATOM 2675 N N . LEU A 1 335 ? -3.027 -22.056 -9.996 1.00 98.19 335 LEU A N 1
ATOM 2676 C CA . LEU A 1 335 ? -3.775 -20.913 -9.453 1.00 98.19 335 LEU A CA 1
ATOM 2677 C C . LEU A 1 335 ? -3.797 -20.884 -7.919 1.00 98.19 335 LEU A C 1
ATOM 2679 O O . LEU A 1 335 ? -3.982 -19.826 -7.333 1.00 98.19 335 LEU A O 1
ATOM 2683 N N . ASN A 1 336 ? -3.549 -22.015 -7.264 1.00 98.00 336 ASN A N 1
ATOM 2684 C CA . ASN A 1 336 ? -3.375 -22.108 -5.817 1.00 98.00 336 ASN A CA 1
ATOM 2685 C C . ASN A 1 336 ? -1.905 -21.951 -5.358 1.00 98.00 336 ASN A C 1
ATOM 2687 O O . ASN A 1 336 ? -1.623 -22.070 -4.165 1.00 98.00 336 ASN A O 1
ATOM 2691 N N . GLN A 1 337 ? -0.969 -21.698 -6.276 1.00 98.62 337 GLN A N 1
ATOM 2692 C CA . GLN A 1 337 ? 0.464 -21.548 -6.011 1.00 98.62 337 GLN A CA 1
ATOM 2693 C C . GLN A 1 337 ? 0.955 -20.149 -6.393 1.00 98.62 337 GLN A C 1
ATOM 2695 O O . GLN A 1 337 ? 0.348 -19.454 -7.209 1.00 98.62 337 GLN A O 1
ATOM 2700 N N . LEU A 1 338 ? 2.083 -19.754 -5.806 1.00 98.69 338 LEU A N 1
ATOM 2701 C CA . LEU A 1 338 ? 2.833 -18.560 -6.187 1.00 98.69 338 LEU A CA 1
ATOM 2702 C C . LEU A 1 338 ? 4.287 -18.951 -6.465 1.00 98.69 338 LEU A C 1
ATOM 2704 O O . LEU A 1 338 ? 4.748 -20.035 -6.103 1.00 98.69 338 LEU A O 1
ATOM 2708 N N . ASN A 1 339 ? 5.027 -18.053 -7.097 1.00 98.44 339 ASN A N 1
ATOM 2709 C CA . ASN A 1 339 ? 6.439 -18.202 -7.392 1.00 98.44 339 ASN A CA 1
ATOM 2710 C C . ASN A 1 339 ? 7.161 -16.887 -7.083 1.00 98.44 339 ASN A C 1
ATOM 2712 O O . ASN A 1 339 ? 7.274 -15.977 -7.908 1.00 98.44 339 ASN A O 1
ATOM 2716 N N . SER A 1 340 ? 7.652 -16.823 -5.847 1.00 98.00 340 SER A N 1
ATOM 2717 C CA . SER A 1 340 ? 8.416 -15.703 -5.294 1.00 98.00 340 SER A CA 1
ATOM 2718 C C . SER A 1 340 ? 7.690 -14.360 -5.428 1.00 98.00 340 SER A C 1
ATOM 2720 O O . SER A 1 340 ? 8.140 -13.493 -6.181 1.00 98.00 340 SER A O 1
ATOM 2722 N N . PRO A 1 341 ? 6.554 -14.197 -4.719 1.00 98.19 341 PRO A N 1
ATOM 2723 C CA . PRO A 1 341 ? 5.764 -12.978 -4.772 1.00 98.19 341 PRO A CA 1
ATOM 2724 C C . PRO A 1 341 ? 6.526 -11.805 -4.149 1.00 98.19 341 PRO A C 1
ATOM 2726 O O . PRO A 1 341 ? 7.184 -11.973 -3.120 1.00 98.19 341 PRO A O 1
ATOM 2729 N N . THR A 1 342 ? 6.432 -10.618 -4.754 1.00 96.81 342 THR A N 1
ATOM 2730 C CA . THR A 1 342 ? 7.173 -9.436 -4.274 1.00 96.81 342 THR A CA 1
ATOM 2731 C C . THR A 1 342 ? 6.309 -8.315 -3.727 1.00 96.81 342 THR A C 1
ATOM 2733 O O . THR A 1 342 ? 6.744 -7.664 -2.793 1.00 96.81 342 THR A O 1
ATOM 2736 N N . TYR A 1 343 ? 5.108 -8.084 -4.254 1.00 96.62 343 TYR A N 1
ATOM 2737 C CA . TYR A 1 343 ? 4.204 -7.029 -3.784 1.00 96.62 343 TYR A CA 1
ATOM 2738 C C . TYR A 1 343 ? 2.805 -7.584 -3.561 1.00 96.62 343 TYR A C 1
ATOM 2740 O O . TYR A 1 343 ? 2.342 -8.441 -4.320 1.00 96.62 343 TYR A O 1
ATOM 2748 N N . ALA A 1 344 ? 2.123 -7.039 -2.556 1.00 96.69 344 ALA A N 1
ATOM 2749 C CA . ALA A 1 344 ? 0.721 -7.304 -2.290 1.00 96.69 344 ALA A CA 1
ATOM 2750 C C . ALA A 1 344 ? -0.055 -5.990 -2.151 1.00 96.69 344 ALA A C 1
ATOM 2752 O O . ALA A 1 344 ? 0.488 -4.981 -1.713 1.00 96.69 344 ALA A O 1
ATOM 2753 N N . PHE A 1 345 ? -1.330 -6.020 -2.514 1.00 95.38 345 PHE A N 1
ATOM 2754 C CA . PHE A 1 345 ? -2.284 -4.938 -2.294 1.00 95.38 345 PHE A CA 1
ATOM 2755 C C . PHE A 1 345 ? -3.609 -5.547 -1.851 1.00 95.38 345 PHE A C 1
ATOM 2757 O O . PHE A 1 345 ? -3.982 -6.612 -2.345 1.00 95.38 345 PHE A O 1
ATOM 2764 N N . VAL A 1 346 ? -4.337 -4.882 -0.958 1.00 94.12 346 VAL A N 1
ATOM 2765 C CA . VAL A 1 346 ? -5.645 -5.359 -0.496 1.00 94.12 346 VAL A CA 1
ATOM 2766 C C . VAL A 1 346 ? -6.701 -4.298 -0.766 1.00 94.12 346 VAL A C 1
ATOM 2768 O O . VAL A 1 346 ? -6.544 -3.148 -0.366 1.00 94.12 346 VAL A O 1
ATOM 2771 N N . ASP A 1 347 ? -7.759 -4.672 -1.491 1.00 85.75 347 ASP A N 1
ATOM 2772 C CA . ASP A 1 347 ? -8.878 -3.763 -1.764 1.00 85.75 347 ASP A CA 1
ATOM 2773 C C . ASP A 1 347 ? -9.874 -3.690 -0.591 1.00 85.75 347 ASP A C 1
ATOM 2775 O O . ASP A 1 347 ? -9.813 -4.471 0.358 1.00 85.75 347 ASP A O 1
ATOM 2779 N N . GLN A 1 348 ? -10.833 -2.761 -0.664 1.00 80.88 348 GLN A N 1
ATOM 2780 C CA . GLN A 1 348 ? -11.869 -2.567 0.366 1.00 80.88 348 GLN A CA 1
ATOM 2781 C C . GLN A 1 348 ? -12.777 -3.792 0.576 1.00 80.88 348 GLN A C 1
ATOM 2783 O O . GLN A 1 348 ? -13.458 -3.887 1.592 1.00 80.88 348 GLN A O 1
ATOM 2788 N N . GLN A 1 349 ? -12.814 -4.738 -0.369 1.00 81.56 349 GLN A N 1
ATOM 2789 C CA . GLN A 1 349 ? -13.544 -6.001 -0.213 1.00 81.56 349 GLN A CA 1
ATOM 2790 C C . GLN A 1 349 ? -12.654 -7.110 0.380 1.00 81.56 349 GLN A C 1
ATOM 2792 O O . GLN A 1 349 ? -13.059 -8.271 0.438 1.00 81.56 349 GLN A O 1
ATOM 2797 N N . GLN A 1 350 ? -11.446 -6.757 0.827 1.00 88.12 350 GLN A N 1
ATOM 2798 C CA . GLN A 1 350 ? -10.406 -7.660 1.310 1.00 88.12 350 GLN A CA 1
ATOM 2799 C C . GLN A 1 350 ? -9.994 -8.735 0.307 1.00 88.12 350 GLN A C 1
ATOM 2801 O O . GLN A 1 350 ? -9.624 -9.851 0.685 1.00 88.12 350 GLN A O 1
ATOM 2806 N N . ASN A 1 351 ? -10.029 -8.403 -0.982 1.00 93.62 351 ASN A N 1
ATOM 2807 C CA . ASN A 1 351 ? -9.355 -9.220 -1.973 1.00 93.62 351 ASN A CA 1
ATOM 2808 C C . ASN A 1 351 ? -7.866 -8.871 -1.983 1.00 93.62 351 ASN A C 1
ATOM 2810 O O . ASN A 1 351 ? -7.500 -7.696 -2.017 1.00 93.62 351 ASN A O 1
ATOM 2814 N N . VAL A 1 352 ? -7.018 -9.895 -2.007 1.00 97.94 352 VAL A N 1
ATOM 2815 C CA . VAL A 1 352 ? -5.562 -9.758 -2.015 1.00 97.94 352 VAL A CA 1
ATOM 2816 C C . VAL A 1 352 ? -5.060 -9.882 -3.447 1.00 97.94 352 VAL A C 1
ATOM 2818 O O . VAL A 1 352 ? -5.232 -10.913 -4.093 1.00 97.94 352 VAL A O 1
ATOM 2821 N N . TYR A 1 353 ? -4.426 -8.836 -3.953 1.00 98.50 353 TYR A N 1
ATOM 2822 C CA . TYR A 1 353 ? -3.738 -8.843 -5.234 1.00 98.50 353 TYR A CA 1
ATOM 2823 C C . TYR A 1 353 ? -2.261 -9.071 -4.979 1.00 98.50 353 TYR A C 1
ATOM 2825 O O . TYR A 1 353 ? -1.679 -8.423 -4.114 1.00 98.50 353 TYR A O 1
ATOM 2833 N N . VAL A 1 354 ? -1.658 -9.986 -5.727 1.00 98.62 354 VAL A N 1
ATOM 2834 C CA . VAL A 1 354 ? -0.272 -10.398 -5.533 1.00 98.62 354 VAL A CA 1
ATOM 2835 C C . VAL A 1 354 ? 0.463 -10.303 -6.851 1.00 98.62 354 VAL A C 1
ATOM 2837 O O . VAL A 1 354 ? 0.023 -10.872 -7.856 1.00 98.62 354 VAL A O 1
ATOM 2840 N N . SER A 1 355 ? 1.600 -9.615 -6.836 1.00 98.19 355 SER A N 1
ATOM 2841 C CA . SER A 1 355 ? 2.565 -9.697 -7.921 1.00 98.19 355 SER A CA 1
ATOM 2842 C C . SER A 1 355 ? 3.319 -11.019 -7.814 1.00 98.19 355 SER A C 1
ATOM 2844 O O . SER A 1 355 ? 4.198 -11.185 -6.969 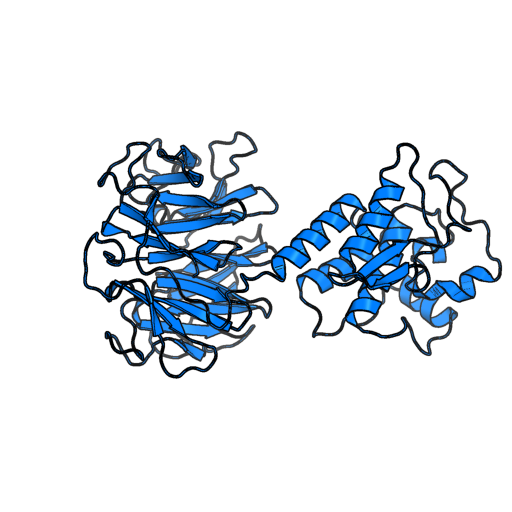1.00 98.19 355 SER A O 1
ATOM 2846 N N . ASP A 1 356 ? 2.935 -11.974 -8.655 1.00 98.44 356 ASP A N 1
ATOM 2847 C CA . ASP A 1 356 ? 3.487 -13.324 -8.715 1.00 98.44 356 ASP A CA 1
ATOM 2848 C C . ASP A 1 356 ? 4.688 -13.328 -9.675 1.00 98.44 356 ASP A C 1
ATOM 2850 O O . ASP A 1 356 ? 4.615 -13.762 -10.829 1.00 98.44 356 ASP A O 1
ATOM 2854 N N . THR A 1 357 ? 5.777 -12.714 -9.206 1.00 97.81 357 THR A N 1
ATOM 2855 C CA . THR A 1 357 ? 6.866 -12.165 -10.025 1.00 97.81 357 THR A CA 1
ATOM 2856 C C . THR A 1 357 ? 7.472 -13.153 -11.009 1.00 97.81 357 THR A C 1
ATOM 2858 O O . THR A 1 357 ? 7.605 -12.817 -12.185 1.00 97.81 357 THR A O 1
ATOM 2861 N N . HIS A 1 358 ? 7.813 -14.367 -10.567 1.00 98.06 358 HIS A N 1
ATOM 2862 C CA . HIS A 1 358 ? 8.462 -15.363 -11.432 1.00 98.06 358 HIS A CA 1
ATOM 2863 C C . HIS A 1 358 ? 7.465 -16.195 -12.245 1.00 98.06 358 HIS A C 1
ATOM 2865 O O . HIS A 1 358 ? 7.869 -17.041 -13.037 1.00 98.06 358 HIS A O 1
ATOM 2871 N N . ASN A 1 359 ? 6.165 -15.963 -12.065 1.00 98.50 359 ASN A N 1
ATOM 2872 C CA . ASN A 1 359 ? 5.128 -16.436 -12.979 1.00 98.50 359 ASN A CA 1
ATOM 2873 C C . ASN A 1 359 ? 4.646 -15.322 -13.924 1.00 98.50 359 ASN A C 1
ATOM 2875 O O . ASN A 1 359 ? 3.727 -15.553 -14.710 1.00 98.50 359 ASN A O 1
ATOM 2879 N N . HIS A 1 360 ? 5.256 -14.129 -13.867 1.00 98.25 360 HIS A N 1
ATOM 2880 C CA . HIS A 1 360 ? 5.019 -13.028 -14.804 1.00 98.25 360 HIS A CA 1
ATOM 2881 C C . HIS A 1 360 ? 3.535 -12.625 -14.884 1.00 98.25 360 HIS A C 1
ATOM 2883 O O . HIS A 1 360 ? 2.960 -12.428 -15.963 1.00 98.25 360 HIS A O 1
ATOM 2889 N N . ARG A 1 361 ? 2.878 -12.558 -13.723 1.00 98.50 361 ARG A N 1
ATOM 2890 C CA . ARG A 1 361 ? 1.439 -12.305 -13.618 1.00 98.50 361 ARG A CA 1
ATOM 2891 C C . ARG A 1 361 ? 1.079 -11.593 -12.321 1.00 98.50 361 ARG A C 1
ATOM 2893 O O . ARG A 1 361 ? 1.794 -11.672 -11.327 1.00 98.50 361 ARG A O 1
ATOM 2900 N N . VAL A 1 362 ? -0.094 -10.973 -12.317 1.00 98.69 362 VAL A N 1
ATOM 2901 C CA . VAL A 1 362 ? -0.764 -10.529 -11.092 1.00 98.69 362 VAL A CA 1
ATOM 2902 C C . VAL A 1 362 ? -1.976 -11.415 -10.854 1.00 98.69 362 VAL A C 1
ATOM 2904 O O . VAL A 1 362 ? -2.791 -11.618 -11.760 1.00 98.69 362 VAL A O 1
ATOM 2907 N N . THR A 1 363 ? -2.101 -11.933 -9.635 1.00 98.56 363 THR A N 1
ATOM 2908 C CA . THR A 1 363 ? -3.249 -12.746 -9.214 1.00 98.56 363 THR A CA 1
ATOM 2909 C C . THR A 1 363 ? -4.096 -12.000 -8.194 1.00 98.56 363 THR A C 1
ATOM 2911 O O . THR A 1 363 ? -3.557 -11.328 -7.323 1.00 98.56 363 THR A O 1
ATOM 2914 N N . LYS A 1 364 ? -5.419 -12.114 -8.299 1.00 98.44 364 LYS A N 1
ATOM 2915 C CA . LYS A 1 364 ? -6.400 -11.639 -7.321 1.00 98.44 364 LYS A CA 1
ATOM 2916 C C . LYS A 1 364 ? -6.962 -12.830 -6.554 1.00 98.44 364 LYS A C 1
ATOM 2918 O O . LYS A 1 364 ? -7.480 -13.759 -7.164 1.00 98.44 364 LYS A O 1
ATOM 2923 N N . TRP A 1 365 ? -6.934 -12.760 -5.236 1.00 98.50 365 TRP A N 1
ATOM 2924 C CA . TRP A 1 365 ? -7.461 -13.764 -4.325 1.00 98.50 365 TRP A CA 1
ATOM 2925 C C . TRP A 1 365 ? -8.618 -13.152 -3.558 1.00 98.50 365 TRP A C 1
ATOM 2927 O O . TRP A 1 365 ? -8.428 -12.212 -2.787 1.00 98.50 365 TRP A O 1
ATOM 2937 N N . ASN A 1 366 ? -9.828 -13.655 -3.785 1.00 95.12 366 ASN A N 1
ATOM 2938 C CA . ASN A 1 366 ? -10.969 -13.209 -2.996 1.00 95.12 366 ASN A CA 1
ATOM 2939 C C . ASN A 1 366 ? -10.809 -13.676 -1.544 1.00 95.12 366 ASN A C 1
ATOM 2941 O O . ASN A 1 366 ? -10.169 -14.699 -1.284 1.00 95.12 366 ASN A O 1
ATOM 2945 N N . LYS A 1 367 ? -11.405 -12.956 -0.592 1.00 93.00 367 LYS A N 1
ATOM 2946 C CA . LYS A 1 367 ? -11.336 -13.317 0.830 1.00 93.00 367 LYS A CA 1
ATOM 2947 C C . LYS A 1 367 ? -11.744 -14.783 1.050 1.00 93.00 367 LYS A C 1
ATOM 2949 O O . LYS A 1 367 ? -12.864 -15.177 0.739 1.00 93.00 367 LYS A O 1
ATOM 2954 N N . GLY A 1 368 ? -10.826 -15.587 1.590 1.00 89.50 368 GLY A N 1
ATOM 2955 C CA . GLY A 1 368 ? -11.041 -17.014 1.870 1.00 89.50 368 GLY A CA 1
ATOM 2956 C C . GLY A 1 368 ? -10.903 -17.960 0.667 1.00 89.50 368 GLY A C 1
ATOM 2957 O O . GLY A 1 368 ? -11.071 -19.169 0.838 1.00 89.50 368 GLY A O 1
ATOM 2958 N N . ALA A 1 369 ? -10.579 -17.450 -0.526 1.00 94.62 369 ALA A N 1
ATOM 2959 C CA . ALA A 1 369 ? -10.373 -18.269 -1.716 1.00 94.62 369 ALA A CA 1
ATOM 2960 C C . ALA A 1 369 ? -9.177 -19.224 -1.558 1.00 94.62 369 ALA A C 1
ATOM 2962 O O . ALA A 1 369 ? -8.194 -18.924 -0.881 1.00 94.62 369 ALA A O 1
ATOM 2963 N N . LYS A 1 370 ? -9.264 -20.392 -2.205 1.00 95.88 370 LYS A N 1
ATOM 2964 C CA . LYS A 1 370 ? -8.183 -21.395 -2.245 1.00 95.88 370 LYS A CA 1
ATOM 2965 C C . LYS A 1 370 ? -7.281 -21.267 -3.469 1.00 95.88 370 LYS A C 1
ATOM 2967 O O . LYS A 1 370 ? -6.202 -21.850 -3.490 1.00 95.88 370 LYS A O 1
ATOM 2972 N N . GLU A 1 371 ? -7.714 -20.493 -4.452 1.00 98.00 371 GLU A N 1
ATOM 2973 C CA . GLU A 1 371 ? -6.992 -20.210 -5.682 1.00 98.00 371 GLU A CA 1
ATOM 2974 C C . GLU A 1 371 ? -7.191 -18.748 -6.088 1.00 98.00 371 GLU A C 1
ATOM 2976 O O . GLU A 1 371 ? -8.203 -18.122 -5.757 1.00 98.00 371 GLU A O 1
ATOM 2981 N N . GLY A 1 372 ? -6.198 -18.202 -6.780 1.00 97.88 372 GLY A N 1
ATOM 2982 C CA . GLY A 1 372 ? -6.222 -16.864 -7.341 1.00 97.88 372 GLY A CA 1
ATOM 2983 C C . GLY A 1 372 ? -6.773 -16.831 -8.764 1.00 97.88 372 GLY A C 1
ATOM 2984 O O . GLY A 1 372 ? -6.829 -17.827 -9.479 1.00 97.88 372 GLY A O 1
ATOM 2985 N N . ILE A 1 373 ? -7.128 -15.631 -9.206 1.00 98.25 373 ILE A N 1
ATOM 2986 C CA . ILE A 1 373 ? -7.577 -15.325 -10.563 1.00 98.25 373 ILE A CA 1
ATOM 2987 C C . ILE A 1 373 ? -6.517 -14.442 -11.211 1.00 98.25 373 ILE A C 1
ATOM 2989 O O . ILE A 1 373 ? -6.132 -13.424 -10.640 1.00 98.25 373 ILE A O 1
ATOM 2993 N N . VAL A 1 374 ? -6.042 -14.793 -12.404 1.00 98.44 374 VAL A N 1
ATOM 2994 C CA . VAL A 1 374 ? -5.104 -13.931 -13.139 1.00 98.44 374 VAL A CA 1
ATOM 2995 C C . VAL A 1 374 ? -5.835 -12.677 -13.615 1.00 98.44 374 VAL A C 1
ATOM 2997 O O . VAL A 1 374 ? -6.820 -12.770 -14.346 1.00 98.44 374 VAL A O 1
ATOM 3000 N N . VAL A 1 375 ? -5.347 -11.506 -13.202 1.00 98.25 375 VAL A N 1
ATOM 3001 C CA . VAL A 1 375 ? -5.943 -10.198 -13.535 1.00 98.25 375 VAL A CA 1
ATOM 3002 C C . VAL A 1 375 ? -5.034 -9.310 -14.389 1.00 98.25 375 VAL A C 1
ATOM 3004 O O . VAL A 1 375 ? -5.517 -8.346 -14.974 1.00 98.25 375 VAL A O 1
ATOM 3007 N N . ALA A 1 376 ? -3.746 -9.645 -14.502 1.00 98.25 376 ALA A N 1
ATOM 3008 C CA . ALA A 1 376 ? -2.810 -9.037 -15.448 1.00 98.25 376 ALA A CA 1
ATOM 3009 C C . ALA A 1 376 ? -1.692 -10.030 -15.808 1.00 98.25 376 ALA A C 1
ATOM 3011 O O . ALA A 1 376 ? -1.262 -10.817 -14.960 1.00 98.25 376 ALA A O 1
ATOM 3012 N N . GLY A 1 377 ? -1.201 -9.979 -17.049 1.00 97.81 377 GLY A N 1
ATOM 3013 C CA . GLY A 1 377 ? -0.178 -10.904 -17.551 1.00 97.81 377 GLY A CA 1
ATOM 3014 C C . GLY A 1 377 ? -0.657 -12.360 -17.652 1.00 97.81 377 GLY A C 1
ATOM 3015 O O . GLY A 1 377 ? -1.808 -12.631 -17.997 1.00 97.81 377 GLY A O 1
ATOM 3016 N N . GLY A 1 378 ? 0.239 -13.308 -17.354 1.00 94.56 378 GLY A N 1
ATOM 3017 C CA . GLY A 1 378 ? -0.073 -14.744 -17.316 1.00 94.56 378 GLY A CA 1
ATOM 3018 C C . GLY A 1 378 ? -0.071 -15.467 -18.668 1.00 94.56 378 GLY A C 1
ATOM 3019 O O . GLY A 1 378 ? -0.414 -16.643 -18.717 1.00 94.56 378 GLY A O 1
ATOM 3020 N N . GLN A 1 379 ? 0.348 -14.801 -19.747 1.00 96.19 379 GLN A N 1
ATOM 3021 C CA . GLN A 1 379 ? 0.572 -15.403 -21.073 1.00 96.19 379 GLN A CA 1
ATOM 3022 C C . GLN A 1 379 ? 2.060 -15.719 -21.313 1.00 96.19 379 GLN A C 1
ATOM 3024 O O . GLN A 1 379 ? 2.580 -15.558 -22.417 1.00 96.19 379 GLN A O 1
ATOM 3029 N N . GLY A 1 380 ? 2.757 -16.130 -20.251 1.00 95.00 380 GLY A N 1
ATOM 3030 C CA . GLY A 1 380 ? 4.209 -16.301 -20.235 1.00 95.00 380 GLY A CA 1
ATOM 3031 C C . GLY A 1 380 ? 4.981 -14.985 -20.115 1.00 95.00 380 GLY A C 1
ATOM 3032 O O . GLY A 1 380 ? 4.407 -13.892 -20.136 1.00 95.00 380 GLY A O 1
ATOM 3033 N N . GLU A 1 381 ? 6.298 -15.115 -19.970 1.00 98.25 381 GLU A N 1
ATOM 3034 C CA . GLU A 1 381 ? 7.220 -13.985 -19.992 1.00 98.25 381 GLU A CA 1
ATOM 3035 C C . GLU A 1 381 ? 7.287 -13.365 -21.394 1.00 98.25 381 GLU A C 1
ATOM 3037 O O . GLU A 1 381 ? 7.437 -14.073 -22.391 1.00 98.25 381 GLU A O 1
ATOM 3042 N N . GLY A 1 382 ? 7.212 -12.038 -21.478 1.00 98.00 382 GLY A N 1
ATOM 3043 C CA . GLY A 1 382 ? 7.422 -11.318 -22.731 1.00 98.00 382 GLY A CA 1
ATOM 3044 C C . GLY A 1 382 ? 7.031 -9.850 -22.640 1.00 98.00 382 GLY A C 1
ATOM 3045 O O . GLY A 1 382 ? 6.726 -9.344 -21.561 1.00 98.00 382 GLY A O 1
ATOM 3046 N N . ASN A 1 383 ? 7.046 -9.157 -23.779 1.00 97.62 383 ASN A N 1
ATOM 3047 C CA . ASN A 1 383 ? 6.792 -7.715 -23.876 1.00 97.62 383 ASN A CA 1
ATOM 3048 C C . ASN A 1 383 ? 5.492 -7.359 -24.624 1.00 97.62 383 ASN A C 1
ATOM 3050 O O . ASN A 1 383 ? 5.190 -6.173 -24.798 1.00 97.62 383 ASN A O 1
ATOM 3054 N N . ALA A 1 384 ? 4.691 -8.350 -25.033 1.00 98.31 384 ALA A N 1
ATOM 3055 C CA . ALA A 1 384 ? 3.362 -8.100 -25.582 1.00 98.31 384 ALA A CA 1
ATOM 3056 C C . ALA A 1 384 ? 2.461 -7.393 -24.551 1.00 98.31 384 ALA A C 1
ATOM 3058 O O . ALA A 1 384 ? 2.721 -7.428 -23.348 1.00 98.31 384 ALA A O 1
ATOM 3059 N N . LEU A 1 385 ? 1.369 -6.765 -24.996 1.00 98.12 385 LEU A N 1
ATOM 3060 C CA . LEU A 1 385 ? 0.409 -6.106 -24.093 1.00 98.12 385 LEU A CA 1
ATOM 3061 C C . LEU A 1 385 ? -0.394 -7.095 -23.230 1.00 98.12 385 LEU A C 1
ATOM 3063 O O . LEU A 1 385 ? -1.054 -6.694 -22.278 1.00 98.12 385 LEU A O 1
ATOM 3067 N N . THR A 1 386 ? -0.346 -8.386 -23.548 1.00 97.94 386 THR A N 1
ATOM 3068 C CA . THR A 1 386 ? -0.923 -9.482 -22.755 1.00 97.94 386 THR A CA 1
ATOM 3069 C C . THR A 1 386 ? 0.089 -10.123 -21.800 1.00 97.94 386 THR A C 1
ATOM 3071 O O . THR A 1 386 ? -0.288 -10.969 -20.991 1.00 97.94 386 THR A O 1
ATOM 3074 N N . GLN A 1 387 ? 1.365 -9.742 -21.889 1.00 98.50 387 GLN A N 1
ATOM 3075 C CA . GLN A 1 387 ? 2.477 -10.343 -21.158 1.00 98.50 387 GLN A CA 1
ATOM 3076 C C . GLN A 1 387 ? 3.115 -9.340 -20.194 1.00 98.50 387 GLN A C 1
ATOM 3078 O O . GLN A 1 387 ? 2.984 -8.123 -20.336 1.00 98.50 387 GLN A O 1
ATOM 3083 N N . LEU A 1 388 ? 3.812 -9.884 -19.203 1.00 98.38 388 LEU A N 1
ATOM 3084 C CA . LEU A 1 388 ? 4.673 -9.154 -18.279 1.00 98.38 388 LEU A CA 1
ATOM 3085 C C . LEU A 1 388 ? 6.039 -9.856 -18.254 1.00 98.38 388 LEU A C 1
ATOM 3087 O O . LEU A 1 388 ? 6.151 -11.025 -18.620 1.00 98.38 388 LEU A O 1
ATOM 3091 N N . SER A 1 389 ? 7.074 -9.178 -17.772 1.00 97.88 389 SER A N 1
ATOM 3092 C CA . SER A 1 389 ? 8.329 -9.791 -17.355 1.00 97.88 389 SER A CA 1
ATOM 3093 C C . SER A 1 389 ? 8.742 -9.279 -15.974 1.00 97.88 389 SER A C 1
ATOM 3095 O O . SER A 1 389 ? 9.036 -8.095 -15.787 1.00 97.88 389 SER A O 1
ATOM 3097 N N . HIS A 1 390 ? 8.762 -10.199 -14.999 1.00 96.75 390 HIS A N 1
ATOM 3098 C CA . HIS A 1 390 ? 9.095 -9.936 -13.601 1.00 96.75 390 HIS A CA 1
ATOM 3099 C C . HIS A 1 390 ? 8.259 -8.796 -13.014 1.00 96.75 390 HIS A C 1
ATOM 3101 O O . HIS A 1 390 ? 8.782 -7.733 -12.672 1.00 96.75 390 HIS A O 1
ATOM 3107 N N . SER A 1 391 ? 6.949 -9.019 -12.899 1.00 95.38 391 SER A N 1
ATOM 3108 C CA . SER A 1 391 ? 6.044 -8.042 -12.296 1.00 95.38 391 SER A CA 1
ATOM 3109 C C . SER A 1 391 ? 6.490 -7.701 -10.870 1.00 95.38 391 SER A C 1
ATOM 3111 O O . SER A 1 391 ? 6.790 -8.595 -10.073 1.00 95.38 391 SER A O 1
ATOM 3113 N N . ASN A 1 392 ? 6.538 -6.413 -10.529 1.00 94.88 392 ASN A N 1
ATOM 3114 C CA . ASN A 1 392 ? 6.869 -5.939 -9.180 1.00 94.88 392 ASN A CA 1
ATOM 3115 C C . ASN A 1 392 ? 5.788 -5.007 -8.635 1.00 94.88 392 ASN A C 1
ATOM 3117 O O . ASN A 1 392 ? 4.688 -5.491 -8.383 1.00 94.88 392 ASN A O 1
ATOM 3121 N N . GLY A 1 393 ? 6.101 -3.723 -8.422 1.00 93.31 393 GLY A N 1
ATOM 3122 C CA . GLY A 1 393 ? 5.215 -2.759 -7.780 1.00 93.31 393 GLY A CA 1
ATOM 3123 C C . GLY A 1 393 ? 3.803 -2.829 -8.338 1.00 93.31 393 GLY A C 1
ATOM 3124 O O . GLY A 1 393 ? 3.600 -2.944 -9.551 1.00 93.31 393 GLY A O 1
ATOM 3125 N N . LEU A 1 394 ? 2.842 -2.795 -7.424 1.00 94.69 394 LEU A N 1
ATOM 3126 C CA . LEU A 1 394 ? 1.447 -3.085 -7.692 1.00 94.69 394 LEU A CA 1
ATOM 3127 C C . LEU A 1 394 ? 0.575 -2.037 -7.007 1.00 94.69 394 LEU A C 1
ATOM 3129 O O . LEU A 1 394 ? 0.751 -1.754 -5.825 1.00 94.69 394 LEU A O 1
ATOM 3133 N N . PHE A 1 395 ? -0.383 -1.490 -7.744 1.00 93.88 395 PHE A N 1
ATOM 3134 C CA . PHE A 1 395 ? -1.396 -0.589 -7.206 1.00 93.88 395 PHE A CA 1
ATOM 3135 C C . PHE A 1 395 ? -2.744 -0.892 -7.856 1.00 93.88 395 PHE A C 1
ATOM 3137 O O . PHE A 1 395 ? -2.805 -1.140 -9.061 1.00 93.88 395 PHE A O 1
ATOM 3144 N N . ILE A 1 396 ? -3.815 -0.896 -7.066 1.00 92.31 396 ILE A N 1
ATOM 3145 C CA . ILE A 1 396 ? -5.182 -1.076 -7.556 1.00 92.31 396 ILE A CA 1
ATOM 3146 C C . ILE A 1 396 ? -5.980 0.173 -7.178 1.00 92.31 396 ILE A C 1
ATOM 3148 O O . ILE A 1 396 ? -5.967 0.589 -6.020 1.00 92.31 396 ILE A O 1
ATOM 3152 N N . ASP A 1 397 ? -6.661 0.777 -8.153 1.00 86.75 397 ASP A N 1
ATOM 3153 C CA . ASP A 1 397 ? -7.554 1.915 -7.900 1.00 86.75 397 ASP A CA 1
ATOM 3154 C C . ASP A 1 397 ? -8.977 1.475 -7.497 1.00 86.75 397 ASP A C 1
ATOM 3156 O O . ASP A 1 397 ? -9.315 0.289 -7.499 1.00 86.75 397 ASP A O 1
ATOM 3160 N N . THR A 1 398 ? -9.839 2.434 -7.148 1.00 78.44 398 THR A N 1
ATOM 3161 C CA . THR A 1 398 ? -11.239 2.186 -6.734 1.00 78.44 398 THR A CA 1
ATOM 3162 C C . THR A 1 398 ? -12.089 1.511 -7.797 1.00 78.44 398 THR A C 1
ATOM 3164 O O . THR A 1 398 ? -13.083 0.861 -7.474 1.00 78.44 398 THR A O 1
ATOM 3167 N N . LEU A 1 399 ? -11.723 1.662 -9.068 1.00 82.50 399 LEU A N 1
ATOM 3168 C CA . LEU A 1 399 ? -12.426 1.057 -10.195 1.00 82.50 399 LEU A CA 1
ATOM 3169 C C . LEU A 1 399 ? -11.965 -0.390 -10.433 1.00 82.50 399 LEU A C 1
ATOM 3171 O O . LEU A 1 399 ? -12.570 -1.122 -11.223 1.00 82.50 399 LEU A O 1
ATOM 3175 N N . GLY A 1 400 ? -10.924 -0.827 -9.721 1.00 87.06 400 GLY A N 1
ATOM 3176 C CA . GLY A 1 400 ? -10.311 -2.137 -9.865 1.00 87.06 400 GLY A CA 1
ATOM 3177 C C . GLY A 1 400 ? -9.346 -2.216 -11.045 1.00 87.06 400 GLY A C 1
ATOM 3178 O O . GLY A 1 400 ? -9.082 -3.322 -11.523 1.00 87.06 400 GLY A O 1
ATOM 3179 N N . ASN A 1 401 ? -8.845 -1.081 -11.543 1.00 92.00 401 ASN A N 1
ATOM 3180 C CA . ASN A 1 401 ? -7.769 -1.092 -12.525 1.00 92.00 401 ASN A CA 1
ATOM 3181 C C . ASN A 1 401 ? -6.461 -1.468 -11.827 1.00 92.00 401 ASN A C 1
ATOM 3183 O O . ASN A 1 401 ? -6.156 -0.981 -10.740 1.00 92.00 401 ASN A O 1
ATOM 3187 N N . VAL A 1 402 ? -5.681 -2.327 -12.473 1.00 95.94 402 VAL A N 1
ATOM 3188 C CA . VAL A 1 402 ? -4.427 -2.865 -11.951 1.00 95.94 402 VAL A CA 1
ATOM 3189 C C . VAL A 1 402 ? -3.261 -2.144 -12.615 1.00 95.94 402 VAL A C 1
ATOM 3191 O O . VAL A 1 402 ? -3.117 -2.190 -13.836 1.00 95.94 402 VAL A O 1
ATOM 3194 N N . TYR A 1 403 ? -2.411 -1.507 -11.820 1.00 97.31 403 TYR A N 1
ATOM 3195 C CA . TYR A 1 403 ? -1.186 -0.846 -12.261 1.00 97.31 403 TYR A CA 1
ATOM 3196 C C . TYR A 1 403 ? 0.008 -1.680 -11.827 1.00 97.31 403 TYR A C 1
ATOM 3198 O O . TYR A 1 403 ? 0.140 -2.005 -10.648 1.00 97.31 403 TYR A O 1
ATOM 3206 N N . VAL A 1 404 ? 0.864 -2.037 -12.780 1.00 98.12 404 VAL A N 1
ATOM 3207 C CA . VAL A 1 404 ? 1.954 -2.990 -12.563 1.00 98.12 404 VAL A CA 1
ATOM 3208 C C . VAL A 1 404 ? 3.256 -2.428 -13.104 1.00 98.12 404 VAL A C 1
ATOM 3210 O O . VAL A 1 404 ? 3.318 -1.974 -14.251 1.00 98.12 404 VAL A O 1
ATOM 3213 N N . ALA A 1 405 ? 4.310 -2.504 -12.297 1.00 97.88 405 ALA A N 1
ATOM 3214 C CA . ALA A 1 405 ? 5.676 -2.327 -12.759 1.00 97.88 405 ALA A CA 1
ATOM 3215 C C . ALA A 1 405 ? 6.097 -3.592 -13.509 1.00 97.88 405 ALA A C 1
ATOM 3217 O O . ALA A 1 405 ? 6.341 -4.642 -12.910 1.00 97.88 405 ALA A O 1
ATOM 3218 N N . ASP A 1 406 ? 6.164 -3.487 -14.831 1.00 98.12 406 ASP A N 1
ATOM 3219 C CA . ASP A 1 406 ? 6.668 -4.525 -15.718 1.00 98.12 406 ASP A CA 1
ATOM 3220 C C . ASP A 1 406 ? 8.192 -4.359 -15.827 1.00 98.12 406 ASP A C 1
ATOM 3222 O O . ASP A 1 406 ? 8.726 -3.746 -16.759 1.00 98.12 406 ASP A O 1
ATOM 3226 N N . SER A 1 407 ? 8.877 -4.786 -14.763 1.00 96.81 407 SER A N 1
ATOM 3227 C CA . SER A 1 407 ? 10.221 -4.326 -14.411 1.00 96.81 407 SER A CA 1
ATOM 3228 C C . SER A 1 407 ? 11.274 -4.606 -15.469 1.00 96.81 407 SER A C 1
ATOM 3230 O O . SER A 1 407 ? 12.118 -3.750 -15.720 1.00 96.81 407 SER A O 1
ATOM 3232 N N . TRP A 1 408 ? 11.258 -5.794 -16.074 1.00 97.25 408 TRP A N 1
ATOM 3233 C CA . TRP A 1 408 ? 12.270 -6.173 -17.068 1.00 97.25 408 TRP A CA 1
ATOM 3234 C C . TRP A 1 408 ? 11.968 -5.606 -18.455 1.00 97.25 408 TRP A C 1
ATOM 3236 O O . TRP A 1 408 ? 12.880 -5.443 -19.259 1.00 97.25 408 TRP A O 1
ATOM 3246 N N . ASN A 1 409 ? 10.719 -5.209 -18.701 1.00 98.06 409 ASN A N 1
ATOM 3247 C CA . ASN A 1 409 ? 10.335 -4.457 -19.892 1.00 98.06 409 ASN A CA 1
ATOM 3248 C C . ASN A 1 409 ? 10.441 -2.933 -19.701 1.00 98.06 409 ASN A C 1
ATOM 3250 O O . ASN A 1 409 ? 10.074 -2.181 -20.604 1.00 98.06 409 ASN A O 1
ATOM 3254 N N . ASN A 1 410 ? 10.932 -2.461 -18.546 1.00 97.75 410 ASN A N 1
ATOM 3255 C CA . ASN A 1 410 ? 11.155 -1.045 -18.242 1.00 97.75 410 ASN A CA 1
ATOM 3256 C C . ASN A 1 410 ? 9.918 -0.160 -18.501 1.00 97.75 410 ASN A C 1
ATOM 3258 O O . ASN A 1 410 ? 10.021 0.916 -19.095 1.00 97.75 410 ASN A O 1
ATOM 3262 N N . ARG A 1 411 ? 8.728 -0.621 -18.091 1.00 98.31 411 ARG A N 1
ATOM 3263 C CA . ARG A 1 411 ? 7.458 0.093 -18.301 1.00 98.31 411 ARG A CA 1
ATOM 3264 C C . ARG A 1 411 ? 6.479 -0.086 -17.145 1.00 98.31 411 ARG A C 1
ATOM 3266 O O . ARG A 1 411 ? 6.524 -1.084 -16.431 1.00 98.31 411 ARG A O 1
ATOM 3273 N N . VAL A 1 412 ? 5.558 0.862 -17.000 1.00 98.31 412 VAL A N 1
ATOM 3274 C CA . VAL A 1 412 ? 4.382 0.717 -16.133 1.00 98.31 412 VAL A CA 1
ATOM 3275 C C . VAL A 1 412 ? 3.170 0.454 -17.011 1.00 98.31 412 VAL A C 1
ATOM 3277 O O . VAL A 1 412 ? 2.922 1.177 -17.980 1.00 98.31 412 VAL A O 1
ATOM 3280 N N . MET A 1 413 ? 2.412 -0.582 -16.672 1.00 98.00 413 MET A N 1
ATOM 3281 C CA . MET A 1 413 ? 1.224 -0.988 -17.414 1.00 98.00 413 MET A CA 1
ATOM 3282 C C . MET A 1 413 ? -0.031 -0.858 -16.560 1.00 98.00 413 MET A C 1
ATOM 3284 O O . MET A 1 413 ? 0.001 -1.126 -15.362 1.00 98.00 413 MET A O 1
ATOM 3288 N N . ARG A 1 414 ? -1.140 -0.480 -17.197 1.00 96.88 414 ARG A N 1
ATOM 3289 C CA . ARG A 1 414 ? -2.485 -0.445 -16.615 1.00 96.88 414 ARG A CA 1
ATOM 3290 C C . ARG A 1 414 ? -3.360 -1.510 -17.269 1.00 96.88 414 ARG A C 1
ATOM 3292 O O . ARG A 1 414 ? -3.479 -1.530 -18.492 1.00 96.88 414 ARG A O 1
ATOM 3299 N N . TRP A 1 415 ? -4.021 -2.330 -16.462 1.00 97.00 415 TRP A N 1
ATOM 3300 C CA . TRP A 1 415 ? -5.107 -3.220 -16.868 1.00 97.00 415 TRP A CA 1
ATOM 3301 C C . TRP A 1 415 ? -6.422 -2.725 -16.289 1.00 97.00 415 TRP A C 1
ATOM 3303 O O . TRP A 1 415 ? -6.611 -2.798 -15.074 1.00 97.00 415 TRP A O 1
ATOM 3313 N N . PRO A 1 416 ? -7.361 -2.268 -17.127 1.00 92.94 416 PRO A N 1
ATOM 3314 C CA . PRO A 1 416 ? -8.721 -2.072 -16.670 1.00 92.94 416 PRO A CA 1
ATOM 3315 C C . PRO A 1 416 ? -9.343 -3.375 -16.162 1.00 92.94 416 PRO A C 1
ATOM 3317 O O . PRO A 1 416 ? -9.007 -4.463 -16.641 1.00 92.94 416 PRO A O 1
ATOM 3320 N N . LYS A 1 417 ? -10.274 -3.282 -15.210 1.00 90.00 417 LYS A N 1
ATOM 3321 C CA . LYS A 1 417 ? -10.946 -4.460 -14.645 1.00 90.00 417 LYS A CA 1
ATOM 3322 C C . LYS A 1 417 ? -11.565 -5.331 -15.750 1.00 90.00 417 LYS A C 1
ATOM 3324 O O . LYS A 1 417 ? -12.422 -4.883 -16.505 1.00 90.00 417 LYS A O 1
ATOM 3329 N N . GLY A 1 418 ? -11.142 -6.595 -15.826 1.00 89.00 418 GLY A N 1
ATOM 3330 C CA . GLY A 1 418 ? -11.631 -7.567 -16.815 1.00 89.00 418 GLY A CA 1
ATOM 3331 C C . GLY A 1 418 ? -11.008 -7.453 -18.213 1.00 89.00 418 GLY A C 1
ATOM 3332 O O . GLY A 1 418 ? -11.349 -8.251 -19.091 1.00 89.00 418 GLY A O 1
ATOM 3333 N N . ALA A 1 419 ? -10.086 -6.510 -18.434 1.00 93.44 419 ALA A N 1
ATOM 3334 C CA . ALA A 1 419 ? -9.386 -6.370 -19.704 1.00 93.44 419 ALA A CA 1
ATOM 3335 C C . ALA A 1 419 ? -8.522 -7.602 -20.016 1.00 93.44 419 ALA A C 1
ATOM 3337 O O . ALA A 1 419 ? -7.917 -8.209 -19.133 1.00 93.44 419 ALA A O 1
ATOM 3338 N N . LYS A 1 420 ? -8.439 -7.965 -21.301 1.00 94.31 420 LYS A N 1
ATOM 3339 C CA . LYS A 1 420 ? -7.610 -9.088 -21.777 1.00 94.31 420 LYS A CA 1
ATOM 3340 C C . LYS A 1 420 ? -6.153 -8.705 -22.033 1.00 94.31 420 LYS A C 1
ATOM 3342 O O . LYS A 1 420 ? -5.295 -9.577 -22.069 1.00 94.31 420 LYS A O 1
ATOM 3347 N N . GLN A 1 421 ? -5.878 -7.414 -22.179 1.00 97.12 421 GLN A N 1
ATOM 3348 C CA . GLN A 1 421 ? -4.546 -6.853 -22.374 1.00 97.12 421 GLN A CA 1
ATOM 3349 C C . GLN A 1 421 ? -4.436 -5.518 -21.639 1.00 97.12 421 GLN A C 1
ATOM 3351 O O . GLN A 1 421 ? -5.452 -4.871 -21.369 1.00 97.12 421 GLN A O 1
ATOM 3356 N N . GLY A 1 422 ? -3.209 -5.124 -21.330 1.00 96.94 422 GLY A N 1
ATOM 3357 C CA . GLY A 1 422 ? -2.896 -3.868 -20.677 1.00 96.94 422 GLY A CA 1
ATOM 3358 C C . GLY A 1 422 ? -2.593 -2.760 -21.675 1.00 96.94 422 GLY A C 1
ATOM 3359 O O . GLY A 1 422 ? -2.537 -2.957 -22.889 1.00 96.94 422 GLY A O 1
ATOM 3360 N N . THR A 1 423 ? -2.353 -1.577 -21.132 1.00 96.69 423 THR A N 1
ATOM 3361 C CA . THR A 1 423 ? -1.839 -0.417 -21.860 1.00 96.69 423 THR A CA 1
ATOM 3362 C C . THR A 1 423 ? -0.629 0.134 -21.129 1.00 96.69 423 THR A C 1
ATOM 3364 O O . THR A 1 423 ? -0.676 0.294 -19.907 1.00 96.69 423 THR A O 1
ATOM 3367 N N . VAL A 1 424 ? 0.431 0.466 -21.862 1.00 97.69 424 VAL A N 1
ATOM 3368 C CA . VAL A 1 424 ? 1.583 1.181 -21.300 1.00 97.69 424 VAL A CA 1
ATOM 3369 C C . VAL A 1 424 ? 1.154 2.601 -20.944 1.00 97.69 424 VAL A C 1
ATOM 3371 O O . VAL A 1 424 ? 0.580 3.288 -21.787 1.00 97.69 424 VAL A O 1
ATOM 3374 N N . ILE A 1 425 ? 1.413 3.030 -19.707 1.00 96.50 425 ILE A N 1
ATOM 3375 C CA . ILE A 1 425 ? 1.093 4.395 -19.256 1.00 96.50 425 ILE A CA 1
ATOM 3376 C C . ILE A 1 425 ? 2.330 5.299 -19.191 1.00 96.50 425 ILE A C 1
ATOM 3378 O O . ILE A 1 425 ? 2.235 6.475 -19.534 1.00 96.50 425 ILE A O 1
ATOM 3382 N N . VAL A 1 426 ? 3.489 4.745 -18.815 1.00 97.56 426 VAL A N 1
ATOM 3383 C CA . VAL A 1 426 ? 4.814 5.390 -18.856 1.00 97.56 426 VAL A CA 1
ATOM 3384 C C . VAL A 1 426 ? 5.897 4.331 -19.096 1.00 97.56 426 VAL A C 1
ATOM 3386 O O . VAL A 1 426 ? 5.703 3.148 -18.796 1.00 97.56 426 VAL A O 1
ATOM 3389 N N . GLY A 1 427 ? 7.060 4.744 -19.597 1.00 97.69 427 GLY A N 1
ATOM 3390 C CA . GLY A 1 427 ? 8.170 3.850 -19.934 1.00 97.69 427 GLY A CA 1
ATOM 3391 C C . GLY A 1 427 ? 7.986 3.120 -21.264 1.00 97.69 427 GLY A C 1
ATOM 3392 O O . GLY A 1 427 ? 7.242 3.560 -22.136 1.00 97.69 427 GLY A O 1
ATOM 3393 N N . GLY A 1 428 ? 8.699 2.004 -21.435 1.00 95.62 428 GLY A N 1
ATOM 3394 C CA . GLY A 1 428 ? 8.673 1.200 -22.665 1.00 95.62 428 GLY A CA 1
ATOM 3395 C C . GLY A 1 428 ? 9.520 1.763 -23.812 1.00 95.62 428 GLY A C 1
ATOM 3396 O O . GLY A 1 428 ? 9.508 1.208 -24.905 1.00 95.62 428 GLY A O 1
ATOM 3397 N N . ASN A 1 429 ? 10.296 2.823 -23.563 1.00 95.44 429 ASN A N 1
ATOM 3398 C CA . ASN A 1 429 ? 11.151 3.492 -24.553 1.00 95.44 429 ASN A CA 1
ATOM 3399 C C . ASN A 1 429 ? 12.618 3.025 -24.477 1.00 95.44 429 ASN A C 1
ATOM 3401 O O . ASN A 1 429 ? 13.544 3.811 -24.685 1.00 95.44 429 ASN A O 1
ATOM 3405 N N . GLY A 1 430 ? 12.824 1.751 -24.137 1.00 91.75 430 GLY A N 1
ATOM 3406 C CA . GLY A 1 430 ? 14.140 1.162 -23.887 1.00 91.75 430 GLY A CA 1
ATOM 3407 C C . GLY A 1 430 ? 14.684 1.422 -22.478 1.00 91.75 430 GLY A C 1
ATOM 3408 O O . GLY A 1 430 ? 14.187 2.272 -21.736 1.00 91.75 430 GLY A O 1
ATOM 3409 N N . GLU A 1 431 ? 15.710 0.651 -22.114 1.00 96.50 431 GLU A N 1
ATOM 3410 C CA . GLU A 1 431 ? 16.479 0.863 -20.885 1.00 96.50 431 GLU A CA 1
ATOM 3411 C C . GLU A 1 431 ? 17.291 2.160 -20.996 1.00 96.50 431 GLU A C 1
ATOM 3413 O O . GLU A 1 431 ? 17.966 2.389 -22.000 1.00 96.50 431 GLU A O 1
ATOM 3418 N N . GLY A 1 432 ? 17.239 3.015 -19.977 1.00 96.12 432 GLY A N 1
ATOM 3419 C CA . GLY A 1 432 ? 17.993 4.268 -19.980 1.00 96.12 432 GLY A CA 1
ATOM 3420 C C . GLY A 1 432 ? 17.576 5.225 -18.873 1.00 96.12 432 GLY A C 1
ATOM 3421 O O . GLY A 1 432 ? 16.714 4.903 -18.059 1.00 96.12 432 GLY A O 1
ATOM 3422 N N . ALA A 1 433 ? 18.191 6.410 -18.856 1.00 95.69 433 ALA A N 1
ATOM 3423 C CA . ALA A 1 433 ? 17.967 7.456 -17.853 1.00 95.69 433 ALA A CA 1
ATOM 3424 C C . ALA A 1 433 ? 17.187 8.675 -18.391 1.00 95.69 433 ALA A C 1
ATOM 3426 O O . ALA A 1 433 ? 17.044 9.682 -17.692 1.00 95.69 433 ALA A O 1
ATOM 3427 N N . GLY A 1 434 ? 16.667 8.607 -19.623 1.00 96.25 434 GLY A N 1
ATOM 3428 C CA . GLY A 1 434 ? 15.814 9.649 -20.197 1.00 96.25 434 GLY A CA 1
ATOM 3429 C C . GLY A 1 434 ? 14.518 9.884 -19.407 1.00 96.25 434 GLY A C 1
ATOM 3430 O O . GLY A 1 434 ? 14.161 9.122 -18.506 1.00 96.25 434 GLY A O 1
ATOM 3431 N N . ALA A 1 435 ? 13.783 10.941 -19.766 1.00 94.75 435 ALA A N 1
ATOM 3432 C CA . ALA A 1 435 ? 12.580 11.381 -19.049 1.00 94.75 435 ALA A CA 1
ATOM 3433 C C . ALA A 1 435 ? 11.442 10.338 -19.004 1.00 94.75 435 ALA A C 1
ATOM 3435 O O . ALA A 1 435 ? 10.615 10.365 -18.097 1.00 94.75 435 ALA A O 1
ATOM 3436 N N . ASN A 1 436 ? 11.416 9.407 -19.961 1.00 96.50 436 ASN A N 1
ATOM 3437 C CA . ASN A 1 436 ? 10.454 8.301 -20.035 1.00 96.50 436 ASN A CA 1
ATOM 3438 C C . ASN A 1 436 ? 11.137 6.950 -20.279 1.00 96.50 436 ASN A C 1
ATOM 3440 O O . ASN A 1 436 ? 10.611 6.085 -20.985 1.00 96.50 436 ASN A O 1
ATOM 3444 N N . GLN A 1 437 ? 12.358 6.816 -19.770 1.00 97.69 437 GLN A N 1
ATOM 3445 C CA . GLN A 1 437 ? 13.120 5.577 -19.767 1.00 97.69 437 GLN A CA 1
ATOM 3446 C C . GLN A 1 437 ? 13.384 5.183 -18.320 1.00 97.69 437 GLN A C 1
ATOM 3448 O O . GLN A 1 437 ? 13.549 6.041 -17.450 1.00 97.69 437 GLN A O 1
ATOM 3453 N N . PHE A 1 438 ? 13.419 3.880 -18.085 1.00 97.75 438 PHE A N 1
ATOM 3454 C CA . PHE A 1 438 ? 13.696 3.308 -16.778 1.00 97.75 438 PHE A CA 1
ATOM 3455 C C . PHE A 1 438 ? 14.789 2.258 -16.902 1.00 97.75 438 PHE A C 1
ATOM 3457 O O . PHE A 1 438 ? 15.021 1.715 -17.983 1.00 97.75 438 PHE A O 1
ATOM 3464 N N . ASN A 1 439 ? 15.416 1.935 -15.780 1.00 96.62 439 ASN A N 1
ATOM 3465 C CA . ASN A 1 439 ? 16.305 0.801 -15.648 1.00 96.62 439 ASN A CA 1
ATOM 3466 C C . ASN A 1 439 ? 15.884 -0.048 -14.439 1.00 96.62 439 ASN A C 1
ATOM 3468 O O . ASN A 1 439 ? 16.227 0.228 -13.285 1.00 96.62 439 ASN A O 1
ATOM 3472 N N . ARG A 1 440 ? 15.113 -1.102 -14.731 1.00 95.06 440 ARG A N 1
ATOM 3473 C CA . ARG A 1 440 ? 14.539 -2.060 -13.776 1.00 95.06 440 ARG A CA 1
ATOM 3474 C C . ARG A 1 440 ? 13.684 -1.407 -12.692 1.00 95.06 440 ARG A C 1
ATOM 3476 O O . ARG A 1 440 ? 13.926 -1.627 -11.505 1.00 95.06 440 ARG A O 1
ATOM 3483 N N . LEU A 1 441 ? 12.671 -0.638 -13.095 1.00 96.56 441 LEU A N 1
ATOM 3484 C CA . LEU A 1 441 ? 11.709 -0.040 -12.163 1.00 96.56 441 LEU A CA 1
ATOM 3485 C C . LEU A 1 441 ? 11.095 -1.074 -11.202 1.00 96.56 441 LEU A C 1
ATOM 3487 O O . LEU A 1 441 ? 10.883 -2.223 -11.594 1.00 96.56 441 LEU A O 1
ATOM 3491 N N . ARG A 1 442 ? 10.784 -0.680 -9.962 1.00 95.06 442 ARG A N 1
ATOM 3492 C CA . ARG A 1 442 ? 10.167 -1.574 -8.962 1.00 95.06 442 ARG A CA 1
ATOM 3493 C C . ARG A 1 442 ? 8.967 -0.957 -8.266 1.00 95.06 442 ARG A C 1
ATOM 3495 O O . ARG A 1 442 ? 7.849 -1.269 -8.661 1.00 95.06 442 ARG A O 1
ATOM 3502 N N . GLY A 1 443 ? 9.190 -0.137 -7.241 1.00 93.50 443 GLY A N 1
ATOM 3503 C CA . GLY A 1 443 ? 8.124 0.470 -6.453 1.00 93.50 443 GLY A CA 1
ATOM 3504 C C . GLY A 1 443 ? 7.276 1.437 -7.278 1.00 93.50 443 GLY A C 1
ATOM 3505 O O . GLY A 1 443 ? 7.807 2.219 -8.071 1.00 93.50 443 GLY A O 1
ATOM 3506 N N . LEU A 1 444 ? 5.962 1.385 -7.063 1.00 95.25 444 LEU A N 1
ATOM 3507 C CA . LEU A 1 444 ? 4.993 2.336 -7.597 1.00 95.25 444 LEU A CA 1
ATOM 3508 C C . LEU A 1 444 ? 4.211 2.935 -6.437 1.00 95.25 444 LEU A C 1
ATOM 3510 O O . LEU A 1 444 ? 3.744 2.212 -5.561 1.00 95.25 444 LEU A O 1
ATOM 3514 N N . SER A 1 445 ? 4.002 4.242 -6.476 1.00 94.00 445 SER A N 1
ATOM 3515 C CA . SER A 1 445 ? 3.000 4.901 -5.649 1.00 94.00 445 SER A CA 1
ATOM 3516 C C . SER A 1 445 ? 2.339 6.000 -6.463 1.00 94.00 445 SER A C 1
ATOM 3518 O O . SER A 1 445 ? 2.872 6.470 -7.460 1.00 94.00 445 SER A O 1
ATOM 3520 N N . PHE A 1 446 ? 1.164 6.413 -6.036 1.00 91.75 446 PHE A N 1
ATOM 3521 C CA . PHE A 1 446 ? 0.436 7.534 -6.597 1.00 91.75 446 PHE A CA 1
ATOM 3522 C C . PHE A 1 446 ? 0.271 8.601 -5.506 1.00 91.75 446 PHE A C 1
ATOM 3524 O O . PHE A 1 446 ? 0.487 8.312 -4.335 1.00 91.75 446 PHE A O 1
ATOM 3531 N N . ASP A 1 447 ? -0.095 9.830 -5.835 1.00 87.31 447 ASP A N 1
ATOM 3532 C CA . ASP A 1 447 ? -0.566 10.795 -4.830 1.00 87.31 447 ASP A CA 1
ATOM 3533 C C . ASP A 1 447 ? -2.091 10.978 -4.909 1.00 87.31 447 ASP A C 1
ATOM 3535 O O . ASP A 1 447 ? -2.773 10.348 -5.724 1.00 87.31 447 ASP A O 1
ATOM 3539 N N . ARG A 1 448 ? -2.650 11.851 -4.060 1.00 77.81 448 ARG A N 1
ATOM 3540 C CA . ARG A 1 448 ? -4.091 12.172 -4.056 1.00 77.81 448 ARG A CA 1
ATOM 3541 C C . ARG A 1 448 ? -4.598 12.752 -5.380 1.00 77.81 448 ARG A C 1
ATOM 3543 O O . ARG A 1 448 ? -5.788 12.654 -5.660 1.00 77.81 448 ARG A O 1
ATOM 3550 N N . LYS A 1 449 ? -3.721 13.361 -6.183 1.00 82.38 449 LYS A N 1
ATOM 3551 C CA . LYS A 1 449 ? -4.067 13.923 -7.496 1.00 82.38 449 LYS A CA 1
ATOM 3552 C C . LYS A 1 449 ? -4.002 12.869 -8.606 1.00 82.38 449 LYS A C 1
ATOM 3554 O O . LYS A 1 449 ? -4.385 13.164 -9.731 1.00 82.38 449 LYS A O 1
ATOM 3559 N N . GLY A 1 450 ? -3.519 11.660 -8.311 1.00 87.81 450 GLY A N 1
ATOM 3560 C CA . GLY A 1 450 ? -3.302 10.603 -9.296 1.00 87.81 450 GLY A CA 1
ATOM 3561 C C . GLY A 1 450 ? -1.967 10.716 -10.036 1.00 87.81 450 GLY A C 1
ATOM 3562 O O . GLY A 1 450 ? -1.763 10.012 -11.026 1.00 87.81 450 GLY A O 1
ATOM 3563 N N . ASN A 1 451 ? -1.037 11.561 -9.576 1.00 92.75 451 ASN A N 1
ATOM 3564 C CA . ASN A 1 451 ? 0.313 11.589 -10.135 1.00 92.75 451 ASN A CA 1
ATOM 3565 C C . ASN A 1 451 ? 1.039 10.292 -9.772 1.00 92.75 451 ASN A C 1
ATOM 3567 O O . ASN A 1 451 ? 0.910 9.811 -8.649 1.00 92.75 451 ASN A O 1
ATOM 3571 N N . LEU A 1 452 ? 1.801 9.739 -10.711 1.00 96.12 452 LEU A N 1
ATOM 3572 C CA . LEU A 1 452 ? 2.520 8.480 -10.554 1.00 96.12 452 LEU A CA 1
ATOM 3573 C C . LEU A 1 452 ? 3.969 8.744 -10.138 1.00 96.12 452 LEU A C 1
ATOM 3575 O O . LEU A 1 452 ? 4.686 9.483 -10.808 1.00 96.12 452 LEU A O 1
ATOM 3579 N N . TYR A 1 453 ? 4.412 8.068 -9.086 1.00 97.69 453 TYR A N 1
ATOM 3580 C CA . TYR A 1 453 ? 5.791 8.013 -8.626 1.00 97.69 453 TYR A CA 1
ATOM 3581 C C . TYR A 1 453 ? 6.343 6.610 -8.873 1.00 97.69 453 TYR A C 1
ATOM 3583 O O . TYR A 1 453 ? 5.746 5.611 -8.467 1.00 97.69 453 TYR A O 1
ATOM 3591 N N . VAL A 1 454 ? 7.493 6.537 -9.536 1.00 98.12 454 VAL A N 1
ATOM 3592 C CA . VAL A 1 454 ? 8.144 5.285 -9.924 1.00 98.12 454 VAL A CA 1
ATOM 3593 C C . VAL A 1 454 ? 9.552 5.253 -9.357 1.00 98.12 454 VAL A C 1
ATOM 3595 O O . VAL A 1 454 ? 10.332 6.181 -9.577 1.00 98.12 454 VAL A O 1
ATOM 3598 N N . VAL A 1 455 ? 9.898 4.169 -8.669 1.00 98.06 455 VAL A N 1
ATOM 3599 C CA . VAL A 1 455 ? 11.277 3.913 -8.251 1.00 98.06 455 VAL A CA 1
ATOM 3600 C C . VAL A 1 455 ? 12.047 3.313 -9.417 1.00 98.06 455 VAL A C 1
ATOM 3602 O O . VAL A 1 455 ? 11.785 2.185 -9.839 1.00 98.06 455 VAL A O 1
ATOM 3605 N N . ASP A 1 456 ? 13.006 4.075 -9.928 1.00 97.69 456 ASP A N 1
ATOM 3606 C CA . ASP A 1 456 ? 13.875 3.713 -11.040 1.00 97.69 456 ASP A CA 1
ATOM 3607 C C . ASP A 1 456 ? 15.217 3.214 -10.485 1.00 97.69 456 ASP A C 1
ATOM 3609 O O . ASP A 1 456 ? 16.169 3.971 -10.271 1.00 97.69 456 ASP A O 1
ATOM 3613 N N . VAL A 1 457 ? 15.233 1.921 -10.158 1.00 96.75 457 VAL A N 1
ATOM 3614 C CA . VAL A 1 457 ? 16.191 1.298 -9.234 1.00 96.75 457 VAL A CA 1
ATOM 3615 C C . VAL A 1 457 ? 17.639 1.475 -9.677 1.00 96.75 457 VAL A C 1
ATOM 3617 O O . VAL A 1 457 ? 18.466 1.953 -8.902 1.00 96.75 457 VAL A O 1
ATOM 3620 N N . ARG A 1 458 ? 17.965 1.101 -10.921 1.00 97.00 458 ARG A N 1
ATOM 3621 C CA . ARG A 1 458 ? 19.350 1.151 -11.422 1.00 97.00 458 ARG A CA 1
ATOM 3622 C C . ARG A 1 458 ? 19.779 2.534 -11.896 1.00 97.00 458 ARG A C 1
ATOM 3624 O O . ARG A 1 458 ? 20.966 2.751 -12.104 1.00 97.00 458 ARG A O 1
ATOM 3631 N N . ASN A 1 459 ? 18.841 3.468 -12.020 1.00 97.81 459 ASN A N 1
ATOM 3632 C CA . ASN A 1 459 ? 19.154 4.884 -12.197 1.00 97.81 459 ASN A CA 1
ATOM 3633 C C . ASN A 1 459 ? 19.170 5.649 -10.864 1.00 97.81 459 ASN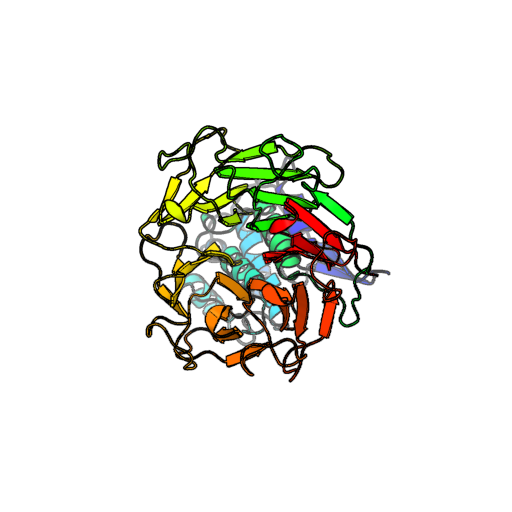 A C 1
ATOM 3635 O O . ASN A 1 459 ? 19.359 6.865 -10.868 1.00 97.81 459 ASN A O 1
ATOM 3639 N N . HIS A 1 460 ? 18.998 4.962 -9.726 1.00 97.94 460 HIS A N 1
ATOM 3640 C CA . HIS A 1 460 ? 19.180 5.530 -8.390 1.00 97.94 460 HIS A CA 1
ATOM 3641 C C . HIS A 1 460 ? 18.294 6.756 -8.114 1.00 97.94 460 HIS A C 1
ATOM 3643 O O . HIS A 1 460 ? 18.742 7.753 -7.538 1.00 97.94 460 HIS A O 1
ATOM 3649 N N . ARG A 1 461 ? 17.033 6.712 -8.562 1.00 98.06 461 ARG A N 1
ATOM 3650 C CA . ARG A 1 461 ? 16.122 7.862 -8.500 1.00 98.06 461 ARG A CA 1
ATOM 3651 C C . ARG A 1 461 ? 14.659 7.471 -8.312 1.00 98.06 461 ARG A C 1
ATOM 3653 O O . ARG A 1 461 ? 14.261 6.342 -8.596 1.00 98.06 461 ARG A O 1
ATOM 3660 N N . VAL A 1 462 ? 13.853 8.446 -7.901 1.00 98.31 462 VAL A N 1
ATOM 3661 C CA . VAL A 1 462 ? 12.386 8.397 -7.972 1.00 98.31 462 VAL A CA 1
ATOM 3662 C C . VAL A 1 462 ? 11.911 9.398 -9.018 1.00 98.31 462 VAL A C 1
ATOM 3664 O O . VAL A 1 462 ? 12.322 10.561 -9.013 1.00 98.31 462 VAL A O 1
ATOM 3667 N N . HIS A 1 463 ? 11.052 8.936 -9.920 1.00 97.12 463 HIS A N 1
ATOM 3668 C CA . HIS A 1 463 ? 10.519 9.701 -11.042 1.00 97.12 463 HIS A CA 1
ATOM 3669 C C . HIS A 1 463 ? 9.030 9.992 -10.837 1.00 97.12 463 HIS A C 1
ATOM 3671 O O . HIS A 1 463 ? 8.261 9.079 -10.553 1.00 97.12 463 HIS A O 1
ATOM 3677 N N . LEU A 1 464 ? 8.630 11.249 -11.014 1.00 97.31 464 LEU A N 1
ATOM 3678 C CA . LEU A 1 464 ? 7.253 11.726 -10.953 1.00 97.31 464 LEU A CA 1
ATOM 3679 C C . LEU A 1 464 ? 6.708 11.975 -12.358 1.00 97.31 464 LEU A C 1
ATOM 3681 O O . LEU A 1 464 ? 7.298 12.721 -13.142 1.00 97.31 464 LEU A O 1
ATOM 3685 N N . PHE A 1 465 ? 5.528 11.434 -12.627 1.00 97.25 465 PHE A N 1
ATOM 3686 C CA . PHE A 1 465 ? 4.736 11.705 -13.815 1.00 97.25 465 PHE A CA 1
ATOM 3687 C C . PHE A 1 465 ? 3.396 12.293 -13.394 1.00 97.25 465 PHE A C 1
ATOM 3689 O O . PHE A 1 465 ? 2.592 11.637 -12.730 1.00 97.25 465 PHE A O 1
ATOM 3696 N N . SER A 1 466 ? 3.161 13.549 -13.764 1.00 94.12 466 SER A N 1
ATOM 3697 C CA . SER A 1 466 ? 1.901 14.215 -13.452 1.00 94.12 466 SER A CA 1
ATOM 3698 C C . SER A 1 466 ? 0.768 13.711 -14.334 1.00 94.12 466 SER A C 1
ATOM 3700 O O . SER A 1 466 ? 0.995 13.427 -15.512 1.00 94.12 466 SER A O 1
ATOM 3702 N N . ILE A 1 467 ? -0.438 13.635 -13.779 1.00 90.12 467 ILE A N 1
ATOM 3703 C CA . ILE A 1 467 ? -1.649 13.438 -14.576 1.00 90.12 467 ILE A CA 1
ATOM 3704 C C . ILE A 1 467 ? -1.886 14.659 -15.489 1.00 90.12 467 ILE A C 1
ATOM 3706 O O . ILE A 1 467 ? -1.521 15.779 -15.116 1.00 90.12 467 ILE A O 1
ATOM 3710 N N . GLN A 1 468 ? -2.421 14.436 -16.692 1.00 83.50 468 GLN A N 1
ATOM 3711 C CA . GLN A 1 468 ? -2.710 15.455 -17.712 1.00 83.50 468 GLN A CA 1
ATOM 3712 C C . GLN A 1 468 ? -4.198 15.718 -17.878 1.00 83.50 468 GLN A C 1
ATOM 3714 O O . GLN A 1 468 ? -4.972 14.738 -17.779 1.00 83.50 468 GLN A O 1
#